Protein AF-A0A6A5HQZ0-F1 (afdb_monomer_lite)

Foldseek 3Di:
DADDAPDDQADEDDLVRLVVLLVVLVVCCLVPVVPLVSLLSNLQSQQDPVLLVVLLVLLCVDPLSVVCLVVLDAFFCVLDPLVVLCPADPQFQSVLVSVLCVVVVHGLCNHDQHYHHPDPSSRSVSRLCRSCLSVLCVLQVFDPDLLSLLLSLLLCCLLRVRPSSVVSNQSSLVPDDPVSVCCCVPFSVVQSNVQSVQFDRSSSDDSSVRRNPRSVVVNVNRVHDYRCVVVCVVVVVVVVVVVVVVVVVVVVVVVVVVVVPDDDDDDDDDDDDPPPPDPDDFQDADPFQDCDDDPNHLCVVVCVCCVVVQFVDLRLQLQAEEEEEDCAQQRLLLLLVSLSSNHNEYEYEDQDADAPVRVLGPDDDPVRGPPQSLVSSVVSSCRSHVNYHYHYDNDDCLDPVNVVVVLCCQQQVGPRRGHGQEYEYPDADVSSLVSVLLSCLQVQHWYKYKYADLQRQKIKMATDRQQFAAGCQQDDDPCVVVVPDVVVVDDPPDGRDHHNVSSNVRSVLRNVLVCCVSRVGDDRFRMWMAGNVVRDIDTDTHGYRCPGPRPSSVVSNVVVVVVVVVPPPPPPPPVPPPPPPDDPDDPVVDDDDDPPDDPPPPDDPPDPVDPDPDDDPPDDDDDDDDDDDDDPVRVVVVVVVVVVVVVSVVVSVVD

Secondary structure (DSSP, 8-state):
-PPPPSSTT-----HHHHHHHHHHHHHHHHH-TT-HHHHHHHHHHH--HHHHHHHHHHHHTSHHHHHHHHH----STTTS-HHHHHHSPTTBHHHHHHHHHHHTT--GGGSPPP-S---HHHHHHHHHHHHHHHHHHHHTT--SSHHHHHHHHHHHHHHH--HHHHHHHHHHHHTS-HHHHHHIIIIIHHHHHHHHHHS--GGGS-GGG-TTSBHHHHHHHTT----GGGTHHHHHHHHHHHHHHHHHHHHHHHHHHHHHT--------------------PPPP-SS------TT-TTHHHHHHHHTTS-S-SGGGGG-EEEEE--SHHHHHHHHHHHHHT-SEEEEE--PBP-GGGGGSSS--GGGTTSBHHHHHHHHHHHH-TTSEEEEE-S-TTSHHHHHHHHHHHHH-STTSS--SEEEE--SSHHHHHHHHHHHHHHT--EEEEEE-TTSSEEEEEEE-TTTS--GGGS--HHHHTT--GGGT--TT-PPP--HHHHHHHHHHHHHHHHHHHTT-S---SEEEEETTTTB--EE-PPPPTT-S-HHHHHHHHHHHHHHHHS----------------S--TT------TTS--------------TT---TTPPPP---------HHHHHHHHHHHHHHHHHHHHHT--

InterPro domains:
  IPR000594 THIF-type NAD/FAD binding fold [PF00899] (299-538)
  IPR007715 Ubiquinone biosynthesis protein Coq4 [PF05019] (7-226)
  IPR007715 Ubiquinone biosynthesis protein Coq4 [PTHR12922] (4-232)
  IPR027540 Ubiquinone biosynthesis protein Coq4, eukaryotic [MF_03111] (1-227)
  IPR029752 D-isomer specific 2-hydroxyacid dehydrogenase, NAD-binding domain conserved site 1 [PS00065] (322-350)
  IPR035985 Ubiquitin-activating enzyme-like [SSF69572] (294-556)

Structure (mmCIF, N/CA/C/O backbone):
data_AF-A0A6A5HQZ0-F1
#
_entry.id   AF-A0A6A5HQZ0-F1
#
loop_
_atom_site.group_PDB
_atom_site.id
_atom_site.type_symbol
_atom_site.label_atom_id
_atom_site.label_alt_id
_atom_site.label_comp_id
_atom_site.label_asym_id
_atom_site.label_entity_id
_atom_site.label_seq_id
_atom_site.pdbx_PDB_ins_code
_atom_site.Cartn_x
_atom_site.Cartn_y
_atom_site.Cartn_z
_atom_site.occupancy
_atom_site.B_iso_or_equiv
_atom_site.auth_seq_id
_atom_site.auth_comp_id
_atom_site.auth_asym_id
_atom_site.auth_atom_id
_atom_site.pdbx_PDB_model_num
ATOM 1 N N . MET A 1 1 ? 48.009 -13.447 -27.793 1.00 46.31 1 MET A N 1
ATOM 2 C CA . MET A 1 1 ? 47.736 -12.387 -28.788 1.00 46.31 1 MET A CA 1
ATOM 3 C C . MET A 1 1 ? 46.232 -12.170 -28.828 1.00 46.31 1 MET A C 1
ATOM 5 O O . MET A 1 1 ? 45.515 -13.148 -28.986 1.00 46.31 1 MET A O 1
ATOM 9 N N . SER A 1 2 ? 45.755 -10.946 -28.583 1.00 54.88 2 SER A N 1
ATOM 10 C CA . SER A 1 2 ? 44.325 -10.615 -28.694 1.00 54.88 2 SER A CA 1
ATOM 11 C C . SER A 1 2 ? 43.880 -10.810 -30.140 1.00 54.88 2 SER A C 1
ATOM 13 O O . SER A 1 2 ? 44.567 -10.332 -31.042 1.00 54.88 2 SER A O 1
ATOM 15 N N . ALA A 1 3 ? 42.751 -11.483 -30.364 1.00 64.00 3 ALA A N 1
ATOM 16 C CA . ALA A 1 3 ? 42.137 -11.528 -31.688 1.00 64.00 3 ALA A CA 1
ATOM 17 C C . ALA A 1 3 ? 41.840 -10.091 -32.178 1.00 64.00 3 ALA A C 1
ATOM 19 O O . ALA A 1 3 ? 41.565 -9.213 -31.348 1.00 64.00 3 ALA A O 1
ATOM 20 N N . PRO A 1 4 ? 41.929 -9.820 -33.492 1.00 75.31 4 PRO A N 1
ATOM 21 C CA . PRO A 1 4 ? 41.635 -8.502 -34.044 1.00 75.31 4 PRO A CA 1
ATOM 22 C C . PRO A 1 4 ? 40.161 -8.124 -33.824 1.00 75.31 4 PRO A C 1
ATOM 24 O O . PRO A 1 4 ? 39.271 -8.976 -33.820 1.00 75.31 4 PRO A O 1
ATOM 27 N N . LYS A 1 5 ? 39.889 -6.828 -33.626 1.00 81.19 5 LYS A N 1
ATOM 28 C CA . LYS A 1 5 ? 38.512 -6.318 -33.548 1.00 81.19 5 LYS A CA 1
ATOM 29 C C . LYS A 1 5 ? 37.851 -6.398 -34.928 1.00 81.19 5 LYS A C 1
ATOM 31 O O . LYS A 1 5 ? 38.449 -5.962 -35.904 1.00 81.19 5 LYS A O 1
ATOM 36 N N . LEU A 1 6 ? 36.624 -6.921 -34.990 1.00 85.12 6 LEU A N 1
ATOM 37 C CA . LEU A 1 6 ? 35.858 -7.087 -36.230 1.00 85.12 6 LEU A CA 1
ATOM 38 C C . LEU A 1 6 ? 34.974 -5.867 -36.536 1.00 85.12 6 LEU A C 1
ATOM 40 O O . LEU A 1 6 ? 34.690 -5.585 -37.692 1.00 85.12 6 LEU A O 1
ATOM 44 N N . TYR A 1 7 ? 34.551 -5.133 -35.504 1.00 87.44 7 TYR A N 1
ATOM 45 C CA . TYR A 1 7 ? 33.704 -3.940 -35.595 1.00 87.44 7 TYR A CA 1
ATOM 46 C C . TYR A 1 7 ? 33.930 -3.027 -34.373 1.00 87.44 7 TYR A C 1
ATOM 48 O O . TYR A 1 7 ? 34.600 -3.421 -33.415 1.00 87.44 7 TYR A O 1
ATOM 56 N N . ALA A 1 8 ? 33.401 -1.798 -34.395 1.00 83.75 8 ALA A N 1
ATOM 57 C CA . ALA A 1 8 ? 33.753 -0.736 -33.439 1.00 83.75 8 ALA A CA 1
ATOM 58 C C . ALA A 1 8 ? 33.524 -1.111 -31.959 1.00 83.75 8 ALA A C 1
ATOM 60 O O . ALA A 1 8 ? 34.396 -0.885 -31.116 1.00 83.75 8 ALA A O 1
ATOM 61 N N . SER A 1 9 ? 32.387 -1.739 -31.649 1.00 86.38 9 SER A N 1
ATOM 62 C CA . SER A 1 9 ? 32.037 -2.214 -30.304 1.00 86.38 9 SER A CA 1
ATOM 63 C C . SER A 1 9 ? 32.578 -3.613 -29.972 1.00 86.38 9 SER A C 1
ATOM 65 O O . SER A 1 9 ? 32.322 -4.100 -28.871 1.00 86.38 9 SER A O 1
ATOM 67 N N . HIS A 1 10 ? 33.321 -4.267 -30.879 1.00 91.31 10 HIS A N 1
ATOM 68 C CA . HIS A 1 10 ? 33.758 -5.654 -30.702 1.00 91.31 10 HIS A CA 1
ATOM 69 C C . HIS A 1 10 ? 34.742 -5.801 -29.537 1.00 91.31 10 HIS A C 1
ATOM 71 O O . HIS A 1 10 ? 35.794 -5.150 -29.484 1.00 91.31 10 HIS A O 1
ATOM 77 N N . VAL A 1 11 ? 34.410 -6.719 -28.635 1.00 89.56 11 VAL A N 1
ATOM 78 C CA . VAL A 1 11 ? 35.234 -7.180 -27.525 1.00 89.56 11 VAL A CA 1
ATOM 79 C C . VAL A 1 11 ? 35.482 -8.679 -27.730 1.00 89.56 11 VAL A C 1
ATOM 81 O O . VAL A 1 11 ? 34.620 -9.490 -27.384 1.00 89.56 11 VAL A O 1
ATOM 84 N N . PRO A 1 12 ? 36.641 -9.067 -28.293 1.00 85.00 12 PRO A N 1
ATOM 85 C CA . PRO A 1 12 ? 36.951 -10.469 -28.527 1.00 85.00 12 PRO A CA 1
ATOM 86 C C . PRO A 1 12 ? 37.110 -11.203 -27.192 1.00 85.00 12 PRO A C 1
ATOM 88 O O . PRO A 1 12 ? 37.900 -10.797 -26.337 1.00 85.00 12 PRO A O 1
ATOM 91 N N . LEU A 1 13 ? 36.380 -12.305 -27.022 1.00 85.12 13 LEU A N 1
ATOM 92 C CA . LEU A 1 13 ? 36.451 -13.145 -25.826 1.00 85.12 13 LEU A CA 1
ATOM 93 C C . LEU A 1 13 ? 37.045 -14.513 -26.155 1.00 85.12 13 LEU A C 1
ATOM 95 O O . LEU A 1 13 ? 36.596 -15.193 -27.079 1.00 85.12 13 LEU A O 1
ATOM 99 N N . ALA A 1 14 ? 38.012 -14.948 -25.344 1.00 86.25 14 ALA A N 1
ATOM 100 C CA . ALA A 1 14 ? 38.444 -16.342 -25.331 1.00 86.25 14 ALA A CA 1
ATOM 101 C C . ALA A 1 14 ? 37.294 -17.250 -24.840 1.00 86.25 14 ALA A C 1
ATOM 103 O O . ALA A 1 14 ? 36.472 -16.789 -24.042 1.00 86.25 14 ALA A O 1
ATOM 104 N N . PRO A 1 15 ? 37.236 -18.538 -25.237 1.00 85.50 15 PRO A N 1
ATOM 105 C CA . PRO A 1 15 ? 36.139 -19.439 -24.860 1.00 85.50 15 PRO A CA 1
ATOM 106 C C . PRO A 1 15 ? 35.868 -19.497 -23.351 1.00 85.50 15 PRO A C 1
ATOM 108 O O . PRO A 1 15 ? 34.718 -19.442 -22.924 1.00 85.50 15 PRO A O 1
ATOM 111 N N . LEU A 1 16 ? 36.928 -19.521 -22.535 1.00 86.94 16 LEU A N 1
ATOM 112 C CA . LEU A 1 16 ? 36.810 -19.542 -21.077 1.00 86.94 16 LEU A CA 1
ATOM 113 C C . LEU A 1 16 ? 36.248 -18.221 -20.521 1.00 86.94 16 LEU A C 1
ATOM 115 O O . LEU A 1 16 ? 35.350 -18.232 -19.685 1.00 86.94 16 LEU A O 1
ATOM 119 N N . SER A 1 17 ? 36.720 -17.075 -21.022 1.00 87.62 17 SER A N 1
ATOM 120 C CA . SER A 1 17 ? 36.206 -15.753 -20.637 1.00 87.62 17 SER A CA 1
ATOM 121 C C . SER A 1 17 ? 34.747 -15.561 -21.054 1.00 87.62 17 SER A C 1
ATOM 123 O O . SER A 1 17 ? 33.972 -14.970 -20.310 1.00 87.62 17 SER A O 1
ATOM 125 N N . ARG A 1 18 ? 34.359 -16.093 -22.220 1.00 89.81 18 ARG A N 1
ATOM 126 C CA . ARG A 1 18 ? 32.971 -16.104 -22.698 1.00 89.81 18 ARG A CA 1
ATOM 127 C C . ARG A 1 18 ? 32.070 -16.917 -21.774 1.00 89.81 18 ARG A C 1
ATOM 129 O O . ARG A 1 18 ? 30.983 -16.452 -21.451 1.00 89.81 18 ARG A O 1
ATOM 136 N N . LEU A 1 19 ? 32.530 -18.088 -21.327 1.00 88.56 19 LEU A N 1
ATOM 137 C CA . LEU A 1 19 ? 31.797 -18.925 -20.378 1.00 88.56 19 LEU A CA 1
ATOM 138 C C . LEU A 1 19 ? 31.604 -18.213 -19.031 1.00 88.56 19 LEU A C 1
ATOM 140 O O . LEU A 1 19 ? 30.479 -18.131 -18.548 1.00 88.56 19 LEU A O 1
ATOM 144 N N . PHE A 1 20 ? 32.670 -17.650 -18.452 1.00 91.50 20 PHE A N 1
ATOM 145 C CA . PHE A 1 20 ? 32.576 -16.919 -17.182 1.00 91.50 20 PHE A CA 1
ATOM 146 C C . PHE A 1 20 ? 31.678 -15.687 -17.277 1.00 91.50 20 PHE A C 1
ATOM 148 O O . PHE A 1 20 ? 30.858 -15.471 -16.386 1.00 91.50 20 PHE A O 1
ATOM 155 N N . LEU A 1 21 ? 31.793 -14.906 -18.356 1.00 90.94 21 LEU A N 1
ATOM 156 C CA . LEU A 1 21 ? 30.912 -13.764 -18.580 1.00 90.94 21 LEU A CA 1
ATOM 157 C C . LEU A 1 21 ? 29.460 -14.222 -18.741 1.00 90.94 21 LEU A C 1
ATOM 159 O O . LEU A 1 21 ? 28.583 -13.632 -18.128 1.00 90.94 21 LEU A O 1
ATOM 163 N N . GLY A 1 22 ? 29.204 -15.300 -19.484 1.00 89.12 22 GLY A N 1
ATOM 164 C CA . GLY A 1 22 ? 27.855 -15.841 -19.643 1.00 89.12 22 GLY A CA 1
ATOM 165 C C . GLY A 1 22 ? 27.231 -16.308 -18.332 1.00 89.12 22 GLY A C 1
ATOM 166 O O . GLY A 1 22 ? 26.088 -15.953 -18.055 1.00 89.12 22 GLY A O 1
ATOM 167 N N . ILE A 1 23 ? 27.982 -17.026 -17.490 1.00 87.75 23 ILE A N 1
ATOM 168 C CA . ILE A 1 23 ? 27.510 -17.449 -16.163 1.00 87.75 23 ILE A CA 1
ATOM 169 C C . ILE A 1 23 ? 27.276 -16.232 -15.261 1.00 87.75 23 ILE A C 1
ATOM 171 O O . ILE A 1 23 ? 26.204 -16.101 -14.674 1.00 87.75 23 ILE A O 1
ATOM 175 N N . GLY A 1 24 ? 28.249 -15.319 -15.170 1.00 89.19 24 GLY A N 1
ATOM 176 C CA . GLY A 1 24 ? 28.145 -14.128 -14.325 1.00 89.19 24 GLY A CA 1
ATOM 177 C C . GLY A 1 24 ? 26.973 -13.231 -14.726 1.00 89.19 24 GLY A C 1
ATOM 178 O O . GLY A 1 24 ? 26.170 -12.836 -13.881 1.00 89.19 24 GLY A O 1
ATOM 179 N N . SER A 1 25 ? 26.820 -12.976 -16.026 1.00 90.56 25 SER A N 1
ATOM 180 C CA . SER A 1 25 ? 25.701 -12.215 -16.577 1.00 90.56 25 SER A CA 1
ATOM 181 C C . SER A 1 25 ? 24.359 -12.921 -16.385 1.00 90.56 25 SER A C 1
ATOM 183 O O . SER A 1 25 ? 23.381 -12.238 -16.101 1.00 90.56 25 SER A O 1
ATOM 185 N N . ALA A 1 26 ? 24.297 -14.256 -16.459 1.00 85.06 26 ALA A N 1
ATOM 186 C CA . ALA A 1 26 ? 23.076 -15.012 -16.174 1.00 85.06 26 ALA A CA 1
ATOM 187 C C . ALA A 1 26 ? 22.654 -14.911 -14.703 1.00 85.06 26 ALA A C 1
ATOM 189 O O . ALA A 1 26 ? 21.488 -14.643 -14.420 1.00 85.06 26 ALA A O 1
ATOM 190 N N . VAL A 1 27 ? 23.596 -15.054 -13.762 1.00 85.44 27 VAL A N 1
ATOM 191 C CA . VAL A 1 27 ? 23.309 -14.874 -12.329 1.00 85.44 27 VAL A CA 1
ATOM 192 C C . VAL A 1 27 ? 22.807 -13.457 -12.072 1.00 85.44 27 VAL A C 1
ATOM 194 O O . VAL A 1 27 ? 21.767 -13.293 -11.441 1.00 85.44 27 VAL A O 1
ATOM 197 N N . THR A 1 28 ? 23.483 -12.437 -12.615 1.00 85.31 28 THR A N 1
ATOM 198 C CA . THR A 1 28 ? 23.047 -11.044 -12.437 1.00 85.31 28 THR A CA 1
ATOM 199 C C . THR A 1 28 ? 21.694 -10.768 -13.091 1.00 85.31 28 THR A C 1
ATOM 201 O O . THR A 1 28 ? 20.875 -10.093 -12.485 1.00 85.31 28 THR A O 1
ATOM 204 N N . ALA A 1 29 ? 21.414 -11.316 -14.277 1.00 81.75 29 ALA A N 1
ATOM 205 C CA . ALA A 1 29 ? 20.115 -11.166 -14.939 1.00 81.75 29 ALA A CA 1
ATOM 206 C C . ALA A 1 29 ? 18.973 -11.822 -14.141 1.00 81.75 29 ALA A C 1
ATOM 208 O O . ALA A 1 29 ? 17.844 -11.336 -14.157 1.00 81.75 29 ALA A O 1
ATOM 209 N N . ILE A 1 30 ? 19.256 -12.906 -13.410 1.00 75.94 30 ILE A N 1
ATOM 210 C CA . ILE A 1 30 ? 18.291 -13.536 -12.505 1.00 75.94 30 ILE A CA 1
ATOM 211 C C . ILE A 1 30 ? 18.119 -12.693 -11.235 1.00 75.94 30 ILE A C 1
ATOM 213 O O . ILE A 1 30 ? 16.988 -12.439 -10.827 1.00 75.94 30 ILE A O 1
ATOM 217 N N . THR A 1 31 ? 19.190 -12.222 -10.600 1.00 77.31 31 THR A N 1
ATOM 218 C CA . THR A 1 31 ? 19.070 -11.463 -9.344 1.00 77.31 31 THR A CA 1
ATOM 219 C C . THR A 1 31 ? 18.520 -10.052 -9.558 1.00 77.31 31 THR A C 1
ATOM 221 O O . THR A 1 31 ? 17.670 -9.610 -8.790 1.00 77.31 31 THR A O 1
ATOM 224 N N . ASP A 1 32 ? 18.946 -9.374 -10.624 1.00 77.06 32 ASP A N 1
ATOM 225 C CA . ASP A 1 32 ? 18.519 -8.028 -11.009 1.00 77.06 32 ASP A CA 1
ATOM 226 C C . ASP A 1 32 ? 18.222 -7.941 -12.524 1.00 77.06 32 ASP A C 1
ATOM 228 O O . ASP A 1 32 ? 19.075 -7.538 -13.322 1.00 77.06 32 ASP A O 1
ATOM 232 N N . PRO A 1 33 ? 16.987 -8.278 -12.942 1.00 71.44 33 PRO A N 1
ATOM 233 C CA . PRO A 1 33 ? 16.569 -8.208 -14.343 1.00 71.44 33 PRO A CA 1
ATOM 234 C C . PRO A 1 33 ? 16.592 -6.796 -14.952 1.00 71.44 33 PRO A C 1
ATOM 236 O O . PRO A 1 33 ? 16.493 -6.665 -16.170 1.00 71.44 33 PRO A O 1
ATOM 239 N N . ARG A 1 34 ? 16.716 -5.730 -14.141 1.00 73.31 34 ARG A N 1
ATOM 240 C CA . ARG A 1 34 ? 16.753 -4.337 -14.630 1.00 73.31 34 ARG A CA 1
ATOM 241 C C . ARG A 1 34 ? 18.112 -3.977 -15.233 1.00 73.31 34 ARG A C 1
ATOM 243 O O . ARG A 1 34 ? 18.222 -2.992 -15.962 1.00 73.31 34 ARG A O 1
ATOM 250 N N . ARG A 1 35 ? 19.144 -4.788 -14.979 1.00 79.31 35 ARG A N 1
ATOM 251 C CA . ARG A 1 35 ? 20.466 -4.695 -15.613 1.00 79.31 35 ARG A CA 1
ATOM 252 C C . ARG A 1 35 ? 20.412 -5.185 -17.060 1.00 79.31 35 ARG A C 1
ATOM 254 O O . ARG A 1 35 ? 20.884 -6.273 -17.393 1.00 79.31 35 ARG A O 1
ATOM 261 N N . GLY A 1 36 ? 19.839 -4.361 -17.939 1.00 78.88 36 GLY A N 1
ATOM 262 C CA . GLY A 1 36 ? 19.706 -4.658 -19.370 1.00 78.88 36 GLY A CA 1
ATOM 263 C C . GLY A 1 36 ? 21.043 -4.933 -20.074 1.00 78.88 36 GLY A C 1
ATOM 264 O O . GLY A 1 36 ? 21.091 -5.710 -21.026 1.00 78.88 36 GLY A O 1
ATOM 265 N N . ASP A 1 37 ? 22.146 -4.378 -19.566 1.00 84.81 37 ASP A N 1
ATOM 266 C CA . ASP A 1 37 ? 23.513 -4.672 -20.006 1.00 84.81 37 ASP A CA 1
ATOM 267 C C . ASP A 1 37 ? 23.927 -6.127 -19.725 1.00 84.81 37 ASP A C 1
ATOM 269 O O . ASP A 1 37 ? 24.572 -6.756 -20.565 1.00 84.81 37 ASP A O 1
ATOM 273 N N . MET A 1 38 ? 23.512 -6.690 -18.588 1.00 88.81 38 MET A N 1
ATOM 274 C CA . MET A 1 38 ? 23.800 -8.078 -18.216 1.00 88.81 38 MET A CA 1
ATOM 275 C C . MET A 1 38 ? 22.888 -9.062 -18.947 1.00 88.81 38 MET A C 1
ATOM 277 O O . MET A 1 38 ? 23.360 -10.106 -19.387 1.00 88.81 38 MET A O 1
ATOM 281 N N . VAL A 1 39 ? 21.622 -8.712 -19.189 1.00 85.56 39 VAL A N 1
ATOM 282 C CA . VAL A 1 39 ? 20.731 -9.504 -20.060 1.00 85.56 39 VAL A CA 1
ATOM 283 C C . VAL A 1 39 ? 21.281 -9.550 -21.490 1.00 85.56 39 VAL A C 1
ATOM 285 O O . VAL A 1 39 ? 21.332 -10.609 -22.118 1.00 85.56 39 VAL A O 1
ATOM 288 N N . ALA A 1 40 ? 21.770 -8.413 -21.991 1.00 87.06 40 ALA A N 1
ATOM 289 C CA . ALA A 1 40 ? 22.434 -8.314 -23.283 1.00 87.06 40 ALA A CA 1
ATOM 290 C C . ALA A 1 40 ? 23.708 -9.178 -23.341 1.00 87.06 40 ALA A C 1
ATOM 292 O O . ALA A 1 40 ? 23.863 -9.982 -24.266 1.00 87.06 40 ALA A O 1
ATOM 293 N N . ALA A 1 41 ? 24.584 -9.067 -22.340 1.00 90.25 41 ALA A N 1
ATOM 294 C CA . ALA A 1 41 ? 25.802 -9.866 -22.248 1.00 90.25 41 ALA A CA 1
ATOM 295 C C . ALA A 1 41 ? 25.504 -11.372 -22.154 1.00 90.25 41 ALA A C 1
ATOM 297 O O . ALA A 1 41 ? 26.135 -12.159 -22.861 1.00 90.25 41 ALA A O 1
ATOM 298 N N . MET A 1 42 ? 24.504 -11.782 -21.365 1.00 90.12 42 MET A N 1
ATOM 299 C CA . MET A 1 42 ? 24.035 -13.171 -21.294 1.00 90.12 42 MET A CA 1
ATOM 300 C C . MET A 1 42 ? 23.536 -13.650 -22.661 1.00 90.12 42 MET A C 1
ATOM 302 O O . MET A 1 42 ? 23.939 -14.717 -23.122 1.00 90.12 42 MET A O 1
ATOM 306 N N . GLY A 1 43 ? 22.703 -12.857 -23.339 1.00 88.00 43 GLY A N 1
ATOM 307 C CA . GLY A 1 43 ? 22.192 -13.182 -24.670 1.00 88.00 43 GLY A CA 1
ATOM 308 C C . GLY A 1 43 ? 23.310 -13.432 -25.681 1.00 88.00 43 GLY A C 1
ATOM 309 O O . GLY A 1 43 ? 23.290 -14.437 -26.381 1.00 88.00 43 GLY A O 1
ATOM 310 N N . GLU A 1 44 ? 24.327 -12.570 -25.722 1.00 91.12 44 GLU A N 1
ATOM 311 C CA . GLU A 1 44 ? 25.431 -12.704 -26.681 1.00 91.12 44 GLU A CA 1
ATOM 312 C C . GLU A 1 44 ? 26.384 -13.840 -26.352 1.00 91.12 44 GLU A C 1
ATOM 314 O O . GLU A 1 44 ? 26.856 -14.513 -27.260 1.00 91.12 44 GLU A O 1
ATOM 319 N N . THR A 1 45 ? 26.710 -14.037 -25.076 1.00 90.69 45 THR A N 1
ATOM 320 C CA . THR A 1 45 ? 27.679 -15.057 -24.647 1.00 90.69 45 THR A CA 1
ATOM 321 C C . THR A 1 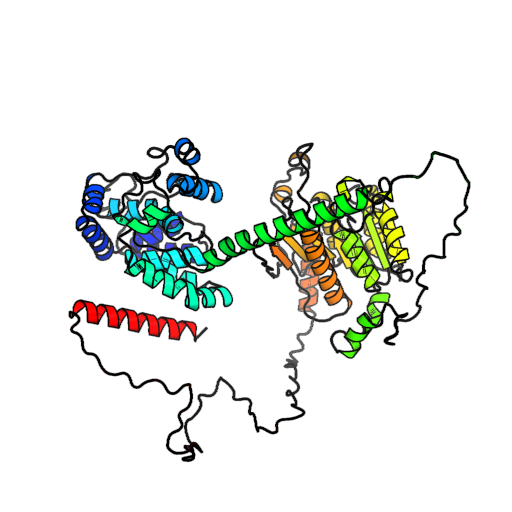45 ? 27.104 -16.466 -24.738 1.00 90.69 45 THR A C 1
ATOM 323 O O . THR A 1 45 ? 27.841 -17.398 -25.069 1.00 90.69 45 THR A O 1
ATOM 326 N N . THR A 1 46 ? 25.795 -16.614 -24.512 1.00 88.38 46 THR A N 1
ATOM 327 C CA . THR A 1 46 ? 25.074 -17.889 -24.634 1.00 88.38 46 THR A CA 1
ATOM 328 C C . THR A 1 46 ? 24.544 -18.155 -26.041 1.00 88.38 46 THR A C 1
ATOM 330 O O . THR A 1 46 ? 24.208 -19.297 -26.341 1.00 88.38 46 THR A O 1
ATOM 333 N N . ALA A 1 47 ? 24.512 -17.160 -26.933 1.00 87.06 47 ALA A N 1
ATOM 334 C CA . ALA A 1 47 ? 24.228 -17.390 -28.345 1.00 87.06 47 ALA A CA 1
ATOM 335 C C . ALA A 1 47 ? 25.363 -18.214 -28.974 1.00 87.06 47 ALA A C 1
ATOM 337 O O . ALA A 1 47 ? 26.492 -17.744 -29.153 1.00 87.06 47 ALA A O 1
ATOM 338 N N . ILE A 1 48 ? 25.071 -19.481 -29.259 1.00 83.62 48 ILE A N 1
ATOM 339 C CA . ILE A 1 48 ? 26.026 -20.424 -29.843 1.00 83.62 48 ILE A CA 1
ATOM 340 C C . ILE A 1 48 ? 25.965 -20.286 -31.369 1.00 83.62 48 ILE A C 1
ATOM 342 O O . ILE A 1 48 ? 24.879 -20.161 -31.933 1.00 83.62 48 ILE A O 1
ATOM 346 N N . GLY A 1 49 ? 27.118 -20.346 -32.043 1.00 84.81 49 GLY A N 1
ATOM 347 C CA . GLY A 1 49 ? 27.232 -20.172 -33.500 1.00 84.81 49 GLY A CA 1
ATOM 348 C C . GLY A 1 49 ? 26.216 -20.969 -34.337 1.00 84.81 49 GLY A C 1
ATOM 349 O O . GLY A 1 49 ? 25.577 -20.371 -35.195 1.00 84.81 49 GLY A O 1
ATOM 350 N N . PRO A 1 50 ? 25.965 -22.269 -34.071 1.00 89.50 50 PRO A N 1
ATOM 351 C CA . PRO A 1 50 ? 24.966 -23.040 -34.815 1.00 89.50 50 PRO A CA 1
ATOM 352 C C . PRO A 1 50 ? 23.532 -22.507 -34.687 1.00 89.50 50 PRO A C 1
ATOM 354 O O . PRO A 1 50 ? 22.757 -22.623 -35.631 1.00 89.50 50 PRO A O 1
ATOM 357 N N . VAL A 1 51 ? 23.174 -21.909 -33.544 1.00 91.62 51 VAL A N 1
ATOM 358 C CA . VAL A 1 51 ? 21.843 -21.315 -33.332 1.00 91.62 51 VAL A CA 1
ATOM 359 C C . VAL A 1 51 ? 21.701 -20.037 -34.153 1.00 91.62 51 VAL A C 1
ATOM 361 O O . VAL A 1 51 ? 20.718 -19.881 -34.873 1.00 91.62 51 VAL A O 1
ATOM 364 N N . LEU A 1 52 ? 22.700 -19.150 -34.100 1.00 93.06 52 LEU A N 1
ATOM 365 C CA . LEU A 1 52 ? 22.707 -17.919 -34.900 1.00 93.06 52 LEU A CA 1
ATOM 366 C C . LEU A 1 52 ? 22.733 -18.222 -36.401 1.00 93.06 52 LEU A C 1
ATOM 368 O O . LEU A 1 52 ? 22.014 -17.584 -37.165 1.00 93.06 52 LEU A O 1
ATOM 372 N N . GLU A 1 53 ? 23.478 -19.248 -36.811 1.00 94.25 53 GLU A N 1
ATOM 373 C CA . GLU A 1 53 ? 23.502 -19.714 -38.196 1.00 94.25 53 GLU A CA 1
ATOM 374 C C . GLU A 1 53 ? 22.147 -20.282 -38.636 1.00 94.25 53 GLU A C 1
ATOM 376 O O . GLU A 1 53 ? 21.704 -20.033 -39.755 1.00 94.25 53 GLU A O 1
ATOM 381 N N . ASN A 1 54 ? 21.445 -21.005 -37.761 1.00 94.38 54 ASN A N 1
ATOM 382 C CA . ASN A 1 54 ? 20.097 -21.488 -38.050 1.00 94.38 54 ASN A CA 1
ATOM 383 C C . ASN A 1 54 ? 19.096 -20.332 -38.223 1.00 94.38 54 ASN A C 1
ATOM 385 O O . ASN A 1 54 ? 18.305 -20.340 -39.166 1.00 94.38 54 ASN A O 1
ATOM 389 N N . ILE A 1 55 ? 19.157 -19.313 -37.358 1.00 96.00 55 ILE A N 1
ATOM 390 C CA . ILE A 1 55 ? 18.342 -18.094 -37.494 1.00 96.00 55 ILE A CA 1
ATOM 391 C C . ILE A 1 55 ? 18.659 -17.402 -38.824 1.00 96.00 55 ILE A C 1
ATOM 393 O O . ILE A 1 55 ? 17.740 -17.091 -39.580 1.00 96.00 55 ILE A O 1
ATOM 397 N N . ARG A 1 56 ? 19.947 -17.226 -39.150 1.00 96.25 56 ARG A N 1
ATOM 398 C CA . ARG A 1 56 ? 20.397 -16.628 -40.414 1.00 96.25 56 ARG A CA 1
ATOM 399 C C . ARG A 1 56 ? 19.847 -17.381 -41.623 1.00 96.25 56 ARG A C 1
ATOM 401 O O . ARG A 1 56 ? 19.288 -16.759 -42.515 1.00 96.25 56 ARG A O 1
ATOM 408 N N . LYS A 1 57 ? 19.954 -18.713 -41.641 1.00 96.06 57 LYS A N 1
ATOM 409 C CA . LYS A 1 57 ? 19.433 -19.557 -42.730 1.00 96.06 57 LYS A CA 1
ATOM 410 C C . LYS A 1 57 ? 17.921 -19.438 -42.890 1.00 96.06 57 LYS A C 1
ATOM 412 O O . LYS A 1 57 ? 17.437 -19.395 -44.013 1.00 96.06 57 LYS A O 1
ATOM 417 N N . ARG A 1 58 ? 17.176 -19.346 -41.784 1.00 96.06 58 ARG A N 1
ATOM 418 C CA . ARG A 1 58 ? 15.724 -19.118 -41.825 1.00 96.06 58 ARG A CA 1
ATOM 419 C C . ARG A 1 58 ? 15.365 -17.732 -42.357 1.00 96.06 58 ARG A C 1
ATOM 421 O O . ARG A 1 58 ? 14.389 -17.615 -43.090 1.00 96.06 58 ARG A O 1
ATOM 428 N N . MET A 1 59 ? 16.155 -16.704 -42.037 1.00 96.75 59 MET A N 1
ATOM 429 C CA . MET A 1 59 ? 16.002 -15.385 -42.661 1.00 96.75 59 MET A CA 1
ATOM 430 C C . MET A 1 59 ? 16.313 -15.446 -44.160 1.00 96.75 59 MET A C 1
ATOM 432 O O . MET A 1 59 ? 15.514 -14.966 -44.948 1.00 96.75 59 MET A O 1
ATOM 436 N N . ASP A 1 60 ? 17.415 -16.082 -44.561 1.00 95.69 60 ASP A N 1
ATOM 437 C CA . ASP A 1 60 ? 17.829 -16.209 -45.969 1.00 95.69 60 ASP A CA 1
ATOM 438 C C . ASP A 1 60 ? 16.831 -17.014 -46.823 1.00 95.69 60 ASP A C 1
ATOM 440 O O . ASP A 1 60 ? 16.665 -16.749 -48.012 1.00 95.69 60 ASP A O 1
ATOM 444 N N . SER A 1 61 ? 16.113 -17.969 -46.218 1.00 94.62 61 SER A N 1
ATOM 445 C CA . SER A 1 61 ? 15.047 -18.715 -46.901 1.00 94.62 61 SER A CA 1
ATOM 446 C C . SER A 1 61 ? 13.770 -17.905 -47.164 1.00 94.62 61 SER A C 1
ATOM 448 O O . SER A 1 61 ? 12.945 -18.324 -47.975 1.00 94.62 61 SER A O 1
ATOM 450 N N . ASP A 1 62 ? 13.589 -16.766 -46.492 1.00 94.00 62 ASP A N 1
ATOM 451 C CA . ASP A 1 62 ? 12.469 -15.845 -46.699 1.00 94.00 62 ASP A CA 1
ATOM 452 C C . ASP A 1 62 ? 12.913 -14.698 -47.624 1.00 94.00 62 ASP A C 1
ATOM 454 O O . ASP A 1 62 ? 13.987 -14.129 -47.452 1.00 94.00 62 ASP A O 1
ATOM 458 N N . ILE A 1 63 ? 12.093 -14.332 -48.615 1.00 94.44 63 ILE A N 1
ATOM 459 C CA . ILE A 1 63 ? 12.442 -13.291 -49.602 1.00 94.44 63 ILE A CA 1
ATOM 460 C C . ILE A 1 63 ? 12.713 -11.938 -48.921 1.00 94.44 63 ILE A C 1
ATOM 462 O O . ILE A 1 63 ? 13.653 -11.233 -49.287 1.00 94.44 63 ILE A O 1
ATOM 466 N N . VAL A 1 64 ? 11.906 -11.581 -47.918 1.00 94.75 64 VAL A N 1
ATOM 467 C CA . VAL A 1 64 ? 12.075 -10.350 -47.137 1.00 94.75 64 VAL A CA 1
ATOM 468 C C . VAL A 1 64 ? 13.252 -10.505 -46.181 1.00 94.75 64 VAL A C 1
ATOM 470 O O . VAL A 1 64 ? 14.093 -9.615 -46.101 1.00 94.75 64 VAL A O 1
ATOM 473 N N . GLY A 1 65 ? 13.359 -11.652 -45.507 1.00 94.94 65 GLY A N 1
ATOM 474 C CA . GLY A 1 65 ? 14.474 -11.949 -44.606 1.00 94.94 65 GLY A CA 1
ATOM 475 C C . GLY A 1 65 ? 15.842 -11.864 -45.290 1.00 94.94 65 GLY A C 1
ATOM 476 O O . GLY A 1 65 ? 16.764 -11.271 -44.730 1.00 94.94 65 GLY A O 1
ATOM 477 N N . LYS A 1 66 ? 15.962 -12.363 -46.522 1.00 94.81 66 LYS A N 1
ATOM 478 C CA . LYS A 1 66 ? 17.173 -12.260 -47.340 1.00 94.81 66 LYS A CA 1
ATOM 479 C C . LYS A 1 66 ? 17.539 -10.810 -47.642 1.00 94.81 66 LYS A C 1
ATOM 481 O O . LYS A 1 66 ? 18.676 -10.410 -47.406 1.00 94.81 66 LYS A O 1
ATOM 486 N N . ARG A 1 67 ? 16.566 -10.000 -48.072 1.00 96.12 67 ARG A N 1
ATOM 487 C CA . ARG A 1 67 ? 16.763 -8.559 -48.288 1.00 96.12 67 ARG A CA 1
ATOM 488 C C . ARG A 1 67 ? 17.231 -7.861 -47.005 1.00 96.12 67 ARG A C 1
ATOM 490 O O . ARG A 1 67 ? 18.159 -7.065 -47.049 1.00 96.12 67 ARG A O 1
ATOM 497 N N . LEU A 1 68 ? 16.656 -8.204 -45.850 1.00 95.44 68 LEU A N 1
ATOM 498 C CA . LEU A 1 68 ? 17.061 -7.641 -44.555 1.00 95.44 68 LEU A CA 1
ATOM 499 C C . LEU A 1 68 ? 18.506 -8.015 -44.176 1.00 95.44 68 LEU A C 1
ATOM 501 O O . LEU A 1 68 ? 19.209 -7.193 -43.594 1.00 95.44 68 LEU A O 1
ATOM 505 N N . LEU A 1 69 ? 18.973 -9.224 -44.510 1.00 95.12 69 LEU A N 1
ATOM 506 C CA . LEU A 1 69 ? 20.373 -9.625 -44.300 1.00 95.12 69 LEU A CA 1
ATOM 507 C C . LEU A 1 69 ? 21.356 -8.849 -45.196 1.00 95.12 69 LEU A C 1
ATOM 509 O O . LEU A 1 69 ? 22.502 -8.635 -44.791 1.00 95.12 69 LEU A O 1
ATOM 513 N N . GLU A 1 70 ? 20.918 -8.436 -46.388 1.00 93.56 70 GLU A N 1
ATOM 514 C CA . GLU A 1 70 ? 21.702 -7.643 -47.341 1.00 93.56 70 GLU A CA 1
ATOM 515 C C . GLU A 1 70 ? 21.726 -6.152 -46.959 1.00 93.56 70 GLU A C 1
ATOM 517 O O . GLU A 1 70 ? 22.801 -5.567 -46.824 1.00 93.56 70 GLU A O 1
ATOM 522 N N . GLU A 1 71 ? 20.553 -5.552 -46.735 1.00 93.88 71 GLU A N 1
ATOM 523 C CA . GLU A 1 71 ? 20.375 -4.115 -46.464 1.00 93.88 71 GLU A CA 1
ATOM 524 C C . GLU A 1 71 ? 20.721 -3.725 -45.022 1.00 93.88 71 GLU A C 1
ATOM 526 O O . GLU A 1 71 ? 21.119 -2.592 -44.757 1.00 93.88 71 GLU A O 1
ATOM 531 N N . LYS A 1 72 ? 20.590 -4.670 -44.086 1.00 93.75 72 LYS A N 1
ATOM 532 C CA . LYS A 1 72 ? 20.877 -4.506 -42.656 1.00 93.75 72 LYS A CA 1
ATOM 533 C C . LYS A 1 72 ? 20.240 -3.251 -42.023 1.00 93.75 72 LYS A C 1
ATOM 535 O O . LYS A 1 72 ? 20.949 -2.512 -41.327 1.00 93.75 72 LYS A O 1
ATOM 540 N N . PRO A 1 73 ? 18.925 -2.997 -42.212 1.00 93.44 73 PRO A N 1
ATOM 541 C CA . PRO A 1 73 ? 18.262 -1.832 -41.628 1.00 93.44 73 PRO A CA 1
ATOM 542 C C . PRO A 1 73 ? 18.346 -1.841 -40.099 1.00 93.44 73 PRO A C 1
ATOM 544 O O . PRO A 1 73 ? 18.448 -2.905 -39.476 1.00 93.44 73 PRO A O 1
ATOM 547 N N . ARG A 1 74 ? 18.330 -0.637 -39.517 1.00 91.81 74 ARG A N 1
ATOM 548 C CA . ARG A 1 74 ? 18.463 -0.383 -38.078 1.00 91.81 74 ARG A CA 1
ATOM 549 C C . ARG A 1 74 ? 17.231 0.319 -37.536 1.00 91.81 74 ARG A C 1
ATOM 551 O O . ARG A 1 74 ? 16.669 1.184 -38.203 1.00 91.81 74 ARG A O 1
ATOM 558 N N . ILE A 1 75 ? 16.878 -0.009 -36.301 1.00 90.69 75 ILE A N 1
ATOM 559 C CA . ILE A 1 75 ? 15.770 0.599 -35.557 1.00 90.69 75 ILE A CA 1
ATOM 560 C C . ILE A 1 75 ? 16.385 1.432 -34.428 1.00 90.69 75 ILE A C 1
ATOM 562 O O . ILE A 1 75 ? 16.748 0.901 -33.381 1.00 90.69 75 ILE A O 1
ATOM 566 N N . SER A 1 76 ? 16.566 2.730 -34.676 1.00 89.19 76 SER A N 1
ATOM 567 C CA . SER A 1 76 ? 17.198 3.698 -33.767 1.00 89.19 76 SER A CA 1
ATOM 568 C C . SER A 1 76 ? 16.458 5.037 -33.807 1.00 89.19 76 SER A C 1
ATOM 570 O O . SER A 1 76 ? 15.604 5.249 -34.670 1.00 89.19 76 SER A O 1
ATOM 572 N N . ASN A 1 77 ? 16.790 5.985 -32.920 1.00 87.00 77 ASN A N 1
ATOM 573 C CA . ASN A 1 77 ? 16.242 7.345 -33.043 1.00 87.00 77 ASN A CA 1
ATOM 574 C C . ASN A 1 77 ? 16.758 8.081 -34.295 1.00 87.00 77 ASN A C 1
ATOM 576 O O . ASN A 1 77 ? 16.193 9.102 -34.673 1.00 87.00 77 ASN A O 1
ATOM 580 N N . GLU A 1 78 ? 17.832 7.598 -34.930 1.00 86.62 78 GLU A N 1
ATOM 581 C CA . GLU A 1 78 ? 18.335 8.167 -36.187 1.00 86.62 78 GLU A CA 1
ATOM 582 C C . GLU A 1 78 ? 17.483 7.745 -37.389 1.00 86.62 78 GLU A C 1
ATOM 584 O O . GLU A 1 78 ? 17.339 8.514 -38.337 1.00 86.62 78 GLU A O 1
ATOM 589 N N . THR A 1 79 ? 16.926 6.531 -37.361 1.00 87.50 79 THR A N 1
ATOM 590 C CA . THR A 1 79 ? 16.138 5.978 -38.471 1.00 87.50 79 THR A CA 1
ATOM 591 C C . THR A 1 79 ? 14.633 6.159 -38.297 1.00 87.50 79 THR A C 1
ATOM 593 O O . THR A 1 79 ? 13.898 6.047 -39.275 1.00 87.50 79 THR A O 1
ATOM 596 N N . ILE A 1 80 ? 14.166 6.458 -37.080 1.00 88.69 80 ILE A N 1
ATOM 597 C CA . ILE A 1 80 ? 12.745 6.570 -36.740 1.00 88.69 80 ILE A CA 1
ATOM 598 C C . ILE A 1 80 ? 12.451 7.933 -36.108 1.00 88.69 80 ILE A C 1
ATOM 600 O O . ILE A 1 80 ? 12.948 8.255 -35.028 1.00 88.69 80 ILE A O 1
ATOM 604 N N . ASP A 1 81 ? 11.560 8.705 -36.735 1.00 89.50 81 ASP A N 1
ATOM 605 C CA . ASP A 1 81 ? 11.051 9.954 -36.165 1.00 89.50 81 ASP A CA 1
ATOM 606 C C . ASP A 1 81 ? 9.962 9.672 -35.113 1.00 89.50 81 ASP A C 1
ATOM 608 O O . ASP A 1 81 ? 8.851 9.233 -35.421 1.00 89.50 81 ASP A O 1
ATOM 612 N N . ARG A 1 82 ? 10.281 9.961 -33.844 1.00 88.75 82 ARG A N 1
ATOM 613 C CA . ARG A 1 82 ? 9.363 9.770 -32.710 1.00 88.75 82 ARG A CA 1
ATOM 614 C C . ARG A 1 82 ? 8.108 10.634 -32.790 1.00 88.75 82 ARG A C 1
ATOM 616 O O . ARG A 1 82 ? 7.060 10.198 -32.324 1.00 88.75 82 ARG A O 1
ATOM 623 N N . LYS A 1 83 ? 8.202 11.849 -33.336 1.00 90.56 83 LYS A N 1
ATOM 624 C CA . LYS A 1 83 ? 7.037 12.735 -33.462 1.00 90.56 83 LYS A CA 1
ATOM 625 C C . LYS A 1 83 ? 6.093 12.202 -34.523 1.00 90.56 83 LYS A C 1
ATOM 627 O O . LYS A 1 83 ? 4.905 12.075 -34.262 1.00 90.56 83 LYS A O 1
ATOM 632 N N . TRP A 1 84 ? 6.648 11.791 -35.660 1.00 94.88 84 TRP A N 1
ATOM 633 C CA . TRP A 1 84 ? 5.873 11.153 -36.716 1.00 94.88 84 TRP A CA 1
ATOM 634 C C . TRP A 1 84 ? 5.134 9.905 -36.213 1.00 94.88 84 TRP A C 1
ATOM 636 O O . TRP A 1 84 ? 3.932 9.797 -36.432 1.00 94.88 84 TRP A O 1
ATOM 646 N N . LEU A 1 85 ? 5.797 9.013 -35.461 1.00 92.94 85 LEU A N 1
ATOM 647 C CA . LEU A 1 85 ? 5.124 7.847 -34.869 1.00 92.94 85 LEU A CA 1
ATOM 648 C C . LEU A 1 85 ? 3.982 8.228 -33.914 1.00 92.94 85 LEU A C 1
ATOM 650 O O . LEU A 1 85 ? 2.954 7.550 -33.883 1.00 92.94 85 LEU A O 1
ATOM 654 N N . ALA A 1 86 ? 4.162 9.291 -33.127 1.00 92.25 86 ALA A N 1
ATOM 655 C CA . ALA A 1 86 ? 3.142 9.783 -32.208 1.00 92.25 86 ALA A CA 1
ATOM 656 C C . ALA A 1 86 ? 1.936 10.395 -32.942 1.00 92.25 86 ALA A C 1
ATOM 658 O O . ALA A 1 86 ? 0.821 10.322 -32.424 1.00 92.25 86 ALA A O 1
ATOM 659 N N . ASP A 1 87 ? 2.135 10.949 -34.137 1.00 96.06 87 ASP A N 1
ATOM 660 C CA . ASP A 1 87 ? 1.084 11.577 -34.945 1.00 96.06 87 ASP A CA 1
ATOM 661 C C . ASP A 1 87 ? 0.298 10.573 -35.813 1.00 96.06 87 ASP A C 1
ATOM 663 O O . ASP A 1 87 ? -0.742 10.925 -36.377 1.00 96.06 87 ASP A O 1
ATOM 667 N N . LEU A 1 88 ? 0.750 9.316 -35.913 1.00 95.69 88 LEU A N 1
ATOM 668 C CA . LEU A 1 88 ? 0.045 8.278 -36.668 1.00 95.69 88 LEU A CA 1
ATOM 669 C C . LEU A 1 88 ? -1.341 7.951 -36.066 1.00 95.69 88 LEU A C 1
ATOM 671 O O . LEU A 1 88 ? -1.530 8.037 -34.847 1.00 95.69 88 LEU A O 1
ATOM 675 N N . PRO A 1 89 ? -2.318 7.524 -36.895 1.00 95.56 89 PRO A N 1
ATOM 676 C CA . PRO A 1 89 ? -3.655 7.168 -36.424 1.00 95.56 89 PRO A CA 1
ATOM 677 C C . PRO A 1 89 ? -3.656 6.063 -35.358 1.00 95.56 89 PRO A C 1
ATOM 679 O O . PRO A 1 89 ? -2.841 5.136 -35.395 1.00 95.56 89 PRO A O 1
ATOM 682 N N . GLU A 1 90 ? -4.626 6.121 -34.440 1.00 92.75 90 GLU A N 1
ATOM 683 C CA . GLU A 1 90 ? -4.855 5.065 -33.445 1.00 92.75 90 GLU A CA 1
ATOM 684 C C . GLU A 1 90 ? -5.089 3.696 -34.107 1.00 92.75 90 GLU A C 1
ATOM 686 O O . GLU A 1 90 ? -5.734 3.585 -35.153 1.00 92.75 90 GLU A O 1
ATOM 691 N N . GLY A 1 91 ? -4.536 2.647 -33.492 1.00 91.25 91 GLY A N 1
ATOM 692 C CA . GLY A 1 91 ? -4.574 1.268 -33.998 1.00 91.25 91 GLY A CA 1
ATOM 693 C C . GLY A 1 91 ? -3.433 0.886 -34.951 1.00 91.25 91 GLY A C 1
ATOM 694 O O . GLY A 1 91 ? -3.190 -0.304 -35.168 1.00 91.25 91 GLY A O 1
ATOM 695 N N . THR A 1 92 ? -2.677 1.852 -35.483 1.00 97.25 92 THR A N 1
ATOM 696 C CA . THR A 1 92 ? -1.508 1.562 -36.333 1.00 97.25 92 THR A CA 1
ATOM 697 C C . THR A 1 92 ? -0.329 1.008 -35.527 1.00 97.25 92 THR A C 1
ATOM 699 O O . THR A 1 92 ? -0.152 1.338 -34.350 1.00 97.25 92 THR A O 1
ATOM 702 N N . LEU A 1 93 ? 0.511 0.172 -36.150 1.00 96.44 93 LEU A N 1
ATOM 703 C CA . LEU A 1 93 ? 1.706 -0.397 -35.510 1.00 96.44 93 LEU A CA 1
ATOM 704 C C . LEU A 1 93 ? 2.617 0.699 -34.933 1.00 96.44 93 LEU A C 1
ATOM 706 O O . LEU A 1 93 ? 3.112 0.567 -33.814 1.00 96.44 93 LEU A O 1
ATOM 710 N N . GLY A 1 94 ? 2.816 1.787 -35.678 1.00 96.00 94 GLY A N 1
ATOM 711 C CA . GLY A 1 94 ? 3.660 2.908 -35.279 1.00 96.00 94 GLY A CA 1
ATOM 712 C C . GLY A 1 94 ? 3.117 3.659 -34.068 1.00 96.00 94 GLY A C 1
ATOM 713 O O . GLY A 1 94 ? 3.870 3.923 -33.129 1.00 96.00 94 GLY A O 1
ATOM 714 N N . LYS A 1 95 ? 1.801 3.906 -34.023 1.00 96.06 95 LYS A N 1
ATOM 715 C CA . LYS A 1 95 ? 1.149 4.520 -32.859 1.00 96.06 95 LYS A CA 1
ATOM 716 C C . LYS A 1 95 ? 1.239 3.623 -31.623 1.00 96.06 95 LYS A C 1
ATOM 718 O O . LYS A 1 95 ? 1.575 4.096 -30.536 1.00 96.06 95 LYS A O 1
ATOM 723 N N . HIS A 1 96 ? 1.038 2.311 -31.789 1.00 95.62 96 HIS A N 1
ATOM 724 C CA . HIS A 1 96 ? 1.253 1.333 -30.718 1.00 95.62 96 HIS A CA 1
ATOM 725 C C . HIS A 1 96 ? 2.707 1.311 -30.229 1.00 95.62 96 HIS A C 1
ATOM 727 O O . HIS A 1 96 ? 2.933 1.236 -29.021 1.00 95.62 96 HIS A O 1
ATOM 733 N N . TYR A 1 97 ? 3.684 1.418 -31.133 1.00 95.62 97 TYR A N 1
ATOM 734 C CA . TYR A 1 97 ? 5.098 1.481 -30.774 1.00 95.62 97 TYR A CA 1
ATOM 735 C C . TYR A 1 97 ? 5.462 2.776 -30.040 1.00 95.62 97 TYR A C 1
ATOM 737 O O . TYR A 1 97 ? 6.118 2.709 -29.002 1.00 95.62 97 TYR A O 1
ATOM 745 N N . SER A 1 98 ? 4.964 3.937 -30.484 1.00 95.12 98 SER A N 1
ATOM 746 C CA . SER A 1 98 ? 5.143 5.204 -29.759 1.00 95.12 98 SER A CA 1
ATOM 747 C C . SER A 1 98 ? 4.594 5.113 -28.336 1.00 95.12 98 SER A C 1
ATOM 749 O O . SER A 1 98 ? 5.322 5.361 -27.376 1.00 95.12 98 SER A O 1
ATOM 751 N N . ASN A 1 99 ? 3.344 4.659 -28.193 1.00 94.31 99 ASN A N 1
ATOM 752 C CA . ASN A 1 99 ? 2.692 4.493 -26.896 1.00 94.31 99 ASN A CA 1
ATOM 753 C C . ASN A 1 99 ? 3.437 3.482 -26.004 1.00 94.31 99 ASN A C 1
ATOM 755 O O . ASN A 1 99 ? 3.512 3.659 -24.788 1.00 94.31 99 ASN A O 1
ATOM 759 N N . PHE A 1 100 ? 3.997 2.417 -26.590 1.00 93.38 100 PHE A N 1
ATOM 760 C CA . PHE A 1 100 ? 4.813 1.438 -25.872 1.00 93.38 100 PHE A CA 1
ATOM 761 C C . PHE A 1 100 ? 6.095 2.068 -25.312 1.00 93.38 100 PHE A C 1
ATOM 763 O O . PHE A 1 100 ? 6.388 1.886 -24.129 1.00 93.38 100 PHE A O 1
ATOM 770 N N . LEU A 1 101 ? 6.822 2.835 -26.132 1.00 91.44 101 LEU A N 1
ATOM 771 C CA . LEU A 1 101 ? 8.050 3.526 -25.731 1.00 91.44 101 LEU A CA 1
ATOM 772 C C . LEU A 1 101 ? 7.787 4.586 -24.652 1.00 91.44 101 LEU A C 1
ATOM 774 O O . LEU A 1 101 ? 8.499 4.622 -23.648 1.00 91.44 101 LEU A O 1
ATOM 778 N N . ASP A 1 102 ? 6.737 5.396 -24.819 1.00 91.38 102 ASP A N 1
ATOM 779 C CA . ASP A 1 102 ? 6.358 6.441 -23.860 1.00 91.38 102 ASP A CA 1
ATOM 780 C C . ASP A 1 102 ? 5.936 5.846 -22.513 1.00 91.38 102 ASP A C 1
ATOM 782 O O . ASP A 1 102 ? 6.375 6.307 -21.460 1.00 91.38 102 ASP A O 1
ATOM 786 N N . ARG A 1 103 ? 5.156 4.756 -22.529 1.00 89.94 103 ARG A N 1
ATOM 787 C CA . ARG A 1 103 ? 4.731 4.052 -21.309 1.00 89.94 103 ARG A CA 1
ATOM 788 C C . ARG A 1 103 ? 5.909 3.515 -20.497 1.00 89.94 103 ARG A C 1
ATOM 790 O O . ARG A 1 103 ? 5.824 3.456 -19.273 1.00 89.94 103 ARG A O 1
ATOM 797 N N . LEU A 1 104 ? 6.977 3.083 -21.164 1.00 84.50 104 LEU A N 1
ATOM 798 C CA . LEU A 1 104 ? 8.172 2.542 -20.512 1.00 84.50 104 LEU A CA 1
ATOM 799 C C . LEU A 1 104 ? 9.248 3.599 -20.257 1.00 84.50 104 LEU A C 1
ATOM 801 O O . LEU A 1 104 ? 10.291 3.262 -19.700 1.00 84.50 104 LEU A O 1
ATOM 805 N N . ASN A 1 105 ? 9.003 4.853 -20.652 1.00 85.69 105 ASN A N 1
ATOM 806 C CA . ASN A 1 105 ? 9.979 5.937 -20.622 1.00 85.69 105 ASN A CA 1
ATOM 807 C C . ASN A 1 105 ? 11.334 5.509 -21.225 1.00 85.69 105 ASN A C 1
ATOM 809 O O . ASN A 1 105 ? 12.394 5.705 -20.628 1.00 85.69 105 ASN A O 1
ATOM 813 N N . THR A 1 106 ? 11.282 4.854 -22.389 1.00 86.75 106 THR A N 1
ATOM 814 C CA . THR A 1 106 ? 12.447 4.289 -23.085 1.00 86.75 106 THR A CA 1
ATOM 815 C C . THR A 1 106 ? 12.547 4.819 -24.516 1.00 86.75 106 THR A C 1
ATOM 817 O O . THR A 1 106 ? 11.672 5.539 -24.998 1.00 86.75 106 THR A O 1
ATOM 820 N N . SER A 1 107 ? 13.630 4.483 -25.211 1.00 88.19 107 SER A N 1
ATOM 821 C CA . SER A 1 107 ? 13.834 4.828 -26.618 1.00 88.19 107 SER A CA 1
ATOM 822 C C . SER A 1 107 ? 14.360 3.622 -27.406 1.00 88.19 107 SER A C 1
ATOM 824 O O . SER A 1 107 ? 14.884 2.686 -26.793 1.00 88.19 107 SER A O 1
ATOM 826 N N . PRO A 1 108 ? 14.270 3.633 -28.750 1.00 85.38 108 PRO A N 1
ATOM 827 C CA . PRO A 1 108 ? 14.865 2.592 -29.591 1.00 85.38 108 PRO A CA 1
ATOM 828 C C . PRO A 1 108 ? 16.360 2.355 -29.294 1.00 85.38 108 PRO A C 1
ATOM 830 O O . PRO A 1 108 ? 16.826 1.218 -29.282 1.00 85.38 108 PRO A O 1
ATOM 833 N N . ASP A 1 109 ? 17.097 3.415 -28.942 1.00 84.88 109 ASP A N 1
ATOM 834 C CA . ASP A 1 109 ? 18.534 3.357 -28.630 1.00 84.88 109 ASP A CA 1
ATOM 835 C C . ASP A 1 109 ? 18.863 2.873 -27.211 1.00 84.88 109 ASP A C 1
ATOM 837 O O . ASP A 1 109 ? 20.033 2.700 -26.867 1.00 84.88 109 ASP A O 1
ATOM 841 N N . ALA A 1 110 ? 17.862 2.625 -26.362 1.00 81.62 110 ALA A N 1
ATOM 842 C CA . ALA A 1 110 ? 18.097 2.119 -25.009 1.00 81.62 110 ALA A CA 1
ATOM 843 C C . ALA A 1 110 ? 18.716 0.705 -25.000 1.00 81.62 110 ALA A C 1
ATOM 845 O O . ALA A 1 110 ? 19.240 0.254 -23.977 1.00 81.62 110 ALA A O 1
ATOM 846 N N . ARG A 1 111 ? 18.677 -0.016 -26.131 1.00 80.38 111 ARG A N 1
ATOM 847 C CA . ARG A 1 111 ? 19.270 -1.350 -26.277 1.00 80.38 111 ARG A CA 1
ATOM 848 C C . ARG A 1 111 ? 20.779 -1.244 -26.566 1.00 80.38 111 ARG A C 1
ATOM 850 O O . ARG A 1 111 ? 21.178 -0.640 -27.558 1.00 80.38 111 ARG A O 1
ATOM 857 N N . PRO A 1 112 ? 21.653 -1.874 -25.758 1.00 81.81 112 PRO A N 1
ATOM 858 C CA . PRO A 1 112 ? 23.094 -1.792 -25.971 1.00 81.81 112 PRO A CA 1
ATOM 859 C C . PRO A 1 112 ? 23.518 -2.475 -27.280 1.00 81.81 112 PRO A C 1
ATOM 861 O O . PRO A 1 112 ? 23.038 -3.562 -27.624 1.00 81.81 112 PRO A O 1
ATOM 864 N N . ALA A 1 113 ? 24.486 -1.869 -27.971 1.00 86.06 113 ALA A N 1
ATOM 865 C CA . ALA A 1 113 ? 25.114 -2.451 -29.155 1.00 86.06 113 ALA A CA 1
ATOM 866 C C . ALA A 1 113 ? 25.728 -3.829 -28.851 1.00 86.06 113 ALA A C 1
ATOM 868 O O . ALA A 1 113 ? 26.239 -4.060 -27.751 1.00 86.06 113 ALA A O 1
ATOM 869 N N . VAL A 1 114 ? 25.702 -4.735 -29.832 1.00 91.19 114 VAL A N 1
ATOM 870 C CA . VAL A 1 114 ? 26.339 -6.061 -29.740 1.00 91.19 114 VAL A CA 1
ATOM 871 C C . VAL A 1 114 ? 27.862 -5.913 -29.587 1.00 91.19 114 VAL A C 1
ATOM 873 O O . VAL A 1 114 ? 28.469 -5.044 -30.214 1.00 91.19 114 VAL A O 1
ATOM 876 N N . LYS A 1 115 ? 28.499 -6.739 -28.745 1.00 91.62 115 LYS A N 1
ATOM 877 C CA . LYS A 1 115 ? 29.924 -6.632 -28.358 1.00 91.62 115 LYS A CA 1
ATOM 878 C C . LYS A 1 115 ? 30.724 -7.926 -28.506 1.00 91.62 115 LYS A C 1
ATOM 880 O O . LYS A 1 115 ? 31.896 -7.862 -28.845 1.00 91.62 115 LYS A O 1
ATOM 885 N N . TYR A 1 116 ? 30.126 -9.080 -28.259 1.00 90.81 116 TYR A N 1
ATOM 886 C CA . TYR A 1 116 ? 30.790 -10.358 -28.009 1.00 90.81 116 TYR A CA 1
ATOM 887 C C . TYR A 1 116 ? 30.520 -11.402 -29.104 1.00 90.81 116 TYR A C 1
ATOM 889 O O . TYR A 1 116 ? 30.714 -12.596 -28.870 1.00 90.81 116 TYR A O 1
ATOM 897 N N . ILE A 1 117 ? 30.038 -11.003 -30.283 1.00 91.00 117 ILE A N 1
ATOM 898 C CA . ILE A 1 117 ? 29.812 -11.911 -31.414 1.00 91.00 117 ILE A CA 1
ATOM 899 C C . ILE A 1 117 ? 31.047 -11.903 -32.317 1.00 91.00 117 ILE A C 1
ATOM 901 O O . ILE A 1 117 ? 31.437 -10.866 -32.839 1.00 91.00 117 ILE A O 1
ATOM 905 N N . ASN A 1 118 ? 31.651 -13.078 -32.508 1.00 86.31 118 ASN A N 1
ATOM 906 C CA . ASN A 1 118 ? 32.912 -13.240 -33.241 1.00 86.31 118 ASN A CA 1
ATOM 907 C C . ASN A 1 118 ? 32.718 -13.470 -34.758 1.00 86.31 118 ASN A C 1
ATOM 909 O O . ASN A 1 118 ? 33.661 -13.880 -35.431 1.00 86.31 118 ASN A O 1
ATOM 913 N N . ASP A 1 119 ? 31.513 -13.248 -35.285 1.00 87.19 119 ASP A N 1
ATOM 914 C CA . ASP A 1 119 ? 31.149 -13.470 -36.688 1.00 87.19 119 ASP A CA 1
ATOM 915 C C . ASP A 1 119 ? 30.337 -12.271 -37.212 1.00 87.19 119 ASP A C 1
ATOM 917 O O . ASP A 1 119 ? 29.334 -11.871 -36.614 1.00 87.19 119 ASP A O 1
ATOM 921 N N . LEU A 1 120 ? 30.786 -11.673 -38.319 1.00 85.69 120 LEU A N 1
ATOM 922 C CA . LEU A 1 120 ? 30.152 -10.499 -38.927 1.00 85.69 120 LEU A CA 1
ATOM 923 C C . LEU A 1 120 ? 28.783 -10.808 -39.545 1.00 85.69 120 LEU A C 1
ATOM 925 O O . LEU A 1 120 ? 27.927 -9.920 -39.592 1.00 85.69 120 LEU A O 1
ATOM 929 N N . ASP A 1 121 ? 28.554 -12.046 -39.977 1.00 83.38 121 ASP A N 1
ATOM 930 C CA . ASP A 1 121 ? 27.272 -12.475 -40.532 1.00 83.38 121 ASP A CA 1
ATOM 931 C C . ASP A 1 121 ? 26.242 -12.703 -39.419 1.00 83.38 121 ASP A C 1
ATOM 933 O O . ASP A 1 121 ? 25.052 -12.443 -39.599 1.00 83.38 121 ASP A O 1
ATOM 937 N N . HIS A 1 122 ? 26.689 -13.117 -38.229 1.00 92.88 122 HIS A N 1
ATOM 938 C CA . HIS A 1 122 ? 25.821 -13.269 -37.053 1.00 92.88 122 HIS A CA 1
ATOM 939 C C . HIS A 1 122 ? 25.611 -11.965 -36.283 1.00 92.88 122 HIS A C 1
ATOM 941 O O . HIS A 1 122 ? 24.636 -11.845 -35.538 1.00 92.88 122 HIS A O 1
ATOM 947 N N . LEU A 1 123 ? 26.493 -10.978 -36.464 1.00 92.19 123 LEU A N 1
ATOM 948 C CA . LEU A 1 123 ? 26.388 -9.670 -35.819 1.00 92.19 123 LEU A CA 1
ATOM 949 C C . LEU A 1 123 ? 25.030 -9.017 -36.094 1.00 92.19 123 LEU A C 1
ATOM 951 O O . LEU A 1 123 ? 24.350 -8.601 -35.157 1.00 92.19 123 LEU A O 1
ATOM 955 N N . TYR A 1 124 ? 24.627 -8.956 -37.368 1.00 93.38 124 TYR A N 1
ATOM 956 C CA . TYR A 1 124 ? 23.354 -8.340 -37.739 1.00 93.38 124 TYR A CA 1
ATOM 957 C C . TYR A 1 124 ? 22.160 -9.127 -37.196 1.00 93.38 124 TYR A C 1
ATOM 959 O O . TYR A 1 124 ? 21.222 -8.531 -36.678 1.00 93.38 124 TYR A O 1
ATOM 967 N N . VAL A 1 125 ? 22.224 -10.461 -37.226 1.00 95.25 125 VAL A N 1
ATOM 968 C CA . VAL A 1 125 ? 21.175 -11.330 -36.676 1.00 95.25 125 VAL A CA 1
ATOM 969 C C . VAL A 1 125 ? 20.940 -11.035 -35.192 1.00 95.25 125 VAL A C 1
ATOM 971 O O . VAL A 1 125 ? 19.803 -10.843 -34.766 1.00 95.25 125 VAL A O 1
ATOM 974 N N . MET A 1 126 ? 22.011 -10.942 -34.401 1.00 94.38 126 MET A N 1
ATOM 975 C CA . MET A 1 126 ? 21.894 -10.644 -32.972 1.00 94.38 126 MET A CA 1
ATOM 976 C C . MET A 1 126 ? 21.438 -9.200 -32.711 1.00 94.38 126 MET A C 1
ATOM 978 O O . MET A 1 126 ? 20.698 -8.949 -31.759 1.00 94.38 126 MET A O 1
ATOM 982 N N . GLN A 1 127 ? 21.864 -8.249 -33.547 1.00 92.69 127 GLN A N 1
ATOM 983 C CA . GLN A 1 127 ? 21.451 -6.850 -33.442 1.00 92.69 127 GLN A CA 1
ATOM 984 C C . GLN A 1 127 ? 19.956 -6.687 -33.756 1.00 92.69 127 GLN A C 1
ATOM 986 O O . GLN A 1 127 ? 19.236 -6.090 -32.958 1.00 92.69 127 GLN A O 1
ATOM 991 N N . ARG A 1 128 ? 19.472 -7.289 -34.850 1.00 93.25 128 ARG A N 1
ATOM 992 C CA . ARG A 1 128 ? 18.056 -7.261 -35.234 1.00 93.25 128 ARG A CA 1
ATOM 993 C C . ARG A 1 128 ? 17.176 -7.906 -34.166 1.00 93.25 128 ARG A C 1
ATOM 995 O O . ARG A 1 128 ? 16.176 -7.311 -33.797 1.00 93.25 128 ARG A O 1
ATOM 1002 N N . TYR A 1 129 ? 17.596 -9.030 -33.576 1.00 94.19 129 TYR A N 1
ATOM 1003 C CA . TYR A 1 129 ? 16.860 -9.675 -32.478 1.00 94.19 129 TYR A CA 1
ATOM 1004 C C . TYR A 1 129 ? 16.579 -8.711 -31.316 1.00 94.19 129 TYR A C 1
ATOM 1006 O O . TYR A 1 129 ? 15.471 -8.680 -30.784 1.00 94.19 129 TYR A O 1
ATOM 1014 N N . ARG A 1 130 ? 17.565 -7.890 -30.938 1.00 91.31 130 ARG A N 1
ATOM 1015 C CA . ARG A 1 130 ? 17.399 -6.899 -29.864 1.00 91.31 130 ARG A CA 1
ATOM 1016 C C . ARG A 1 130 ? 16.461 -5.773 -30.243 1.00 91.31 130 ARG A C 1
ATOM 1018 O O . ARG A 1 130 ? 15.662 -5.349 -29.418 1.00 91.31 130 ARG A O 1
ATOM 1025 N N . GLU A 1 131 ? 16.618 -5.281 -31.461 1.00 92.12 131 GLU A N 1
ATOM 1026 C CA . GLU A 1 131 ? 15.871 -4.146 -31.989 1.00 92.12 131 GLU A CA 1
ATOM 1027 C C . GLU A 1 131 ? 14.401 -4.490 -32.230 1.00 92.12 131 GLU A C 1
ATOM 1029 O O . GLU A 1 131 ? 13.537 -3.641 -32.038 1.00 92.12 131 GLU A O 1
ATOM 1034 N N . THR A 1 132 ? 14.095 -5.746 -32.571 1.00 93.50 132 THR A N 1
ATOM 1035 C CA . THR A 1 132 ? 12.723 -6.175 -32.862 1.00 93.50 132 THR A CA 1
ATOM 1036 C C . THR A 1 132 ? 11.980 -6.792 -31.676 1.00 93.50 132 THR A C 1
ATOM 1038 O O . THR A 1 132 ? 10.806 -7.140 -31.793 1.00 93.50 132 THR A O 1
ATOM 1041 N N . HIS A 1 133 ? 12.636 -6.949 -30.525 1.00 92.94 133 HIS A N 1
ATOM 1042 C CA . HIS A 1 133 ? 12.042 -7.565 -29.336 1.00 92.94 133 HIS A CA 1
ATOM 1043 C C . HIS A 1 133 ? 10.764 -6.843 -28.878 1.00 92.94 133 HIS A C 1
ATOM 1045 O O . HIS A 1 133 ? 9.742 -7.482 -28.627 1.00 92.94 133 HIS A O 1
ATOM 1051 N N . ASP A 1 134 ? 10.784 -5.509 -28.842 1.00 93.50 134 ASP A N 1
ATOM 1052 C CA . ASP A 1 134 ? 9.639 -4.708 -28.395 1.00 93.50 134 ASP A CA 1
ATOM 1053 C C . ASP A 1 134 ? 8.418 -4.898 -29.317 1.00 93.50 134 ASP A C 1
ATOM 1055 O O . ASP A 1 134 ? 7.278 -4.939 -28.852 1.00 93.50 134 ASP A O 1
ATOM 1059 N N . PHE A 1 135 ? 8.632 -5.132 -30.617 1.00 95.44 135 PHE A N 1
ATOM 1060 C CA . PHE A 1 135 ? 7.538 -5.465 -31.535 1.00 95.44 135 PHE A CA 1
ATOM 1061 C C . PHE A 1 135 ? 6.922 -6.833 -31.261 1.00 95.44 135 PHE A C 1
ATOM 1063 O O . PHE A 1 135 ? 5.744 -7.032 -31.546 1.00 95.44 135 PHE A O 1
ATOM 1070 N N . THR A 1 136 ? 7.666 -7.758 -30.649 1.00 95.12 136 THR A N 1
ATOM 1071 C CA . THR A 1 136 ? 7.109 -9.048 -30.222 1.00 95.12 136 THR A CA 1
ATOM 1072 C C . THR A 1 136 ? 6.074 -8.846 -29.116 1.00 95.12 136 THR A C 1
ATOM 1074 O O . THR A 1 136 ? 5.002 -9.449 -29.162 1.00 95.12 136 THR A O 1
ATOM 1077 N N . HIS A 1 137 ? 6.328 -7.925 -28.179 1.00 94.81 137 HIS A N 1
ATOM 1078 C CA . HIS A 1 137 ? 5.330 -7.520 -27.187 1.00 94.81 137 HIS A CA 1
ATOM 1079 C C . HIS A 1 137 ? 4.097 -6.894 -27.833 1.00 94.81 137 HIS A C 1
ATOM 1081 O O . HIS A 1 137 ? 2.977 -7.215 -27.442 1.00 94.81 137 HIS A O 1
ATOM 1087 N N . ILE A 1 138 ? 4.291 -6.016 -28.818 1.00 95.19 138 ILE A N 1
ATOM 1088 C CA . ILE A 1 138 ? 3.192 -5.306 -29.483 1.00 95.19 138 ILE A CA 1
ATOM 1089 C C . ILE A 1 138 ? 2.336 -6.271 -30.309 1.00 95.19 138 ILE A C 1
ATOM 1091 O O . ILE A 1 138 ? 1.121 -6.291 -30.144 1.00 95.19 138 ILE A O 1
ATOM 1095 N N . ALA A 1 139 ? 2.953 -7.116 -31.136 1.00 95.50 139 ALA A N 1
ATOM 1096 C CA . ALA A 1 139 ? 2.244 -8.064 -31.992 1.00 95.50 139 ALA A CA 1
ATOM 1097 C C . ALA A 1 139 ? 1.461 -9.112 -31.187 1.00 95.50 139 ALA A C 1
ATOM 1099 O O . ALA A 1 139 ? 0.340 -9.454 -31.558 1.00 95.50 139 ALA A O 1
ATOM 1100 N N . LEU A 1 140 ? 2.015 -9.587 -30.067 1.00 94.31 140 LEU A N 1
ATOM 1101 C CA . LEU A 1 140 ? 1.346 -10.536 -29.167 1.00 94.31 140 LEU A CA 1
ATOM 1102 C C . LEU A 1 140 ? 0.456 -9.855 -28.111 1.00 94.31 140 LEU A C 1
ATOM 1104 O O . LEU A 1 140 ? -0.145 -10.544 -27.281 1.00 94.31 140 LEU A O 1
ATOM 1108 N N . GLU A 1 141 ? 0.417 -8.520 -28.100 1.00 92.81 141 GLU A N 1
ATOM 1109 C CA . GLU A 1 141 ? -0.246 -7.673 -27.099 1.00 92.81 141 GLU A CA 1
ATOM 1110 C C . GLU A 1 141 ? 0.116 -8.017 -25.639 1.00 92.81 141 GLU A C 1
ATOM 1112 O O . GLU A 1 141 ? -0.694 -7.895 -24.715 1.00 92.81 141 GLU A O 1
ATOM 1117 N N . GLN A 1 142 ? 1.363 -8.436 -25.407 1.00 92.56 142 GLN A N 1
ATOM 1118 C CA . GLN A 1 142 ? 1.867 -8.794 -24.083 1.00 92.56 142 GLN A CA 1
ATOM 1119 C C . GLN A 1 142 ? 2.460 -7.583 -23.362 1.00 92.56 142 GLN A C 1
ATOM 1121 O O . GLN A 1 142 ? 3.327 -6.873 -23.873 1.00 92.56 142 GLN A O 1
ATOM 1126 N N . LYS A 1 143 ? 2.029 -7.367 -22.117 1.00 88.19 143 LYS A N 1
ATOM 1127 C CA . LYS A 1 143 ? 2.597 -6.334 -21.237 1.00 88.19 143 LYS A CA 1
ATOM 1128 C C . LYS A 1 143 ? 4.019 -6.726 -20.806 1.00 88.19 143 LYS A C 1
ATOM 1130 O O . LYS A 1 143 ? 4.313 -7.904 -20.651 1.00 88.19 143 LYS A O 1
ATOM 1135 N N . THR A 1 144 ? 4.873 -5.750 -20.516 1.00 86.62 144 THR A N 1
ATOM 1136 C CA . THR A 1 144 ? 6.240 -5.954 -19.987 1.00 86.62 144 THR A CA 1
ATOM 1137 C C . THR A 1 144 ? 6.250 -6.206 -18.469 1.00 86.62 144 THR A C 1
ATOM 1139 O O . THR A 1 144 ? 7.041 -5.640 -17.716 1.00 86.62 144 THR A O 1
ATOM 1142 N N . ASN A 1 145 ? 5.294 -7.001 -17.980 1.00 86.62 145 ASN A N 1
ATOM 1143 C CA . ASN A 1 145 ? 5.287 -7.518 -16.610 1.00 86.62 145 ASN A CA 1
ATOM 1144 C C . ASN A 1 145 ? 5.912 -8.923 -16.597 1.00 86.62 145 ASN A C 1
ATOM 1146 O O . ASN A 1 145 ? 6.112 -9.511 -17.652 1.00 86.62 145 ASN A O 1
ATOM 1150 N N . MET A 1 146 ? 6.196 -9.499 -15.423 1.00 84.88 146 MET A N 1
ATOM 1151 C CA . MET A 1 146 ? 6.903 -10.791 -15.360 1.00 84.88 146 MET A CA 1
ATOM 1152 C C . MET A 1 146 ? 6.210 -11.903 -16.172 1.00 84.88 146 MET A C 1
ATOM 1154 O O . MET A 1 146 ? 6.884 -12.667 -16.850 1.00 84.88 146 MET A O 1
ATOM 1158 N N . LEU A 1 147 ? 4.873 -11.982 -16.151 1.00 87.81 147 LEU A N 1
ATOM 1159 C CA . LEU A 1 147 ? 4.125 -12.995 -16.905 1.00 87.81 147 LEU A CA 1
ATOM 1160 C C . LEU A 1 147 ? 4.219 -12.777 -18.425 1.00 87.81 147 LEU A C 1
ATOM 1162 O O . LEU A 1 147 ? 4.453 -13.731 -19.166 1.00 87.81 147 LEU A O 1
ATOM 1166 N N . GLY A 1 148 ? 4.062 -11.538 -18.893 1.00 89.38 148 GLY A N 1
ATOM 1167 C CA . GLY A 1 148 ? 4.155 -11.198 -20.312 1.00 89.38 148 GLY A CA 1
ATOM 1168 C C . GLY A 1 148 ? 5.583 -11.292 -20.851 1.00 89.38 148 GLY A C 1
ATOM 1169 O O . GLY A 1 148 ? 5.774 -11.828 -21.936 1.00 89.38 148 GLY A O 1
ATOM 1170 N N . GLU A 1 149 ? 6.591 -10.894 -20.068 1.00 91.19 149 GLU A N 1
ATOM 1171 C CA . GLU A 1 149 ? 8.013 -11.114 -20.375 1.00 91.19 149 GLU A CA 1
ATOM 1172 C C . GLU A 1 149 ? 8.322 -12.606 -20.517 1.00 91.19 149 GLU A C 1
ATOM 1174 O O . GLU A 1 149 ? 8.878 -13.033 -21.524 1.00 91.19 149 GLU A O 1
ATOM 1179 N N . VAL A 1 150 ? 7.902 -13.432 -19.552 1.00 90.75 150 VAL A N 1
ATOM 1180 C CA . VAL A 1 150 ? 8.081 -14.891 -19.620 1.00 90.75 150 VAL A CA 1
ATOM 1181 C C . VAL A 1 150 ? 7.375 -15.477 -20.842 1.00 90.75 150 VAL A C 1
ATOM 1183 O O . VAL A 1 150 ? 7.952 -16.312 -21.536 1.00 90.75 150 VAL A O 1
ATOM 1186 N N . THR A 1 151 ? 6.165 -15.008 -21.150 1.00 93.81 151 THR A N 1
ATOM 1187 C CA . THR A 1 151 ? 5.406 -15.436 -22.335 1.00 93.81 151 THR A CA 1
ATOM 1188 C C . THR A 1 151 ? 6.154 -15.092 -23.622 1.00 93.81 151 THR A C 1
ATOM 1190 O O . THR A 1 151 ? 6.365 -15.967 -24.460 1.00 93.81 151 THR A O 1
ATOM 1193 N N . VAL A 1 152 ? 6.639 -13.855 -23.763 1.00 95.19 152 VAL A N 1
ATOM 1194 C CA . VAL A 1 152 ? 7.463 -13.446 -24.909 1.00 95.19 152 VAL A CA 1
ATOM 1195 C C . VAL A 1 152 ? 8.751 -14.267 -24.975 1.00 95.19 152 VAL A C 1
ATOM 1197 O O . VAL A 1 152 ? 9.128 -14.705 -26.056 1.00 95.19 152 VAL A O 1
ATOM 1200 N N . LYS A 1 153 ? 9.398 -14.589 -23.848 1.00 94.44 153 LYS A N 1
ATOM 1201 C CA . LYS A 1 153 ? 10.595 -15.447 -23.845 1.00 94.44 153 LYS A CA 1
ATOM 1202 C C . LYS A 1 153 ? 10.314 -16.877 -24.301 1.00 94.44 153 LYS A C 1
ATOM 1204 O O . LYS A 1 153 ? 11.145 -17.434 -25.016 1.00 94.44 153 LYS A O 1
ATOM 1209 N N . TYR A 1 154 ? 9.155 -17.451 -23.972 1.00 94.31 154 TYR A N 1
ATOM 1210 C CA . TYR A 1 154 ? 8.723 -18.724 -24.559 1.00 94.31 154 TYR A CA 1
ATOM 1211 C C . TYR A 1 154 ? 8.509 -18.604 -26.071 1.00 94.31 154 TYR A C 1
ATOM 1213 O O . TYR A 1 154 ? 9.012 -19.447 -26.813 1.00 94.31 154 TYR A O 1
ATOM 1221 N N . PHE A 1 155 ? 7.846 -17.540 -26.537 1.00 96.62 155 PHE A N 1
ATOM 1222 C CA . PHE A 1 155 ? 7.663 -17.283 -27.969 1.00 96.62 155 PHE A CA 1
ATOM 1223 C C . PHE A 1 155 ? 9.007 -17.195 -28.709 1.00 96.62 155 PHE A C 1
ATOM 1225 O O . PHE A 1 155 ? 9.245 -17.927 -29.668 1.00 96.62 155 PHE A O 1
ATOM 1232 N N . GLU A 1 156 ? 9.922 -16.351 -28.226 1.00 95.50 156 GLU A N 1
ATOM 1233 C CA . GLU A 1 156 ? 11.265 -16.170 -28.785 1.00 95.50 156 GLU A CA 1
ATOM 1234 C C . GLU A 1 156 ? 12.117 -17.441 -28.678 1.00 95.50 156 GLU A C 1
ATOM 1236 O O . GLU A 1 156 ? 12.911 -17.738 -29.567 1.00 95.50 156 GLU A O 1
ATOM 1241 N N . GLY A 1 157 ? 11.959 -18.212 -27.600 1.00 94.12 157 GLY A N 1
ATOM 1242 C CA . GLY A 1 157 ? 12.643 -19.486 -27.406 1.00 94.12 157 GLY A CA 1
ATOM 1243 C C . GLY A 1 157 ? 12.251 -20.509 -28.470 1.00 94.12 157 GLY A C 1
ATOM 1244 O O . GLY A 1 157 ? 13.129 -21.147 -29.045 1.00 94.12 157 GLY A O 1
ATOM 1245 N N . ILE A 1 158 ? 10.957 -20.609 -28.781 1.00 94.31 158 ILE A N 1
ATOM 1246 C CA . ILE A 1 158 ? 10.424 -21.506 -29.817 1.00 94.31 158 ILE A CA 1
ATOM 1247 C C . ILE A 1 158 ? 10.799 -21.004 -31.215 1.00 94.31 158 ILE A C 1
ATOM 1249 O O . ILE A 1 158 ? 11.247 -21.778 -32.059 1.00 94.31 158 ILE A O 1
ATOM 1253 N N . GLN A 1 159 ? 10.661 -19.700 -31.461 1.00 94.69 159 GLN A N 1
ATOM 1254 C CA . GLN A 1 159 ? 10.962 -19.109 -32.760 1.00 94.69 159 GLN A CA 1
ATOM 1255 C C . GLN A 1 159 ? 12.461 -19.133 -33.061 1.00 94.69 159 GLN A C 1
ATOM 1257 O O . GLN A 1 159 ? 12.839 -19.538 -34.152 1.00 94.69 159 GLN A O 1
ATOM 1262 N N . TYR A 1 160 ? 13.332 -18.734 -32.137 1.00 94.38 160 TYR A N 1
ATOM 1263 C CA . TYR A 1 160 ? 14.750 -18.490 -32.434 1.00 94.38 160 TYR A CA 1
ATOM 1264 C C . TYR A 1 160 ? 15.684 -19.584 -31.913 1.00 94.38 160 TYR A C 1
ATOM 1266 O O . TYR A 1 160 ? 16.786 -19.743 -32.435 1.00 94.38 160 TYR A O 1
ATOM 1274 N N . GLY A 1 161 ? 15.280 -20.334 -30.884 1.00 90.56 161 GLY A N 1
ATOM 1275 C CA . GLY A 1 161 ? 16.136 -21.332 -30.235 1.00 90.56 161 GLY A CA 1
ATOM 1276 C C . GLY A 1 161 ? 17.305 -20.732 -29.443 1.00 90.56 161 GLY A C 1
ATOM 1277 O O . GLY A 1 161 ? 18.240 -21.449 -29.087 1.00 90.56 161 GLY A O 1
ATOM 1278 N N . LEU A 1 162 ? 17.288 -19.422 -29.167 1.00 91.75 162 LEU A N 1
ATOM 1279 C CA . LEU A 1 162 ? 18.333 -18.754 -28.389 1.00 91.75 162 LEU A CA 1
ATOM 1280 C C . LEU A 1 162 ? 18.334 -19.272 -26.937 1.00 91.75 162 LEU A C 1
ATOM 1282 O O . LEU A 1 162 ? 17.307 -19.153 -26.261 1.00 91.75 162 LEU A O 1
ATOM 1286 N N . PRO A 1 163 ? 19.472 -19.765 -26.402 1.00 90.25 163 PRO A N 1
ATOM 1287 C CA . PRO A 1 163 ? 19.524 -20.327 -25.050 1.00 90.25 163 PRO A CA 1
ATOM 1288 C C . PRO A 1 163 ? 19.060 -19.366 -23.953 1.00 90.25 163 PRO A C 1
ATOM 1290 O O . PRO A 1 163 ? 18.407 -19.789 -23.001 1.00 90.25 163 PRO A O 1
ATOM 1293 N N . MET A 1 164 ? 19.330 -18.065 -24.097 1.00 89.88 164 MET A N 1
ATOM 1294 C CA . MET A 1 164 ? 18.831 -17.039 -23.176 1.00 89.88 164 MET A CA 1
ATOM 1295 C C . MET A 1 164 ? 17.299 -16.938 -23.175 1.00 89.88 164 MET A C 1
ATOM 1297 O O . MET A 1 164 ? 16.710 -16.785 -22.113 1.00 89.88 164 MET A O 1
ATOM 1301 N N . CYS A 1 165 ? 16.637 -17.081 -24.326 1.00 91.25 165 CYS A N 1
ATOM 1302 C CA . CYS A 1 165 ? 15.173 -17.021 -24.390 1.00 91.25 165 CYS A CA 1
ATOM 1303 C C . CYS A 1 165 ? 14.545 -18.251 -23.730 1.00 91.25 165 CYS A C 1
ATOM 1305 O O . CYS A 1 165 ? 13.657 -18.118 -22.894 1.00 91.25 165 CYS A O 1
ATOM 1307 N N . VAL A 1 166 ? 15.074 -19.441 -24.038 1.00 88.75 166 VAL A N 1
ATOM 1308 C CA . VAL A 1 166 ? 14.610 -20.707 -23.449 1.00 88.75 166 VAL A CA 1
ATOM 1309 C C . VAL A 1 166 ? 14.812 -20.707 -21.932 1.00 88.75 166 VAL A C 1
ATOM 1311 O O . VAL A 1 166 ? 13.874 -20.944 -21.175 1.00 88.75 166 VAL A O 1
ATOM 1314 N N . SER A 1 167 ? 16.022 -20.382 -21.470 1.00 84.88 167 SER A N 1
ATOM 1315 C CA . SER A 1 167 ? 16.307 -20.299 -20.033 1.00 84.88 167 SER A CA 1
ATOM 1316 C C . SER A 1 167 ? 15.523 -19.176 -19.346 1.00 84.88 167 SER A C 1
ATOM 1318 O O . SER A 1 167 ? 15.030 -19.380 -18.240 1.00 84.88 167 SER A O 1
ATOM 1320 N N . GLY A 1 168 ? 15.333 -18.027 -20.000 1.00 84.38 168 GLY A N 1
ATOM 1321 C CA . GLY A 1 168 ? 14.514 -16.922 -19.501 1.00 84.38 168 GLY A CA 1
ATOM 1322 C C . GLY A 1 168 ? 13.042 -17.297 -19.320 1.00 84.38 168 GLY A C 1
ATOM 1323 O O . GLY A 1 168 ? 12.453 -16.939 -18.303 1.00 84.38 168 GLY A O 1
ATOM 1324 N N . GLY A 1 169 ? 12.466 -18.078 -20.238 1.00 85.94 169 GLY A N 1
ATOM 1325 C CA . GLY A 1 169 ? 11.112 -18.624 -20.099 1.00 85.94 169 GLY A CA 1
ATOM 1326 C C . GLY A 1 169 ? 10.986 -19.590 -18.914 1.00 85.94 169 GLY A C 1
ATOM 1327 O O . GLY A 1 169 ? 10.074 -19.456 -18.098 1.00 85.94 169 GLY A O 1
ATOM 1328 N N . ILE A 1 170 ? 11.940 -20.516 -18.761 1.00 84.81 170 ILE A N 1
ATOM 1329 C CA . ILE A 1 170 ? 11.933 -21.527 -17.688 1.00 84.81 170 ILE A CA 1
ATOM 1330 C C . ILE A 1 170 ? 12.177 -20.885 -16.316 1.00 84.81 170 ILE A C 1
ATOM 1332 O O . ILE A 1 170 ? 11.340 -20.980 -15.418 1.00 84.81 170 ILE A O 1
ATOM 1336 N N . PHE A 1 171 ? 13.311 -20.202 -16.138 1.00 83.44 171 PHE A N 1
ATOM 1337 C CA . PHE A 1 171 ? 13.685 -19.620 -14.846 1.00 83.44 171 PHE A CA 1
ATOM 1338 C C . PHE A 1 171 ? 12.841 -18.394 -14.495 1.00 83.44 171 PHE A C 1
ATOM 1340 O O . PHE A 1 171 ? 12.521 -18.193 -13.324 1.00 83.44 171 PHE A O 1
ATOM 1347 N N . GLY A 1 172 ? 12.439 -17.593 -15.485 1.00 82.38 172 GLY A N 1
ATOM 1348 C CA . GLY A 1 172 ? 11.473 -16.516 -15.277 1.00 82.38 172 GLY A CA 1
ATOM 1349 C C . GLY A 1 172 ? 10.103 -17.061 -14.868 1.00 82.38 172 GLY A C 1
ATOM 1350 O O . GLY A 1 172 ? 9.515 -16.565 -13.910 1.00 82.38 172 GLY A O 1
ATOM 1351 N N . GLY A 1 173 ? 9.638 -18.143 -15.505 1.00 82.81 173 GLY A N 1
ATOM 1352 C CA . GLY A 1 173 ? 8.405 -18.841 -15.131 1.00 82.81 173 GLY A CA 1
ATOM 1353 C C . GLY A 1 173 ? 8.453 -19.436 -13.721 1.00 82.81 173 GLY A C 1
ATOM 1354 O O . GLY A 1 173 ? 7.494 -19.311 -12.959 1.00 82.81 173 GLY A O 1
ATOM 1355 N N . ALA A 1 174 ? 9.594 -19.999 -13.315 1.00 80.00 174 ALA A N 1
ATOM 1356 C CA . ALA A 1 174 ? 9.799 -20.513 -11.960 1.00 80.00 174 ALA A CA 1
ATOM 1357 C C . ALA A 1 174 ? 9.717 -19.415 -10.881 1.00 80.00 174 ALA A C 1
ATOM 1359 O O . ALA A 1 174 ? 9.323 -19.695 -9.750 1.00 80.00 174 ALA A O 1
ATOM 1360 N N . ARG A 1 175 ? 10.037 -18.160 -11.219 1.00 78.94 175 ARG A N 1
ATOM 1361 C CA . ARG A 1 175 ? 9.928 -17.006 -10.308 1.00 78.94 175 ARG A CA 1
ATOM 1362 C C . ARG A 1 175 ? 8.519 -16.425 -10.209 1.00 78.94 175 ARG A C 1
ATOM 1364 O O . ARG A 1 175 ? 8.297 -15.531 -9.395 1.00 78.94 175 ARG A O 1
ATOM 1371 N N . LEU A 1 176 ? 7.570 -16.902 -11.013 1.00 80.81 176 LEU A N 1
ATOM 1372 C CA . LEU A 1 176 ? 6.176 -16.496 -10.887 1.00 80.81 176 LEU A CA 1
ATOM 1373 C C . LEU A 1 176 ? 5.567 -17.053 -9.594 1.00 80.81 176 LEU A C 1
ATOM 1375 O O . LEU A 1 176 ? 5.799 -18.207 -9.224 1.00 80.81 176 LEU A O 1
ATOM 1379 N N . LEU A 1 177 ? 4.740 -16.230 -8.943 1.00 75.25 177 LEU A N 1
ATOM 1380 C CA . LEU A 1 177 ? 3.880 -16.640 -7.829 1.00 75.25 177 LEU A CA 1
ATOM 1381 C C . LEU A 1 177 ? 2.958 -17.788 -8.264 1.00 75.25 177 LEU A C 1
ATOM 1383 O O . LEU A 1 177 ? 2.549 -17.832 -9.424 1.00 75.25 177 LEU A O 1
ATOM 1387 N N . ARG A 1 178 ? 2.565 -18.665 -7.329 1.00 79.00 178 ARG A N 1
ATOM 1388 C CA . ARG A 1 178 ? 1.781 -19.890 -7.600 1.00 79.00 178 ARG A CA 1
ATOM 1389 C C . ARG A 1 178 ? 0.583 -19.655 -8.534 1.00 79.00 178 ARG A C 1
ATOM 1391 O O . ARG A 1 178 ? 0.434 -20.374 -9.513 1.00 79.00 178 ARG A O 1
ATOM 1398 N N . LYS A 1 179 ? -0.199 -18.591 -8.309 1.00 76.44 179 LYS A N 1
ATOM 1399 C CA . LYS A 1 179 ? -1.345 -18.215 -9.162 1.00 76.44 179 LYS A CA 1
ATOM 1400 C C . LYS A 1 179 ? -0.943 -17.842 -10.598 1.00 76.44 179 LYS A C 1
ATOM 1402 O O . LYS A 1 179 ? -1.556 -18.327 -11.540 1.00 76.44 179 LYS A O 1
ATOM 1407 N N . HIS A 1 180 ? 0.085 -17.010 -10.778 1.00 77.69 180 HIS A N 1
ATOM 1408 C CA . HIS A 1 180 ? 0.573 -16.627 -12.111 1.00 77.69 180 HIS A CA 1
ATOM 1409 C C . HIS A 1 180 ? 1.298 -17.775 -12.815 1.00 77.69 180 HIS A C 1
ATOM 1411 O O . HIS A 1 180 ? 1.267 -17.849 -14.036 1.00 77.69 180 HIS A O 1
ATOM 1417 N N . ARG A 1 181 ? 1.942 -18.677 -12.064 1.00 85.81 181 ARG A N 1
ATOM 1418 C CA . ARG A 1 181 ? 2.530 -19.904 -12.607 1.00 85.81 181 ARG A CA 1
ATOM 1419 C C . ARG A 1 181 ? 1.437 -20.844 -13.117 1.00 85.81 181 ARG A C 1
ATOM 1421 O O . ARG A 1 181 ? 1.564 -21.359 -14.219 1.00 85.81 181 ARG A O 1
ATOM 1428 N N . GLN A 1 182 ? 0.352 -20.999 -12.360 1.00 82.38 182 GLN A N 1
ATOM 1429 C CA . GLN A 1 182 ? -0.818 -21.763 -12.787 1.00 82.38 182 GLN A CA 1
ATOM 1430 C C . GLN A 1 182 ? -1.459 -21.140 -14.034 1.00 82.38 182 GLN A C 1
ATOM 1432 O O . GLN A 1 182 ? -1.684 -21.822 -15.023 1.00 82.38 182 GLN A O 1
ATOM 1437 N N . GLU A 1 183 ? -1.656 -19.819 -14.047 1.00 84.88 183 GLU A N 1
ATOM 1438 C CA . GLU A 1 183 ? -2.180 -19.107 -15.217 1.00 84.88 183 GLU A CA 1
ATOM 1439 C C . GLU A 1 183 ? -1.251 -19.203 -16.440 1.00 84.88 183 GLU A C 1
ATOM 1441 O O . GLU A 1 183 ? -1.730 -19.369 -17.566 1.00 84.88 183 GLU A O 1
ATOM 1446 N N . LEU A 1 184 ? 0.069 -19.152 -16.227 1.00 87.31 184 LEU A N 1
ATOM 1447 C CA . LEU A 1 184 ? 1.056 -19.404 -17.271 1.00 87.31 184 LEU A CA 1
ATOM 1448 C C . LEU A 1 184 ? 0.856 -20.800 -17.865 1.00 87.31 184 LEU A C 1
ATOM 1450 O O . LEU A 1 184 ? 0.727 -20.914 -19.077 1.00 87.31 184 LEU A O 1
ATOM 1454 N N . ILE A 1 185 ? 0.809 -21.838 -17.030 1.00 86.75 185 ILE A N 1
ATOM 1455 C CA . ILE A 1 185 ? 0.706 -23.239 -17.463 1.00 86.75 185 ILE A CA 1
ATOM 1456 C C . ILE A 1 185 ? -0.633 -23.519 -18.155 1.00 86.75 185 ILE A C 1
ATOM 1458 O O . ILE A 1 185 ? -0.651 -24.147 -19.210 1.00 86.75 185 ILE A O 1
ATOM 1462 N N . ASP A 1 186 ? -1.738 -23.024 -17.602 1.00 83.38 186 ASP A N 1
ATOM 1463 C CA . ASP A 1 186 ? -3.081 -23.377 -18.066 1.00 83.38 186 ASP A CA 1
ATOM 1464 C C . ASP A 1 186 ? -3.507 -22.599 -19.312 1.00 83.38 186 ASP A C 1
ATOM 1466 O O . ASP A 1 186 ? -4.294 -23.098 -20.117 1.00 83.38 186 ASP A O 1
ATOM 1470 N N . LYS A 1 187 ? -3.034 -21.353 -19.466 1.00 88.00 187 LYS A N 1
ATOM 1471 C CA . LYS A 1 187 ? -3.550 -20.424 -20.487 1.00 88.00 187 LYS A CA 1
ATOM 1472 C C . LYS A 1 187 ? -2.471 -19.890 -21.413 1.00 88.00 187 LYS A C 1
ATOM 1474 O O . LYS A 1 187 ? -2.602 -20.009 -22.629 1.00 88.00 187 LYS A O 1
ATOM 1479 N N . TYR A 1 188 ? -1.419 -19.288 -20.860 1.00 91.38 188 TYR A N 1
ATOM 1480 C CA . TYR A 1 188 ? -0.433 -18.572 -21.675 1.00 91.38 188 TYR A CA 1
ATOM 1481 C C . TYR A 1 188 ? 0.496 -19.525 -22.423 1.00 91.38 188 TYR A C 1
ATOM 1483 O O . TYR A 1 188 ? 0.802 -19.273 -23.583 1.00 91.38 188 TYR A O 1
ATOM 1491 N N . LEU A 1 189 ? 0.919 -20.624 -21.797 1.00 90.69 189 LEU A N 1
ATOM 1492 C CA . LEU A 1 189 ? 1.871 -21.567 -22.370 1.00 90.69 189 LEU A CA 1
ATOM 1493 C C . LEU A 1 189 ? 1.271 -22.355 -23.550 1.00 90.69 189 LEU A C 1
ATOM 1495 O O . LEU A 1 189 ? 1.908 -22.374 -24.601 1.00 90.69 189 LEU A O 1
ATOM 1499 N N . PRO A 1 190 ? 0.051 -22.930 -23.472 1.00 91.44 190 PRO A N 1
ATOM 1500 C CA . PRO A 1 190 ? -0.569 -23.580 -24.627 1.00 91.44 190 PRO A CA 1
ATOM 1501 C C . PRO A 1 190 ? -0.779 -22.603 -25.786 1.00 91.44 190 PRO A C 1
ATOM 1503 O O . PRO A 1 190 ? -0.419 -22.905 -26.922 1.00 91.44 190 PRO A O 1
ATOM 1506 N N . TRP A 1 191 ? -1.285 -21.402 -25.484 1.00 94.69 191 TRP A N 1
ATOM 1507 C CA . TRP A 1 191 ? -1.525 -20.370 -26.489 1.00 94.69 191 TRP A CA 1
ATOM 1508 C C . TRP A 1 191 ? -0.226 -19.894 -27.141 1.00 94.69 191 TRP A C 1
ATOM 1510 O O . TRP A 1 191 ? -0.149 -19.838 -28.364 1.00 94.69 191 TRP A O 1
ATOM 1520 N N . VAL A 1 192 ? 0.819 -19.585 -26.367 1.00 94.81 192 VAL A N 1
ATOM 1521 C CA . VAL A 1 192 ? 2.068 -19.053 -26.931 1.00 94.81 192 VAL A CA 1
ATOM 1522 C C . VAL A 1 192 ? 2.823 -20.108 -27.726 1.00 94.81 192 VAL A C 1
ATOM 1524 O O . VAL A 1 192 ? 3.441 -19.768 -28.728 1.00 94.81 192 VAL A O 1
ATOM 1527 N N . VAL A 1 193 ? 2.744 -21.384 -27.332 1.00 91.75 193 VAL A N 1
ATOM 1528 C CA . VAL A 1 193 ? 3.302 -22.493 -28.115 1.00 91.75 193 VAL A CA 1
ATOM 1529 C C . VAL A 1 193 ? 2.594 -22.601 -29.462 1.00 91.75 193 VAL A C 1
ATOM 1531 O O . VAL A 1 193 ? 3.261 -22.730 -30.488 1.00 91.75 193 VAL A O 1
ATOM 1534 N N . GLU A 1 194 ? 1.265 -22.493 -29.480 1.00 91.94 194 GLU A N 1
ATOM 1535 C CA . GLU A 1 194 ? 0.479 -22.472 -30.715 1.00 91.94 194 GLU A CA 1
ATOM 1536 C C . GLU A 1 194 ? 0.844 -21.265 -31.593 1.00 91.94 194 GLU A C 1
ATOM 1538 O O . GLU A 1 194 ? 1.173 -21.440 -32.767 1.00 91.94 194 GLU A O 1
ATOM 1543 N N . GLN A 1 195 ? 0.862 -20.054 -31.023 1.00 94.44 195 GLN A N 1
ATOM 1544 C CA . GLN A 1 195 ? 1.205 -18.840 -31.768 1.00 94.44 195 GLN A CA 1
ATOM 1545 C C . GLN A 1 195 ? 2.636 -18.908 -32.306 1.00 94.44 195 GLN A C 1
ATOM 1547 O O . GLN A 1 195 ? 2.863 -18.647 -33.480 1.00 94.44 195 GLN A O 1
ATOM 1552 N N . ALA A 1 196 ? 3.611 -19.310 -31.489 1.00 93.19 196 ALA A N 1
ATOM 1553 C CA . ALA A 1 196 ? 5.008 -19.393 -31.902 1.00 93.19 196 ALA A CA 1
ATOM 1554 C C . ALA A 1 196 ? 5.262 -20.487 -32.945 1.00 93.19 196 ALA A C 1
ATOM 1556 O O . ALA A 1 196 ? 6.164 -20.333 -33.761 1.00 93.19 196 ALA A O 1
ATOM 1557 N N . SER A 1 197 ? 4.497 -21.579 -32.942 1.00 90.88 197 SER A N 1
ATOM 1558 C CA . SER A 1 197 ? 4.668 -22.656 -33.928 1.00 90.88 197 SER A CA 1
ATOM 1559 C C . SER A 1 197 ? 4.066 -22.300 -35.287 1.00 90.88 197 SER A C 1
ATOM 1561 O O . SER A 1 197 ? 4.592 -22.719 -36.316 1.00 90.88 197 SER A O 1
ATOM 1563 N N . ASN A 1 198 ? 2.985 -21.516 -35.292 1.00 90.88 198 ASN A N 1
ATOM 1564 C CA . ASN A 1 198 ? 2.247 -21.155 -36.504 1.00 90.88 198 ASN A CA 1
ATOM 1565 C C . ASN A 1 198 ? 2.652 -19.793 -37.089 1.00 90.88 198 ASN A C 1
ATOM 1567 O O . ASN A 1 198 ? 2.385 -19.533 -38.265 1.00 90.88 198 ASN A O 1
ATOM 1571 N N . ALA A 1 199 ? 3.285 -18.927 -36.296 1.00 94.62 199 ALA A N 1
ATOM 1572 C CA . ALA A 1 199 ? 3.692 -17.598 -36.729 1.00 94.62 199 ALA A CA 1
ATOM 1573 C C . ALA A 1 199 ? 4.736 -17.638 -37.851 1.00 94.62 199 ALA A C 1
ATOM 1575 O O . ALA A 1 199 ? 5.665 -18.457 -37.850 1.00 94.62 199 ALA A O 1
ATOM 1576 N N . ARG A 1 200 ? 4.653 -16.655 -38.757 1.00 94.44 200 ARG A N 1
ATOM 1577 C CA . ARG A 1 200 ? 5.761 -16.312 -39.657 1.00 94.44 200 ARG A CA 1
ATOM 1578 C C . ARG A 1 200 ? 7.008 -16.012 -38.824 1.00 94.44 200 ARG A C 1
ATOM 1580 O O . ARG A 1 200 ? 6.920 -15.564 -37.687 1.00 94.44 200 ARG A O 1
ATOM 1587 N N . PHE A 1 201 ? 8.190 -16.231 -39.389 1.00 96.12 201 PHE A N 1
ATOM 1588 C CA . PHE A 1 201 ? 9.435 -15.949 -38.685 1.00 96.12 201 PHE A CA 1
ATOM 1589 C C . PHE A 1 201 ? 9.627 -14.443 -38.431 1.00 96.12 201 PHE A C 1
ATOM 1591 O O . PHE A 1 201 ? 9.931 -13.697 -39.359 1.00 96.12 201 PHE A O 1
ATOM 1598 N N . PHE A 1 202 ? 9.482 -13.996 -37.177 1.00 96.12 202 PHE A N 1
ATOM 1599 C CA . PHE A 1 202 ? 9.452 -12.564 -36.808 1.00 96.12 202 PHE A CA 1
ATOM 1600 C C . PHE A 1 202 ? 10.727 -11.801 -37.198 1.00 96.12 202 PHE A C 1
ATOM 1602 O O . PHE A 1 202 ? 10.669 -10.631 -37.571 1.00 96.12 202 PHE A O 1
ATOM 1609 N N . MET A 1 203 ? 11.879 -12.472 -37.172 1.00 95.06 203 MET A N 1
ATOM 1610 C CA . MET A 1 203 ? 13.163 -11.892 -37.581 1.00 95.06 203 MET A CA 1
ATOM 1611 C C . MET A 1 203 ? 13.234 -11.574 -39.081 1.00 95.06 203 MET A C 1
ATOM 1613 O O . MET A 1 203 ? 14.000 -10.699 -39.477 1.00 95.06 203 MET A O 1
ATOM 1617 N N . ALA A 1 204 ? 12.430 -12.253 -39.905 1.00 95.56 204 ALA A N 1
ATOM 1618 C CA . ALA A 1 204 ? 12.316 -12.019 -41.344 1.00 95.56 204 ALA A CA 1
ATOM 1619 C C . ALA A 1 204 ? 11.157 -11.072 -41.716 1.00 95.56 204 ALA A C 1
ATOM 1621 O O . ALA A 1 204 ? 10.891 -10.865 -42.899 1.00 95.56 204 ALA A O 1
ATOM 1622 N N . PHE A 1 205 ? 10.461 -10.501 -40.729 1.00 96.31 205 PHE A N 1
ATOM 1623 C CA . PHE A 1 205 ? 9.428 -9.496 -40.959 1.00 96.31 205 PHE A CA 1
ATOM 1624 C C . PHE A 1 205 ? 10.036 -8.088 -40.997 1.00 96.31 205 PHE A C 1
ATOM 1626 O O . PHE A 1 205 ? 10.948 -7.773 -40.233 1.00 96.31 205 PHE A O 1
ATOM 1633 N N . ASP A 1 206 ? 9.539 -7.252 -41.904 1.00 94.25 206 ASP A N 1
ATOM 1634 C CA . ASP A 1 206 ? 10.024 -5.893 -42.173 1.00 94.25 206 ASP A CA 1
ATOM 1635 C C . ASP A 1 206 ? 9.235 -4.868 -41.350 1.00 94.25 206 ASP A C 1
ATOM 1637 O O . ASP A 1 206 ? 8.342 -4.205 -41.863 1.00 94.25 206 ASP A O 1
ATOM 1641 N N . TRP A 1 207 ? 9.491 -4.796 -40.046 1.00 95.38 207 TRP A N 1
ATOM 1642 C CA . TRP A 1 207 ? 8.742 -3.946 -39.111 1.00 95.38 207 TRP A CA 1
ATOM 1643 C C . TRP A 1 207 ? 8.767 -2.465 -39.504 1.00 95.38 207 TRP A C 1
ATOM 1645 O O . TRP A 1 207 ? 7.756 -1.770 -39.409 1.00 95.38 207 TRP A O 1
ATOM 1655 N N . GLU A 1 208 ? 9.923 -2.015 -39.976 1.00 91.44 208 GLU A N 1
ATOM 1656 C CA . GLU A 1 208 ? 10.280 -0.626 -40.238 1.00 91.44 208 GLU A CA 1
ATOM 1657 C C . GLU A 1 208 ? 9.391 0.025 -41.312 1.00 91.44 208 GLU A C 1
ATOM 1659 O O . GLU A 1 208 ? 9.076 1.210 -41.224 1.00 91.44 208 GLU A O 1
ATOM 1664 N N . ASN A 1 209 ? 8.920 -0.761 -42.284 1.00 92.94 209 ASN A N 1
ATOM 1665 C CA . ASN A 1 209 ? 8.062 -0.290 -43.377 1.00 92.94 209 ASN A CA 1
ATOM 1666 C C . ASN A 1 209 ? 6.558 -0.504 -43.126 1.00 92.94 209 ASN A C 1
ATOM 1668 O O . ASN A 1 209 ? 5.740 -0.278 -44.018 1.00 92.94 209 ASN A O 1
ATOM 1672 N N . HIS A 1 210 ? 6.172 -0.944 -41.925 1.00 95.38 210 HIS A N 1
ATOM 1673 C CA . HIS A 1 210 ? 4.789 -1.294 -41.590 1.00 95.38 210 HIS A CA 1
ATOM 1674 C C . HIS A 1 210 ? 4.159 -0.412 -40.506 1.00 95.38 210 HIS A C 1
ATOM 1676 O O . HIS A 1 210 ? 3.043 -0.696 -40.074 1.00 95.38 210 HIS A O 1
ATOM 1682 N N . PHE A 1 211 ? 4.816 0.672 -40.085 1.00 95.88 211 PHE A N 1
ATOM 1683 C CA . PHE A 1 211 ? 4.309 1.540 -39.015 1.00 95.88 211 PHE A CA 1
ATOM 1684 C C . PHE A 1 211 ? 2.931 2.151 -39.299 1.00 95.88 211 PHE A C 1
ATOM 1686 O O . PHE A 1 211 ? 2.147 2.307 -38.369 1.00 95.88 211 PHE A O 1
ATOM 1693 N N . GLU A 1 212 ? 2.604 2.440 -40.558 1.00 96.19 212 GLU A N 1
ATOM 1694 C CA . GLU A 1 212 ? 1.298 2.996 -40.942 1.00 96.19 212 GLU A CA 1
ATOM 1695 C C . GLU A 1 212 ? 0.184 1.939 -41.028 1.00 96.19 212 GLU A C 1
ATOM 1697 O O . GLU A 1 212 ? -0.997 2.289 -41.022 1.00 96.19 212 GLU A O 1
ATOM 1702 N N . LYS A 1 213 ? 0.525 0.642 -41.100 1.00 96.88 213 LYS A N 1
ATOM 1703 C CA . LYS A 1 213 ? -0.481 -0.425 -41.170 1.00 96.88 213 LYS A CA 1
ATOM 1704 C C . LYS A 1 213 ? -1.180 -0.606 -39.828 1.00 96.88 213 LYS A C 1
ATOM 1706 O O . LYS A 1 213 ? -0.586 -0.443 -38.760 1.00 96.88 213 LYS A O 1
ATOM 1711 N N . GLN A 1 214 ? -2.444 -1.017 -39.889 1.00 97.00 214 GLN A N 1
ATOM 1712 C CA . GLN A 1 214 ? -3.204 -1.408 -38.705 1.00 97.00 214 GLN A CA 1
ATOM 1713 C C . GLN A 1 214 ? -2.557 -2.624 -38.034 1.00 97.00 214 GLN A C 1
ATOM 1715 O O . GLN A 1 214 ? -2.203 -3.595 -38.705 1.00 97.00 214 GLN A O 1
ATOM 1720 N N . LEU A 1 215 ? -2.445 -2.611 -36.701 1.00 95.56 215 LEU A N 1
ATOM 1721 C CA . LEU A 1 215 ? -1.820 -3.703 -35.946 1.00 95.56 215 LEU A CA 1
ATOM 1722 C C . LEU A 1 215 ? -2.500 -5.050 -36.231 1.00 95.56 215 LEU A C 1
ATOM 1724 O O . LEU A 1 215 ? -1.825 -6.064 -36.372 1.00 95.56 215 LEU A O 1
ATOM 1728 N N . SER A 1 216 ? -3.823 -5.051 -36.402 1.00 93.56 216 SER A N 1
ATOM 1729 C CA . SER A 1 216 ? -4.586 -6.256 -36.750 1.00 93.56 216 SER A CA 1
ATOM 1730 C C . SER A 1 216 ? -4.235 -6.838 -38.128 1.00 93.56 216 SER A C 1
ATOM 1732 O O . SER A 1 216 ? -4.340 -8.047 -38.329 1.00 93.56 216 SER A O 1
ATOM 1734 N N . GLU A 1 217 ? -3.803 -6.014 -39.085 1.00 94.94 217 GLU A N 1
ATOM 1735 C CA . GLU A 1 217 ? -3.319 -6.476 -40.392 1.00 94.94 217 GLU A CA 1
ATOM 1736 C C . GLU A 1 217 ? -1.911 -7.056 -40.272 1.00 94.94 217 GLU A C 1
ATOM 1738 O O . GLU A 1 217 ? -1.647 -8.138 -40.793 1.00 94.94 217 GLU A O 1
ATOM 1743 N N . VAL A 1 218 ? -1.042 -6.397 -39.501 1.00 96.06 218 VAL A N 1
ATOM 1744 C CA . VAL A 1 218 ? 0.301 -6.904 -39.185 1.00 96.06 218 VAL A CA 1
ATOM 1745 C C . VAL A 1 218 ? 0.218 -8.257 -38.467 1.00 96.06 218 VAL A C 1
ATOM 1747 O O . VAL A 1 218 ? 0.915 -9.196 -38.840 1.00 96.06 218 VAL A O 1
ATOM 1750 N N . GLN A 1 219 ? -0.684 -8.408 -37.494 1.00 95.81 219 GLN A N 1
ATOM 1751 C CA . GLN A 1 219 ? -0.935 -9.677 -36.798 1.00 95.81 219 GLN A CA 1
ATOM 1752 C C . GLN A 1 219 ? -1.386 -10.792 -37.758 1.00 95.81 219 GLN A C 1
ATOM 1754 O O . GLN A 1 219 ? -0.898 -11.919 -37.660 1.00 95.81 219 GLN A O 1
ATOM 1759 N N . LYS A 1 220 ? -2.249 -10.479 -38.738 1.00 94.94 220 LYS A N 1
ATOM 1760 C CA . LYS A 1 220 ? -2.651 -11.432 -39.788 1.00 94.94 220 LYS A CA 1
ATOM 1761 C C . LYS A 1 220 ? -1.478 -11.842 -40.677 1.00 94.94 220 LYS A C 1
ATOM 1763 O O . LYS A 1 220 ? -1.320 -13.028 -40.945 1.00 94.94 220 LYS A O 1
ATOM 1768 N N . GLU A 1 221 ? -0.644 -10.896 -41.111 1.00 94.75 221 GLU A N 1
ATOM 1769 C CA . GLU A 1 221 ? 0.549 -11.188 -41.926 1.00 94.75 221 GLU A CA 1
ATOM 1770 C C . GLU A 1 221 ? 1.587 -12.033 -41.174 1.00 94.75 221 GLU A C 1
ATOM 1772 O O . GLU A 1 221 ? 2.285 -12.858 -41.768 1.00 94.75 221 GLU A O 1
ATOM 1777 N N . LEU A 1 222 ? 1.672 -11.846 -39.859 1.00 95.19 222 LEU A N 1
ATOM 1778 C CA . LEU A 1 222 ? 2.521 -12.628 -38.967 1.00 95.19 222 LEU A CA 1
ATOM 1779 C C . LEU A 1 222 ? 1.909 -13.977 -38.572 1.00 95.19 222 LEU A C 1
ATOM 1781 O O . LEU A 1 222 ? 2.609 -14.793 -37.976 1.00 95.19 222 LEU A O 1
ATOM 1785 N N . ASN A 1 223 ? 0.644 -14.225 -38.917 1.00 95.38 223 ASN A N 1
ATOM 1786 C CA . ASN A 1 223 ? -0.139 -15.382 -38.491 1.00 95.38 223 ASN A CA 1
ATOM 1787 C C . ASN A 1 223 ? -0.163 -15.560 -36.961 1.00 95.38 223 ASN A C 1
ATOM 1789 O O . ASN A 1 223 ? 0.060 -16.653 -36.442 1.00 95.38 223 ASN A O 1
ATOM 1793 N N . VAL A 1 224 ? -0.412 -14.462 -36.242 1.00 93.69 224 VAL A N 1
ATOM 1794 C CA . VAL A 1 224 ? -0.612 -14.454 -34.788 1.00 93.69 224 VAL A CA 1
ATOM 1795 C C . VAL A 1 224 ? -1.975 -13.869 -34.444 1.00 93.69 224 VAL A C 1
ATOM 1797 O O . VAL A 1 224 ? -2.461 -12.943 -35.092 1.00 93.69 224 VAL A O 1
ATOM 1800 N N . ALA A 1 225 ? -2.601 -14.408 -33.406 1.00 87.19 225 ALA A N 1
ATOM 1801 C CA . ALA A 1 225 ? -3.899 -13.975 -32.916 1.00 87.19 225 ALA A CA 1
ATOM 1802 C C . ALA A 1 225 ? -3.800 -13.525 -31.463 1.00 87.19 225 ALA A C 1
ATOM 1804 O O . ALA A 1 225 ? -3.052 -14.102 -30.681 1.00 87.19 225 ALA A O 1
ATOM 1805 N N . ARG A 1 226 ? -4.612 -12.537 -31.084 1.00 82.00 226 ARG A N 1
ATOM 1806 C CA . ARG A 1 226 ? -4.736 -12.049 -29.706 1.00 82.00 226 ARG A CA 1
ATOM 1807 C C . ARG A 1 226 ? -5.273 -13.135 -28.761 1.00 82.00 226 ARG A C 1
ATOM 1809 O O . ARG A 1 226 ? -6.094 -13.969 -29.144 1.00 82.00 226 ARG A O 1
ATOM 1816 N N . MET A 1 227 ? -4.854 -13.106 -27.496 1.00 81.31 227 MET A N 1
ATOM 1817 C CA . MET A 1 227 ? -5.373 -14.008 -26.465 1.00 81.31 227 MET A CA 1
ATOM 1818 C C . MET A 1 227 ? -6.833 -13.662 -26.094 1.00 81.31 227 MET A C 1
ATOM 1820 O O . MET A 1 227 ? -7.139 -12.529 -25.727 1.00 81.31 227 MET A O 1
ATOM 1824 N N . LYS A 1 228 ? -7.738 -14.655 -26.133 1.00 67.31 228 LYS A N 1
ATOM 1825 C CA . LYS A 1 228 ? -9.206 -14.489 -25.991 1.00 67.31 228 LYS A CA 1
ATOM 1826 C C . LYS A 1 228 ? -9.696 -13.815 -24.699 1.00 67.31 228 LYS A C 1
ATOM 1828 O O . LYS A 1 228 ? -10.775 -13.236 -24.707 1.00 67.31 228 LYS A O 1
ATOM 1833 N N . LYS A 1 229 ? -8.912 -13.816 -23.612 1.00 54.38 229 LYS A N 1
ATOM 1834 C CA . LYS A 1 229 ? -9.290 -13.210 -22.315 1.00 54.38 229 LYS A CA 1
ATOM 1835 C C . LYS A 1 229 ? -9.586 -11.699 -22.407 1.00 54.38 229 LYS A C 1
ATOM 1837 O O . LYS A 1 229 ? -10.239 -11.161 -21.529 1.00 54.38 229 LYS A O 1
ATOM 1842 N N . GLN A 1 230 ? -9.124 -11.026 -23.464 1.00 47.84 230 GLN A N 1
ATOM 1843 C CA . GLN A 1 230 ? -9.362 -9.598 -23.709 1.00 47.84 230 GLN A CA 1
ATOM 1844 C C . GLN A 1 230 ? -10.568 -9.294 -24.617 1.00 47.84 230 GLN A C 1
ATOM 1846 O O . GLN A 1 230 ? -10.881 -8.125 -24.838 1.00 47.84 230 GLN A O 1
ATOM 1851 N N . GLN A 1 231 ? -11.225 -10.309 -25.184 1.00 39.88 231 GLN A N 1
ATOM 1852 C CA . GLN A 1 231 ? -12.361 -10.104 -26.086 1.00 39.88 231 GLN A CA 1
ATOM 1853 C C . GLN A 1 231 ? -13.670 -9.914 -25.300 1.00 39.88 231 GLN A C 1
ATOM 1855 O O . GLN A 1 231 ? -14.464 -9.049 -25.663 1.00 39.88 231 GLN A O 1
ATOM 1860 N N . ASP A 1 232 ? -13.817 -10.610 -24.167 1.00 36.88 232 ASP A N 1
ATOM 1861 C CA . ASP A 1 232 ? -15.000 -10.535 -23.294 1.00 36.88 232 ASP A CA 1
ATOM 1862 C C . ASP A 1 232 ? -15.127 -9.186 -22.550 1.00 36.88 232 ASP A C 1
ATOM 1864 O O . ASP A 1 232 ? -16.236 -8.733 -22.266 1.00 36.88 232 ASP A O 1
ATOM 1868 N N . GLU A 1 233 ? -14.011 -8.490 -22.291 1.00 41.41 233 GLU A N 1
ATOM 1869 C CA . GLU A 1 233 ? -14.007 -7.151 -21.668 1.00 41.41 233 GLU A CA 1
ATOM 1870 C C . GLU A 1 233 ? -14.494 -6.041 -22.622 1.00 41.41 233 GLU A C 1
ATOM 1872 O O . GLU A 1 233 ? -15.027 -5.029 -22.172 1.00 41.41 233 GLU A O 1
ATOM 1877 N N . LEU A 1 234 ? -14.345 -6.222 -23.941 1.00 38.22 234 LEU A N 1
ATOM 1878 C CA . LEU A 1 234 ? -14.749 -5.244 -24.961 1.00 38.22 234 LEU A CA 1
ATOM 1879 C C . LEU A 1 234 ? -16.208 -5.428 -25.405 1.00 38.22 234 LEU A C 1
ATOM 1881 O O . LEU A 1 234 ? -16.905 -4.440 -25.635 1.00 38.22 234 LEU A O 1
ATOM 1885 N N . THR A 1 235 ? -16.697 -6.668 -25.490 1.00 40.09 235 THR A N 1
ATOM 1886 C CA . THR A 1 235 ? -18.100 -6.960 -25.833 1.00 40.09 235 THR A CA 1
ATOM 1887 C C . THR A 1 235 ? -19.052 -6.663 -24.675 1.00 40.09 235 THR A C 1
ATOM 1889 O O . THR A 1 235 ? -20.107 -6.073 -24.902 1.00 40.09 235 THR A O 1
ATOM 1892 N N . GLY A 1 236 ? -18.654 -6.945 -23.428 1.00 39.66 236 GLY A N 1
ATOM 1893 C CA . GLY A 1 236 ? -19.449 -6.607 -22.238 1.00 39.66 236 GLY A CA 1
ATOM 1894 C C . GLY A 1 236 ? -19.595 -5.098 -21.985 1.00 39.66 236 GLY A C 1
ATOM 1895 O O . GLY A 1 236 ? -20.508 -4.666 -21.280 1.00 39.66 236 GLY A O 1
ATOM 1896 N N . PHE A 1 237 ? -18.725 -4.274 -22.579 1.00 40.97 237 PHE A N 1
ATOM 1897 C CA . PHE A 1 237 ? -18.808 -2.813 -22.491 1.00 40.97 237 PHE A CA 1
ATOM 1898 C C . PHE A 1 237 ? -19.860 -2.232 -23.448 1.00 40.97 237 PHE A C 1
ATOM 1900 O O . PHE A 1 237 ? -20.556 -1.283 -23.092 1.00 40.97 237 PHE A O 1
ATOM 1907 N N . ALA A 1 238 ? -20.017 -2.818 -24.640 1.00 42.56 238 ALA A N 1
ATOM 1908 C CA . ALA A 1 238 ? -20.999 -2.373 -25.629 1.00 42.56 238 ALA A CA 1
ATOM 1909 C C . ALA A 1 238 ? -22.442 -2.687 -25.191 1.00 42.56 238 ALA A C 1
ATOM 1911 O O . ALA A 1 238 ? -23.306 -1.818 -25.277 1.00 42.56 238 ALA A O 1
ATOM 1912 N N . GLU A 1 239 ? -22.685 -3.876 -24.627 1.00 44.59 239 GLU A N 1
ATOM 1913 C CA . GLU A 1 239 ? -24.013 -4.266 -24.121 1.00 44.59 239 GLU A CA 1
ATOM 1914 C C . GLU A 1 239 ? -24.470 -3.406 -22.924 1.00 44.59 239 GLU A C 1
ATOM 1916 O O . GLU A 1 239 ? -25.654 -3.098 -22.787 1.00 44.59 239 GLU A O 1
ATOM 1921 N N . ASN A 1 240 ? -23.533 -2.938 -22.090 1.00 51.44 240 ASN A N 1
ATOM 1922 C CA . ASN A 1 240 ? -23.836 -2.066 -20.949 1.00 51.44 240 ASN A CA 1
ATOM 1923 C C . ASN A 1 240 ? -24.157 -0.615 -21.345 1.00 51.44 240 ASN A C 1
ATOM 1925 O O . ASN A 1 240 ? -24.893 0.065 -20.626 1.00 51.44 240 ASN A O 1
ATOM 1929 N N . ILE A 1 241 ? -23.632 -0.122 -22.472 1.00 55.06 241 ILE A N 1
ATOM 1930 C CA . ILE A 1 241 ? -23.909 1.244 -22.946 1.00 55.06 241 ILE A CA 1
ATOM 1931 C C . ILE A 1 241 ? -25.350 1.358 -23.456 1.00 55.06 241 ILE A C 1
ATOM 1933 O O . ILE A 1 241 ? -26.022 2.347 -23.153 1.00 55.06 241 ILE A O 1
ATOM 1937 N N . ASP A 1 242 ? -25.853 0.340 -24.155 1.00 57.91 242 ASP A N 1
ATOM 1938 C CA . ASP A 1 242 ? -27.234 0.329 -24.646 1.00 57.91 242 ASP A CA 1
ATOM 1939 C C . ASP A 1 242 ? -28.254 0.164 -23.505 1.00 57.91 242 ASP A C 1
ATOM 1941 O O . ASP A 1 242 ? -29.290 0.841 -23.503 1.00 57.91 242 ASP A O 1
ATOM 1945 N N . ASP A 1 243 ? -27.957 -0.649 -22.481 1.00 59.84 243 ASP A N 1
ATOM 1946 C CA . ASP A 1 243 ? -28.805 -0.740 -21.279 1.00 59.84 243 ASP A CA 1
ATOM 1947 C C . ASP A 1 243 ? -28.825 0.591 -20.505 1.00 59.84 243 ASP A C 1
ATOM 1949 O O . ASP A 1 243 ? -29.887 1.083 -20.108 1.00 59.84 243 ASP A O 1
ATOM 1953 N N . LEU A 1 244 ? -27.668 1.248 -20.361 1.00 57.34 244 LEU A N 1
ATOM 1954 C CA . LEU A 1 244 ? -27.570 2.550 -19.701 1.00 57.34 244 LEU A CA 1
ATOM 1955 C C . LEU A 1 24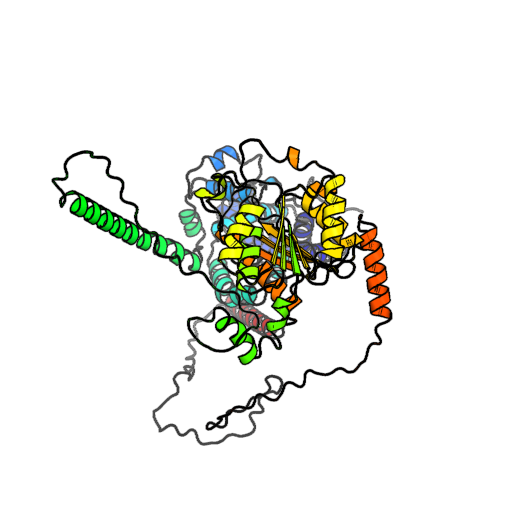4 ? -28.319 3.648 -20.474 1.00 57.34 244 LEU A C 1
ATOM 1957 O O . LEU A 1 244 ? -29.036 4.447 -19.865 1.00 57.34 244 LEU A O 1
ATOM 1961 N N . ALA A 1 245 ? -28.215 3.666 -21.806 1.00 66.69 245 ALA A N 1
ATOM 1962 C CA . ALA A 1 245 ? -28.928 4.610 -22.663 1.00 66.69 245 ALA A CA 1
ATOM 1963 C C . ALA A 1 245 ? -30.455 4.430 -22.577 1.00 66.69 245 ALA A C 1
ATOM 1965 O O . ALA A 1 245 ? -31.200 5.414 -22.504 1.00 66.69 245 ALA A O 1
ATOM 1966 N N . ASN A 1 246 ? -30.931 3.183 -22.515 1.00 69.69 246 ASN A N 1
ATOM 1967 C CA . ASN A 1 246 ? -32.352 2.874 -22.354 1.00 69.69 246 ASN A CA 1
ATOM 1968 C C . ASN A 1 246 ? -32.878 3.251 -20.960 1.00 69.69 246 ASN A C 1
ATOM 1970 O O . ASN A 1 246 ? -33.973 3.809 -20.840 1.00 69.69 246 ASN A O 1
ATOM 1974 N N . ARG A 1 247 ? -32.087 3.035 -19.902 1.00 67.81 247 ARG A N 1
ATOM 1975 C CA . ARG A 1 247 ? -32.428 3.476 -18.537 1.00 67.81 247 ARG A CA 1
ATOM 1976 C C . ARG A 1 247 ? -32.508 4.998 -18.423 1.00 67.81 247 ARG A C 1
ATOM 1978 O O . ARG A 1 247 ? -33.440 5.503 -17.797 1.00 67.81 247 ARG A O 1
ATOM 1985 N N . LEU A 1 248 ? -31.590 5.725 -19.063 1.00 65.62 248 LEU A N 1
ATOM 1986 C CA . LEU A 1 248 ? -31.597 7.192 -19.109 1.00 65.62 248 LEU A CA 1
ATOM 1987 C C . LEU A 1 248 ? -32.811 7.745 -19.864 1.00 65.62 248 LEU A C 1
ATOM 1989 O O . LEU A 1 248 ? -33.461 8.661 -19.364 1.00 65.62 248 LEU A O 1
ATOM 1993 N N . LYS A 1 249 ? -33.178 7.152 -21.009 1.00 77.94 249 LYS A N 1
ATOM 1994 C CA . LYS A 1 249 ? -34.413 7.509 -21.733 1.00 77.94 249 LYS A CA 1
ATOM 1995 C C . LYS A 1 249 ? -35.668 7.279 -20.892 1.00 77.94 249 LYS A C 1
ATOM 1997 O O . LYS A 1 249 ? -36.524 8.154 -20.820 1.00 77.94 249 LYS A O 1
ATOM 2002 N N . ASN A 1 250 ? -35.755 6.145 -20.200 1.00 73.69 250 ASN A N 1
ATOM 2003 C CA . ASN A 1 250 ? -36.893 5.848 -19.328 1.00 73.69 250 ASN A CA 1
ATOM 2004 C C . ASN A 1 250 ? -36.974 6.790 -18.115 1.00 73.69 250 ASN A C 1
ATOM 2006 O O . ASN A 1 250 ? -38.071 7.137 -17.679 1.00 73.69 250 ASN A O 1
ATOM 2010 N N . ALA A 1 251 ? -35.835 7.222 -17.569 1.00 68.00 251 ALA A N 1
ATOM 2011 C CA . ALA A 1 251 ? -35.795 8.203 -16.487 1.00 68.00 251 ALA A CA 1
ATOM 2012 C C . ALA A 1 251 ? -36.211 9.610 -16.957 1.00 68.00 251 ALA A C 1
ATOM 2014 O O . ALA A 1 251 ? -36.931 10.301 -16.236 1.00 68.00 251 ALA A O 1
ATOM 2015 N N . LEU A 1 252 ? -35.809 10.009 -18.170 1.00 72.94 252 LEU A N 1
ATOM 2016 C CA . LEU A 1 252 ? -36.217 11.269 -18.801 1.00 72.94 252 LEU A CA 1
ATOM 2017 C C . LEU A 1 252 ? -37.727 11.315 -19.065 1.00 72.94 252 LEU A C 1
ATOM 2019 O O . LEU A 1 252 ? -38.375 12.272 -18.649 1.00 72.94 252 LEU A O 1
ATOM 2023 N N . ASN A 1 253 ? -38.303 10.250 -19.628 1.00 75.38 253 ASN A N 1
ATOM 2024 C CA . ASN A 1 253 ? -39.748 10.176 -19.872 1.00 75.38 253 ASN A CA 1
ATOM 2025 C C . ASN A 1 253 ? -40.557 10.289 -18.565 1.00 75.38 253 ASN A C 1
ATOM 2027 O O . ASN A 1 253 ? -41.522 11.045 -18.494 1.00 75.38 253 ASN A O 1
ATOM 2031 N N . LYS A 1 254 ? -40.107 9.636 -17.483 1.00 74.38 254 LYS A N 1
ATOM 2032 C CA . LYS A 1 254 ? -40.747 9.742 -16.155 1.00 74.38 254 LYS A CA 1
ATOM 2033 C C . LYS A 1 254 ? -40.667 11.144 -15.541 1.00 74.38 254 LYS A C 1
ATOM 2035 O O . LYS A 1 254 ? -41.510 11.504 -14.719 1.00 74.38 254 LYS A O 1
ATOM 2040 N N . LEU A 1 255 ? -39.644 11.929 -15.880 1.00 67.62 255 LEU A N 1
ATOM 2041 C CA . LEU A 1 255 ? -39.508 13.318 -15.428 1.00 67.62 255 LEU A CA 1
ATOM 2042 C C . LEU A 1 255 ? -40.400 14.273 -16.228 1.00 67.62 255 LEU A C 1
ATOM 2044 O O . LEU A 1 255 ? -40.901 15.245 -15.662 1.00 67.62 255 LEU A O 1
ATOM 2048 N N . GLU A 1 256 ? -40.615 13.996 -17.513 1.00 71.31 256 GLU A N 1
ATOM 2049 C CA . GLU A 1 256 ? -41.542 14.752 -18.360 1.00 71.31 256 GLU A CA 1
ATOM 2050 C C . GLU A 1 256 ? -43.003 14.487 -17.975 1.00 71.31 256 GLU A C 1
ATOM 2052 O O . GLU A 1 256 ? -43.772 15.437 -17.832 1.00 71.31 256 GLU A O 1
ATOM 2057 N N . GLU A 1 257 ? -43.356 13.236 -17.663 1.00 67.38 257 GLU A N 1
ATOM 2058 C CA . GLU A 1 257 ? -44.677 12.867 -17.129 1.00 67.38 257 GLU A CA 1
ATOM 2059 C C . GLU A 1 257 ? -44.966 13.569 -15.789 1.00 67.38 257 GLU A C 1
ATOM 2061 O O . GLU A 1 257 ? -46.028 14.164 -15.612 1.00 67.38 257 GLU A O 1
ATOM 2066 N N . ARG A 1 258 ? -43.983 13.631 -14.877 1.00 61.72 258 ARG A N 1
ATOM 2067 C CA . ARG A 1 258 ? -44.118 14.353 -13.594 1.00 61.72 258 ARG A CA 1
ATOM 2068 C C . ARG A 1 258 ? -44.241 15.871 -13.735 1.00 61.72 258 ARG A C 1
ATOM 2070 O O . ARG A 1 258 ? -44.760 16.517 -12.828 1.00 61.72 258 ARG A O 1
ATOM 2077 N N . LYS A 1 259 ? -43.757 16.457 -14.834 1.00 55.31 259 LYS A N 1
ATOM 2078 C CA . LYS A 1 259 ? -43.936 17.889 -15.132 1.00 55.31 259 LYS A CA 1
ATOM 2079 C C . LYS A 1 259 ? -45.295 18.198 -15.763 1.00 55.31 259 LYS A C 1
ATOM 2081 O O . LYS A 1 259 ? -45.735 19.340 -15.670 1.00 55.31 259 LYS A O 1
ATOM 2086 N N . ALA A 1 260 ? -45.953 17.215 -16.373 1.00 54.72 260 ALA A N 1
ATOM 2087 C CA . ALA A 1 260 ? -47.277 17.380 -16.969 1.00 54.72 260 ALA A CA 1
ATOM 2088 C C . ALA A 1 260 ? -48.423 17.311 -15.936 1.00 54.72 260 ALA A C 1
ATOM 2090 O O . ALA A 1 260 ? -49.508 17.821 -16.200 1.00 54.72 260 ALA A O 1
ATOM 2091 N N . GLU A 1 261 ? -48.185 16.738 -14.750 1.00 48.75 261 GLU A N 1
ATOM 2092 C CA . GLU A 1 261 ? -49.211 16.507 -13.716 1.00 48.75 261 GLU A CA 1
ATOM 2093 C C . GLU A 1 261 ? -49.348 17.614 -12.649 1.00 48.75 261 GLU A C 1
ATOM 2095 O O . GLU A 1 261 ? -50.004 17.405 -11.630 1.00 48.75 261 GLU A O 1
ATOM 2100 N N . SER A 1 262 ? -48.792 18.815 -12.849 1.00 40.38 262 SER A N 1
ATOM 2101 C CA . SER A 1 262 ? -49.048 19.935 -11.925 1.00 40.38 262 SER A CA 1
ATOM 2102 C C . SER A 1 262 ? -49.201 21.285 -12.628 1.00 40.38 262 SER A C 1
ATOM 2104 O O . SER A 1 262 ? -48.226 22.023 -12.787 1.00 40.38 262 SER A O 1
ATOM 2106 N N . PRO A 1 263 ? -50.427 21.650 -13.036 1.00 47.75 263 PRO A N 1
ATOM 2107 C CA . PRO A 1 263 ? -50.830 23.034 -13.159 1.00 47.75 263 PRO A CA 1
ATOM 2108 C C . PRO A 1 263 ? -51.597 23.444 -11.892 1.00 47.75 263 PRO A C 1
ATOM 2110 O O . PRO A 1 263 ? -52.602 22.833 -11.544 1.00 47.75 263 PRO A O 1
ATOM 2113 N N . ASP A 1 264 ? -51.104 24.502 -11.249 1.00 43.44 264 ASP A N 1
ATOM 2114 C CA . ASP A 1 264 ? -51.751 25.329 -10.217 1.00 43.44 264 ASP A CA 1
ATOM 2115 C C . ASP A 1 264 ? -51.272 25.146 -8.768 1.00 43.44 264 ASP A C 1
ATOM 2117 O O . ASP A 1 264 ? -51.782 24.349 -7.984 1.00 43.44 264 ASP A O 1
ATOM 2121 N N . ALA A 1 265 ? -50.371 26.047 -8.362 1.00 33.72 265 ALA A N 1
ATOM 2122 C CA . ALA A 1 265 ? -50.372 26.590 -7.008 1.00 33.72 265 ALA A CA 1
ATOM 2123 C C . ALA A 1 265 ? -49.998 28.091 -7.043 1.00 33.72 265 ALA A C 1
ATOM 2125 O O . ALA A 1 265 ? -48.992 28.455 -7.661 1.00 33.72 265 ALA A O 1
ATOM 2126 N N . PRO A 1 266 ? -50.803 28.975 -6.420 1.00 39.88 266 PRO A N 1
ATOM 2127 C CA . PRO A 1 266 ? -50.607 30.419 -6.438 1.00 39.88 266 PRO A CA 1
ATOM 2128 C C . PRO A 1 266 ? -49.566 30.880 -5.408 1.00 39.88 266 PRO A C 1
ATOM 2130 O O . PRO A 1 266 ? -49.127 30.138 -4.532 1.00 39.88 266 PRO A O 1
ATOM 2133 N N . GLY A 1 267 ? -49.163 32.141 -5.554 1.00 34.69 267 GLY A N 1
ATOM 2134 C CA . GLY A 1 267 ? -47.999 32.725 -4.910 1.00 34.69 267 GLY A CA 1
ATOM 2135 C C . GLY A 1 267 ? -48.070 32.910 -3.391 1.00 34.69 267 GLY A C 1
ATOM 2136 O O . GLY A 1 267 ? -49.106 33.217 -2.812 1.00 34.69 267 GLY A O 1
ATOM 2137 N N . ASN A 1 268 ? -46.877 32.806 -2.804 1.00 40.72 268 ASN A N 1
ATOM 2138 C CA . ASN A 1 268 ? -46.306 33.667 -1.768 1.00 40.72 268 ASN A CA 1
ATOM 2139 C C . ASN A 1 268 ? -47.261 34.214 -0.689 1.00 40.72 268 ASN A C 1
ATOM 2141 O O . ASN A 1 268 ? -47.783 35.321 -0.816 1.00 40.72 268 ASN A O 1
ATOM 2145 N N . GLN A 1 269 ? -47.333 33.519 0.451 1.00 32.66 269 GLN A N 1
ATOM 2146 C CA . GLN A 1 269 ? -47.528 34.160 1.754 1.00 32.66 269 GLN A CA 1
ATOM 2147 C C . GLN A 1 269 ? -46.639 33.500 2.811 1.00 32.66 269 GLN A C 1
ATOM 2149 O O . GLN A 1 269 ? -46.663 32.287 3.006 1.00 32.66 269 GLN A O 1
ATOM 2154 N N . LEU A 1 270 ? -45.840 34.336 3.480 1.00 41.78 270 LEU A N 1
ATOM 2155 C CA . LEU A 1 270 ? -45.089 33.993 4.680 1.00 41.78 270 LEU A CA 1
ATOM 2156 C C . LEU A 1 270 ? -46.054 33.528 5.776 1.00 41.78 270 LEU A C 1
ATOM 2158 O O . LEU A 1 270 ? -46.900 34.299 6.226 1.00 41.78 270 LEU A O 1
ATOM 2162 N N . GLY A 1 271 ? -45.879 32.294 6.238 1.00 30.75 271 GLY A N 1
ATOM 2163 C CA . GLY A 1 271 ? -46.564 31.748 7.402 1.00 30.75 271 GLY A CA 1
ATOM 2164 C C . GLY A 1 271 ? -45.572 30.998 8.278 1.00 30.75 271 GLY A C 1
ATOM 2165 O O . GLY A 1 271 ? -45.054 29.959 7.885 1.00 30.75 271 GLY A O 1
ATOM 2166 N N . ASN A 1 272 ? -45.305 31.543 9.466 1.00 40.69 272 ASN A N 1
ATOM 2167 C CA . ASN A 1 272 ? -44.653 30.840 10.566 1.00 40.69 272 ASN A CA 1
ATOM 2168 C C . ASN A 1 272 ? -45.411 29.537 10.858 1.00 40.69 272 ASN A C 1
ATOM 2170 O O . ASN A 1 272 ? -46.471 29.569 11.479 1.00 40.69 272 ASN A O 1
ATOM 2174 N N . SER A 1 273 ? -44.850 28.394 10.477 1.00 35.31 273 SER A N 1
ATOM 2175 C CA . SER A 1 273 ? -45.215 27.107 11.062 1.00 35.31 273 SER A CA 1
ATOM 2176 C C . SER A 1 273 ? -43.988 26.550 11.767 1.00 35.31 273 SER A C 1
ATOM 2178 O O . SER A 1 273 ? -43.061 26.048 11.131 1.00 35.31 273 SER A O 1
ATOM 2180 N N . GLN A 1 274 ? -43.982 26.676 13.094 1.00 41.97 274 GLN A N 1
ATOM 2181 C CA . GLN A 1 274 ? -43.145 25.872 13.971 1.00 41.97 274 GLN A CA 1
ATOM 2182 C C . GLN A 1 274 ? -43.504 24.403 13.715 1.00 41.97 274 GLN A C 1
ATOM 2184 O O . GLN A 1 274 ? -44.482 23.894 14.251 1.00 41.97 274 GLN A O 1
ATOM 2189 N N . GLN A 1 275 ? -42.756 23.735 12.839 1.00 41.38 275 GLN A N 1
ATOM 2190 C CA . GLN A 1 275 ? -42.752 22.281 12.805 1.00 41.38 275 GLN A CA 1
ATOM 2191 C C . GLN A 1 275 ? -41.987 21.828 14.043 1.00 41.38 275 GLN A C 1
ATOM 2193 O O . GLN A 1 275 ? -40.769 22.000 14.132 1.00 41.38 275 GLN A O 1
ATOM 2198 N N . GLU A 1 276 ? -42.725 21.304 15.018 1.00 39.12 276 GLU A N 1
ATOM 2199 C CA . GLU A 1 276 ? -42.170 20.517 16.110 1.00 39.12 276 GLU A CA 1
ATOM 2200 C C . GLU A 1 276 ? -41.252 19.450 15.501 1.00 39.12 276 GLU A C 1
ATOM 2202 O O . GLU A 1 276 ? -41.699 18.524 14.821 1.00 39.12 276 GLU A O 1
ATOM 2207 N N . LYS A 1 277 ? -39.939 19.626 15.689 1.00 42.06 277 LYS A N 1
ATOM 2208 C CA . LYS A 1 277 ? -38.942 18.616 15.345 1.00 42.06 277 LYS A CA 1
ATOM 2209 C C . LYS A 1 277 ? -39.288 17.370 16.150 1.00 42.06 277 LYS A C 1
ATOM 2211 O O . LYS A 1 277 ? -39.138 17.377 17.370 1.00 42.06 277 LYS A O 1
ATOM 2216 N N . GLN A 1 278 ? -39.740 16.314 15.475 1.00 41.28 278 GLN A N 1
ATOM 2217 C CA . GLN A 1 278 ? -39.784 14.993 16.090 1.00 41.28 278 GLN A CA 1
ATOM 2218 C C . GLN A 1 278 ? -38.402 14.698 16.697 1.00 41.28 278 GLN A C 1
ATOM 2220 O O . GLN A 1 278 ? -37.393 15.003 16.051 1.00 41.28 278 GLN A O 1
ATOM 2225 N N . PRO A 1 279 ? -38.328 14.169 17.931 1.00 45.88 279 PRO A N 1
ATOM 2226 C CA . PRO A 1 279 ? -37.053 13.884 18.564 1.00 45.88 279 PRO A CA 1
ATOM 2227 C C . PRO A 1 279 ? -36.308 12.870 17.700 1.00 45.88 279 PRO A C 1
ATOM 2229 O O . PRO A 1 279 ? -36.757 11.740 17.515 1.00 45.88 279 PRO A O 1
ATOM 2232 N N . THR A 1 280 ? -35.184 13.295 17.126 1.00 56.03 280 THR A N 1
ATOM 2233 C CA . THR A 1 280 ? -34.261 12.401 16.430 1.00 56.03 280 THR A CA 1
ATOM 2234 C C . THR A 1 280 ? -33.903 11.257 17.377 1.00 56.03 280 THR A C 1
ATOM 2236 O O . THR A 1 280 ? -33.502 11.547 18.508 1.00 56.03 280 THR A O 1
ATOM 2239 N N . PRO A 1 281 ? -34.054 9.985 16.964 1.00 63.88 281 PRO A N 1
ATOM 2240 C CA . PRO A 1 281 ? -33.720 8.851 17.813 1.00 63.88 281 PRO A CA 1
ATOM 2241 C C . PRO A 1 281 ? -32.245 8.952 18.215 1.00 63.88 281 PRO A C 1
ATOM 2243 O O . PRO A 1 281 ? -31.353 8.883 17.371 1.00 63.88 281 PRO A O 1
ATOM 2246 N N . TYR A 1 282 ? -32.007 9.193 19.503 1.00 68.94 282 TYR A N 1
ATOM 2247 C CA . TYR A 1 282 ? -30.680 9.337 20.086 1.00 68.94 282 TYR A CA 1
ATOM 2248 C C . TYR A 1 282 ? -30.296 8.019 20.748 1.00 68.94 282 TYR A C 1
ATOM 2250 O O . TYR A 1 282 ? -31.081 7.439 21.499 1.00 68.94 282 TYR A O 1
ATOM 2258 N N . ARG A 1 283 ? -29.093 7.529 20.456 1.00 84.19 283 ARG A N 1
ATOM 2259 C CA . ARG A 1 283 ? -28.555 6.329 21.092 1.00 84.19 283 ARG A CA 1
ATOM 2260 C C . ARG A 1 283 ? -28.180 6.660 22.539 1.00 84.19 283 ARG A C 1
ATOM 2262 O O . ARG A 1 283 ? -27.452 7.616 22.771 1.00 84.19 283 ARG A O 1
ATOM 2269 N N . GLU A 1 284 ? -28.647 5.878 23.505 1.00 87.50 284 GLU A N 1
ATOM 2270 C CA . GLU A 1 284 ? -28.264 6.048 24.913 1.00 87.50 284 GLU A CA 1
ATOM 2271 C C . GLU A 1 284 ? -26.879 5.461 25.210 1.00 87.50 284 GLU A C 1
ATOM 2273 O O . GLU A 1 284 ? -26.369 4.628 24.452 1.00 87.50 284 GLU A O 1
ATOM 2278 N N . LYS A 1 285 ? -26.269 5.895 26.324 1.00 90.88 285 LYS A N 1
ATOM 2279 C CA . LYS A 1 285 ? -24.987 5.338 26.755 1.00 90.88 285 LYS A CA 1
ATOM 2280 C C . LYS A 1 285 ? -25.147 3.928 27.322 1.00 90.88 285 LYS A C 1
ATOM 2282 O O . LYS A 1 285 ? -25.968 3.706 28.209 1.00 90.88 285 LYS A O 1
ATOM 2287 N N . ILE A 1 286 ? -24.311 3.000 26.873 1.00 90.19 286 ILE A N 1
ATOM 2288 C CA . ILE A 1 286 ? -24.279 1.603 27.304 1.00 90.19 286 ILE A CA 1
ATOM 2289 C C . ILE A 1 286 ? -23.039 1.373 28.174 1.00 90.19 286 ILE A C 1
ATOM 2291 O O . ILE A 1 286 ? -21.909 1.368 27.684 1.00 90.19 286 ILE A O 1
ATOM 2295 N N . GLY A 1 287 ? -23.258 1.135 29.471 1.00 83.25 287 GLY A N 1
ATOM 2296 C CA . GLY A 1 287 ? -22.175 0.934 30.441 1.00 83.25 287 GLY A CA 1
ATOM 2297 C C . GLY A 1 287 ? -21.382 -0.363 30.245 1.00 83.25 287 GLY A C 1
ATOM 2298 O O . GLY A 1 287 ? -20.162 -0.347 30.366 1.00 83.25 287 GLY A O 1
ATOM 2299 N N . LYS A 1 288 ? -22.051 -1.474 29.907 1.00 86.31 288 LYS A N 1
ATOM 2300 C CA . LYS A 1 288 ? -21.408 -2.770 29.640 1.00 86.31 288 LYS A CA 1
ATOM 2301 C C . LYS A 1 288 ? -21.870 -3.336 28.302 1.00 86.31 288 LYS A C 1
ATOM 2303 O O . LYS A 1 288 ? -23.059 -3.293 27.992 1.00 86.31 288 LYS A O 1
ATOM 2308 N N . LEU A 1 289 ? -20.931 -3.867 27.523 1.00 87.38 289 LEU A N 1
ATOM 2309 C CA . LEU A 1 289 ? -21.232 -4.567 26.279 1.00 87.38 289 LEU A CA 1
ATOM 2310 C C . LEU A 1 289 ? -22.106 -5.798 26.562 1.00 87.38 289 LEU A C 1
ATOM 2312 O O . LEU A 1 289 ? -21.914 -6.508 27.544 1.00 87.38 289 LEU A O 1
ATOM 2316 N N . SER A 1 290 ? -23.105 -6.028 25.712 1.00 85.50 290 SER A N 1
ATOM 2317 C CA . SER A 1 290 ? -24.009 -7.175 25.823 1.00 85.50 290 SER A CA 1
ATOM 2318 C C . SER A 1 290 ? -24.009 -7.957 24.519 1.00 85.50 290 SER A C 1
ATOM 2320 O O . SER A 1 290 ? -24.102 -7.376 23.437 1.00 85.50 290 SER A O 1
ATOM 2322 N N . GLY A 1 291 ? -23.945 -9.286 24.622 1.00 82.31 291 GLY A N 1
ATOM 2323 C CA . GLY A 1 291 ? -24.139 -10.198 23.492 1.00 82.31 291 GLY A CA 1
ATOM 2324 C C . GLY A 1 291 ? -25.610 -10.465 23.157 1.00 82.31 291 GLY A C 1
ATOM 2325 O O . GLY A 1 291 ? -25.902 -11.293 22.294 1.00 82.31 291 GLY A O 1
ATOM 2326 N N . GLU A 1 292 ? -26.555 -9.841 23.857 1.00 85.38 292 GLU A N 1
ATOM 2327 C CA . GLU A 1 292 ? -27.982 -10.023 23.596 1.00 85.38 292 GLU A CA 1
ATOM 2328 C C . GLU A 1 292 ? -28.346 -9.551 22.181 1.00 85.38 292 GLU A C 1
ATOM 2330 O O . GLU A 1 292 ? -28.027 -8.429 21.779 1.00 85.38 292 GLU A O 1
ATOM 2335 N N . VAL A 1 293 ? -29.002 -10.421 21.411 1.00 87.88 293 VAL A N 1
ATOM 2336 C CA . VAL A 1 293 ? -29.351 -10.159 20.010 1.00 87.88 293 VAL A CA 1
ATOM 2337 C C . VAL A 1 293 ? -30.738 -9.528 19.957 1.00 87.88 293 VAL A C 1
ATOM 2339 O O . VAL A 1 293 ? -31.741 -10.211 19.779 1.00 87.88 293 VAL A O 1
ATOM 2342 N N . VAL A 1 294 ? -30.771 -8.210 20.132 1.00 87.56 294 VAL A N 1
ATOM 2343 C CA . VAL A 1 294 ? -31.965 -7.363 20.003 1.00 87.56 294 VAL A CA 1
ATOM 2344 C C . VAL A 1 294 ? -31.662 -6.176 19.094 1.00 87.56 294 VAL A C 1
ATOM 2346 O O . VAL A 1 294 ? -30.51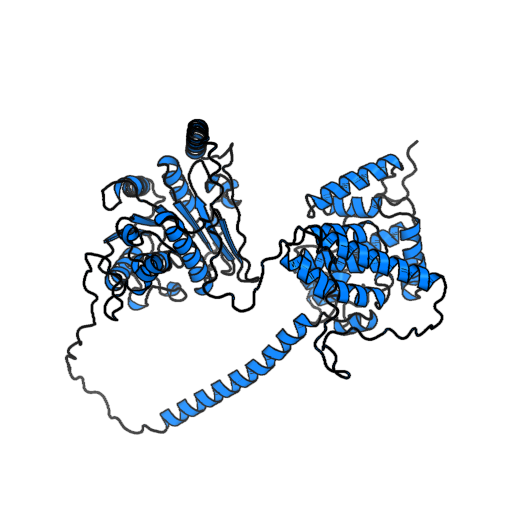5 -5.735 18.996 1.00 87.56 294 VAL A O 1
ATOM 2349 N N . ASP A 1 295 ? -32.683 -5.639 18.429 1.00 84.94 295 ASP A N 1
ATOM 2350 C CA . ASP A 1 295 ? -32.516 -4.536 17.470 1.00 84.94 295 ASP A CA 1
ATOM 2351 C C . ASP A 1 295 ? -32.053 -3.227 18.125 1.00 84.94 295 ASP A C 1
ATOM 2353 O O . ASP A 1 295 ? -31.415 -2.402 17.476 1.00 84.94 295 ASP A O 1
ATOM 2357 N N . SER A 1 296 ? -32.302 -3.056 19.426 1.00 86.69 296 SER A N 1
ATOM 2358 C CA . SER A 1 296 ? -31.830 -1.913 20.213 1.00 86.69 296 SER A CA 1
ATOM 2359 C C . SER A 1 296 ? -30.352 -1.998 20.616 1.00 86.69 296 SER A C 1
ATOM 2361 O O . SER A 1 296 ? -29.799 -0.992 21.055 1.00 86.69 296 SER A O 1
ATOM 2363 N N . ASN A 1 297 ? -29.700 -3.162 20.482 1.00 88.25 297 ASN A N 1
ATOM 2364 C CA . ASN A 1 297 ? -28.306 -3.357 20.881 1.00 88.25 297 ASN A CA 1
ATOM 2365 C C . ASN A 1 297 ? -27.354 -3.212 19.674 1.00 88.25 297 ASN A C 1
ATOM 2367 O O . ASN A 1 297 ? -27.193 -4.169 18.901 1.00 88.25 297 ASN A O 1
ATOM 2371 N N . PRO A 1 298 ? -26.642 -2.076 19.538 1.00 88.31 298 PRO A N 1
ATOM 2372 C CA . PRO A 1 298 ? -25.724 -1.835 18.423 1.00 88.31 298 PRO A CA 1
ATOM 2373 C C . PRO A 1 298 ? -24.477 -2.732 18.460 1.00 88.31 298 PRO A C 1
ATOM 2375 O O . PRO A 1 298 ? -23.793 -2.865 17.449 1.00 88.31 298 PRO A O 1
ATOM 2378 N N . TYR A 1 299 ? -24.185 -3.370 19.598 1.00 91.94 299 TYR A N 1
ATOM 2379 C CA . TYR A 1 299 ? -23.009 -4.219 19.794 1.00 91.94 299 TYR A CA 1
ATOM 2380 C C . TYR A 1 299 ? -23.270 -5.709 19.584 1.00 91.94 299 TYR A C 1
ATOM 2382 O O . TYR A 1 299 ? -22.323 -6.488 19.504 1.00 91.94 299 TYR A O 1
ATOM 2390 N N . SER A 1 300 ? -24.533 -6.113 19.443 1.00 89.38 300 SER A N 1
ATOM 2391 C CA . SER A 1 300 ? -24.945 -7.516 19.286 1.00 89.38 300 SER A CA 1
ATOM 2392 C C . SER A 1 300 ? -24.164 -8.270 18.199 1.00 89.38 300 SER A C 1
ATOM 2394 O O . SER A 1 300 ? -23.754 -9.409 18.407 1.00 89.38 300 SER A O 1
ATOM 2396 N N . ARG A 1 301 ? -23.909 -7.623 17.052 1.00 90.31 301 ARG A N 1
ATOM 2397 C CA . ARG A 1 301 ? -23.176 -8.214 15.917 1.00 90.31 301 ARG A CA 1
ATOM 2398 C C . ARG A 1 301 ? -21.660 -8.248 16.142 1.00 90.31 301 ARG A C 1
ATOM 2400 O O . ARG A 1 301 ? -20.998 -9.123 15.605 1.00 90.31 301 ARG A O 1
ATOM 2407 N N . LEU A 1 302 ? -21.121 -7.337 16.952 1.00 91.50 302 LEU A N 1
ATOM 2408 C CA . LEU A 1 302 ? -19.700 -7.316 17.313 1.00 91.50 302 LEU A CA 1
ATOM 2409 C C . LEU A 1 302 ? -19.391 -8.393 18.360 1.00 91.50 302 LEU A C 1
ATOM 2411 O O . LEU A 1 302 ? -18.473 -9.185 18.179 1.00 91.50 302 LEU A O 1
ATOM 2415 N N . MET A 1 303 ? -20.241 -8.517 19.383 1.00 90.12 303 MET A N 1
ATOM 2416 C CA . MET A 1 303 ? -20.142 -9.567 20.405 1.00 90.12 303 MET A CA 1
ATOM 2417 C C . MET A 1 303 ? -20.343 -10.982 19.837 1.00 90.12 303 MET A C 1
ATOM 2419 O O . MET A 1 303 ? -19.926 -11.965 20.449 1.00 90.12 303 MET A O 1
ATOM 2423 N N . ALA A 1 304 ? -20.949 -11.117 18.653 1.00 90.00 304 ALA A N 1
ATOM 2424 C CA . ALA A 1 304 ? -21.036 -12.400 17.959 1.00 90.00 304 ALA A CA 1
ATOM 2425 C C . ALA A 1 304 ? -19.653 -12.960 17.575 1.00 90.00 304 ALA A C 1
ATOM 2427 O O . ALA A 1 304 ? -19.500 -14.178 17.556 1.00 90.00 304 ALA A O 1
ATOM 2428 N N . LEU A 1 305 ? -18.636 -12.111 17.360 1.00 88.25 305 LEU A N 1
ATOM 2429 C CA . LEU A 1 305 ? -17.258 -12.554 17.090 1.00 88.25 305 LEU A CA 1
ATOM 2430 C C . LEU A 1 305 ? -16.687 -13.401 18.233 1.00 88.25 305 LEU A C 1
ATOM 2432 O O . LEU A 1 305 ? -15.932 -14.338 17.980 1.00 88.25 305 LEU A O 1
ATOM 2436 N N . GLN A 1 306 ? -17.090 -13.105 19.471 1.00 88.38 306 GLN A N 1
ATOM 2437 C CA . GLN A 1 306 ? -16.702 -13.877 20.647 1.00 88.38 306 GLN A CA 1
ATOM 2438 C C . GLN A 1 306 ? -17.394 -15.238 20.698 1.00 88.38 306 GLN A C 1
ATOM 2440 O O . GLN A 1 306 ? -16.761 -16.249 20.978 1.00 88.38 306 GLN A O 1
ATOM 2445 N N . ARG A 1 307 ? -18.678 -15.299 20.327 1.00 86.38 307 ARG A N 1
ATOM 2446 C CA . ARG A 1 307 ? -19.411 -16.573 20.216 1.00 86.38 307 ARG A CA 1
ATOM 2447 C C . ARG A 1 307 ? -18.895 -17.462 19.090 1.00 86.38 307 ARG A C 1
ATOM 2449 O O . ARG A 1 307 ? -18.970 -18.676 19.201 1.00 86.38 307 ARG A O 1
ATOM 2456 N N . MET A 1 308 ? -18.397 -16.856 18.015 1.00 88.25 308 MET A N 1
ATOM 2457 C CA . MET A 1 308 ? -17.796 -17.558 16.880 1.00 88.25 308 MET A CA 1
ATOM 2458 C C . MET A 1 308 ? -16.341 -17.981 17.136 1.00 88.25 308 MET A C 1
ATOM 2460 O O . MET A 1 308 ? -15.720 -18.538 16.238 1.00 88.25 308 MET A O 1
ATOM 2464 N N . GLY A 1 309 ? -15.778 -17.689 18.315 1.00 87.81 309 GLY A N 1
ATOM 2465 C CA . GLY A 1 309 ? -14.402 -18.054 18.664 1.00 87.81 309 GLY A CA 1
ATOM 2466 C C . GLY A 1 309 ? -13.319 -17.264 17.920 1.00 87.81 309 GLY A C 1
ATOM 2467 O O . GLY A 1 309 ? -12.156 -17.647 17.963 1.00 87.81 309 GLY A O 1
ATOM 2468 N N . ILE A 1 310 ? -13.669 -16.164 17.242 1.00 90.50 310 ILE A N 1
ATOM 2469 C CA . ILE A 1 310 ? -12.704 -15.343 16.491 1.00 90.50 310 ILE A CA 1
ATOM 2470 C C . ILE A 1 310 ? -11.923 -14.416 17.426 1.00 90.50 310 ILE A C 1
ATOM 2472 O O . ILE A 1 310 ? -10.726 -14.217 17.243 1.00 90.50 310 ILE A O 1
ATOM 2476 N N . VAL A 1 311 ? -12.601 -13.836 18.420 1.00 90.75 311 VAL A N 1
ATOM 2477 C CA . VAL A 1 311 ? -12.007 -12.929 19.413 1.00 90.75 311 VAL A CA 1
ATOM 2478 C C . VAL A 1 311 ? -12.373 -13.431 20.801 1.00 90.75 311 VAL A C 1
ATOM 2480 O O . VAL A 1 311 ? -13.552 -13.527 21.111 1.00 90.75 311 VAL A O 1
ATOM 2483 N N . GLN A 1 312 ? -11.389 -13.730 21.646 1.00 89.06 312 GLN A N 1
ATOM 2484 C CA . GLN A 1 312 ? -11.642 -14.309 22.973 1.00 89.06 312 GLN A CA 1
ATOM 2485 C C . GLN A 1 312 ? -12.396 -13.351 23.906 1.00 89.06 312 GLN A C 1
ATOM 2487 O O . GLN A 1 312 ? -13.366 -13.744 24.554 1.00 89.06 312 GLN A O 1
ATOM 2492 N N . ASP A 1 313 ? -11.976 -12.085 23.940 1.00 91.19 313 ASP A N 1
ATOM 2493 C CA . ASP A 1 313 ? -12.617 -11.038 24.730 1.00 91.19 313 ASP A CA 1
ATOM 2494 C C . ASP A 1 313 ? -12.714 -9.747 23.914 1.00 91.19 313 ASP A C 1
ATOM 2496 O O . ASP A 1 313 ? -11.749 -8.995 23.756 1.00 91.19 313 ASP A O 1
ATOM 2500 N N . TYR A 1 314 ? -13.899 -9.510 23.352 1.00 94.31 314 TYR A N 1
ATOM 2501 C CA . TYR A 1 314 ? -14.154 -8.304 22.574 1.00 94.31 314 TYR A CA 1
ATOM 2502 C C . TYR A 1 314 ? -14.343 -7.073 23.479 1.00 94.31 314 TYR A C 1
ATOM 2504 O O . TYR A 1 314 ? -14.124 -5.948 23.026 1.00 94.31 314 TYR A O 1
ATOM 2512 N N . GLU A 1 315 ? -14.723 -7.244 24.755 1.00 93.75 315 GLU A N 1
ATOM 2513 C CA . GLU A 1 315 ? -15.038 -6.118 25.644 1.00 93.75 315 GLU A CA 1
ATOM 2514 C C . GLU A 1 315 ? -13.813 -5.248 25.948 1.00 93.75 315 GLU A C 1
ATOM 2516 O O . GLU A 1 315 ? -13.957 -4.032 26.105 1.00 93.75 315 GLU A O 1
ATOM 2521 N N . ILE A 1 316 ? -12.611 -5.837 25.896 1.00 95.50 316 ILE A N 1
ATOM 2522 C CA . ILE A 1 316 ? -11.316 -5.157 26.065 1.00 95.50 316 ILE A CA 1
ATOM 2523 C C . ILE A 1 316 ? -11.176 -3.930 25.154 1.00 95.50 316 ILE A C 1
ATOM 2525 O O . ILE A 1 316 ? -10.496 -2.973 25.525 1.00 95.50 316 ILE A O 1
ATOM 2529 N N . ILE A 1 317 ? -11.849 -3.882 23.994 1.00 97.06 317 ILE A N 1
ATOM 2530 C CA . ILE A 1 317 ? -11.802 -2.713 23.099 1.00 97.06 317 ILE A CA 1
ATOM 2531 C C . ILE A 1 317 ? -12.219 -1.408 23.805 1.00 97.06 317 ILE A C 1
ATOM 2533 O O . ILE A 1 317 ? -11.735 -0.331 23.450 1.00 97.06 317 ILE A O 1
ATOM 2537 N N . ARG A 1 318 ? -13.077 -1.496 24.834 1.00 96.50 318 ARG A N 1
ATOM 2538 C CA . ARG A 1 318 ? -13.565 -0.361 25.640 1.00 96.50 318 ARG A CA 1
ATOM 2539 C C . ARG A 1 318 ? -12.502 0.240 26.547 1.00 96.50 318 ARG A C 1
ATOM 2541 O O . ARG A 1 318 ? -12.667 1.363 27.006 1.00 96.50 318 ARG A O 1
ATOM 2548 N N . GLU A 1 319 ? -11.431 -0.493 26.809 1.00 96.94 319 GLU A N 1
ATOM 2549 C CA . GLU A 1 319 ? -10.330 -0.053 27.665 1.00 96.94 319 GLU A CA 1
ATOM 2550 C C . GLU A 1 319 ? -9.208 0.600 26.851 1.00 96.94 319 GLU A C 1
ATOM 2552 O O . GLU A 1 319 ? -8.317 1.240 27.408 1.00 96.94 319 GLU A O 1
ATOM 2557 N N . LYS A 1 320 ? -9.257 0.462 25.521 1.00 98.25 320 LYS A N 1
ATOM 2558 C CA . LYS A 1 320 ? -8.208 0.922 24.615 1.00 98.25 320 LYS A CA 1
ATOM 2559 C C . LYS A 1 320 ? -8.368 2.390 24.242 1.00 98.25 320 LYS A C 1
ATOM 2561 O O . LYS A 1 320 ? -9.473 2.878 23.992 1.00 98.25 320 LYS A O 1
ATOM 2566 N N . THR A 1 321 ? -7.237 3.085 24.156 1.00 98.75 321 THR A N 1
ATOM 2567 C CA . THR A 1 321 ? -7.137 4.462 23.666 1.00 98.75 321 THR A CA 1
ATOM 2568 C C . THR A 1 321 ? -6.277 4.538 22.411 1.00 98.75 321 THR A C 1
ATOM 2570 O O . THR A 1 321 ? -5.121 4.116 22.423 1.00 98.75 321 THR A O 1
ATOM 2573 N N . VAL A 1 322 ? -6.813 5.140 21.347 1.00 98.81 322 VAL A N 1
ATOM 2574 C CA . VAL A 1 322 ? -6.104 5.325 20.071 1.00 98.81 322 VAL A CA 1
ATOM 2575 C C . VAL A 1 322 ? -5.988 6.810 19.734 1.00 98.81 322 VAL A C 1
ATOM 2577 O O . VAL A 1 322 ? -6.983 7.535 19.727 1.00 98.81 322 VAL A O 1
ATOM 2580 N N . ALA A 1 323 ? -4.776 7.265 19.423 1.00 98.75 323 ALA A N 1
ATOM 2581 C CA . ALA A 1 323 ? -4.538 8.606 18.897 1.00 98.75 323 ALA A CA 1
ATOM 2582 C C . ALA A 1 323 ? -4.514 8.578 17.362 1.00 98.75 323 ALA A C 1
ATOM 2584 O O . ALA A 1 323 ? -3.775 7.794 16.779 1.00 98.75 323 ALA A O 1
ATOM 2585 N N . VAL A 1 324 ? -5.290 9.433 16.699 1.00 98.81 324 VAL A N 1
ATOM 2586 C CA . VAL A 1 324 ? -5.357 9.550 15.235 1.00 98.81 324 VAL A CA 1
ATOM 2587 C C . VAL A 1 324 ? -4.819 10.915 14.818 1.00 98.81 324 VAL A C 1
ATOM 2589 O O . VAL A 1 324 ? -5.349 11.950 15.225 1.00 98.81 324 VAL A O 1
ATOM 2592 N N . VAL A 1 325 ? -3.768 10.917 14.000 1.00 98.69 325 VAL A N 1
ATOM 2593 C CA . VAL A 1 325 ? -3.121 12.126 13.479 1.00 98.69 325 VAL A CA 1
ATOM 2594 C C . VAL A 1 325 ? -3.501 12.308 12.013 1.00 98.69 325 VAL A C 1
ATOM 2596 O O . VAL A 1 325 ? -3.173 11.472 11.174 1.00 98.69 325 VAL A O 1
ATOM 2599 N N . GLY A 1 326 ? -4.177 13.411 11.707 1.00 97.81 326 GLY A N 1
ATOM 2600 C CA . GLY A 1 326 ? -4.818 13.687 10.427 1.00 97.81 326 GLY A CA 1
ATOM 2601 C C . GLY A 1 326 ? -6.216 13.077 10.367 1.00 97.81 326 GLY A C 1
ATOM 2602 O O . GLY A 1 326 ? -6.371 11.865 10.276 1.00 97.81 326 GLY A O 1
ATOM 2603 N N . VAL A 1 327 ? -7.253 13.912 10.351 1.00 97.06 327 VAL A N 1
ATOM 2604 C CA . VAL A 1 327 ? -8.671 13.525 10.249 1.00 97.06 327 VAL A CA 1
ATOM 2605 C C . VAL A 1 327 ? -9.203 13.906 8.862 1.00 97.06 327 VAL A C 1
ATOM 2607 O O . VAL A 1 327 ? -10.280 14.459 8.686 1.00 97.06 327 VAL A O 1
ATOM 2610 N N . GLY A 1 328 ? -8.399 13.627 7.833 1.00 93.56 328 GLY A N 1
ATOM 2611 C CA . GLY A 1 328 ? -8.745 13.839 6.429 1.00 93.56 328 GLY A CA 1
ATOM 2612 C C . GLY A 1 328 ? -9.562 12.685 5.843 1.00 93.56 328 GLY A C 1
ATOM 2613 O O . GLY A 1 328 ? -10.423 12.108 6.496 1.00 93.56 328 GLY A O 1
ATOM 2614 N N . GLY A 1 329 ? -9.281 12.313 4.591 1.00 93.06 329 GLY A N 1
ATOM 2615 C CA . GLY A 1 329 ? -10.044 11.271 3.893 1.00 93.06 329 GLY A CA 1
ATOM 2616 C C . GLY A 1 329 ? -9.922 9.869 4.499 1.00 93.06 329 GLY A C 1
ATOM 2617 O O . GLY A 1 329 ? -10.924 9.180 4.629 1.00 93.06 329 GLY A O 1
ATOM 2618 N N . VAL A 1 330 ? -8.713 9.458 4.899 1.00 97.19 330 VAL A N 1
ATOM 2619 C CA . VAL A 1 330 ? -8.490 8.162 5.571 1.00 97.19 330 VAL A CA 1
ATOM 2620 C C . VAL A 1 330 ? -8.833 8.266 7.058 1.00 97.19 330 VAL A C 1
ATOM 2622 O O . VAL A 1 330 ? -9.640 7.489 7.559 1.00 97.19 330 VAL A O 1
ATOM 2625 N N . GLY A 1 331 ? -8.270 9.256 7.757 1.00 97.88 331 GLY A N 1
ATOM 2626 C CA . GLY A 1 331 ? -8.380 9.360 9.214 1.00 97.88 331 GLY A CA 1
ATOM 2627 C C . GLY A 1 331 ? -9.797 9.573 9.747 1.00 97.88 331 GLY A C 1
ATOM 2628 O O . GLY A 1 331 ? -10.128 9.048 10.806 1.00 97.88 331 GLY A O 1
ATOM 2629 N N . SER A 1 332 ? -10.664 10.275 9.010 1.00 97.81 332 SER A N 1
ATOM 2630 C CA . SER A 1 332 ? -12.071 10.436 9.409 1.00 97.81 332 SER A CA 1
ATOM 2631 C C . SER A 1 332 ? -12.847 9.114 9.367 1.00 97.81 332 SER A C 1
ATOM 2633 O O . SER A 1 332 ? -13.557 8.782 10.315 1.00 97.81 332 SER A O 1
ATOM 2635 N N . VAL A 1 333 ? -12.640 8.308 8.321 1.00 98.38 333 VAL A N 1
ATOM 2636 C CA . VAL A 1 333 ? -13.230 6.967 8.188 1.00 98.38 333 VAL A CA 1
ATOM 2637 C C . VAL A 1 333 ? -12.666 6.011 9.240 1.00 98.38 333 VAL A C 1
ATOM 2639 O O . VAL A 1 333 ? -13.418 5.245 9.836 1.00 98.38 333 VAL A O 1
ATOM 2642 N N . VAL A 1 334 ? -11.359 6.084 9.517 1.00 98.75 334 VAL A N 1
ATOM 2643 C CA . VAL A 1 334 ? -10.705 5.321 10.596 1.00 98.75 334 VAL A CA 1
ATOM 2644 C C . VAL A 1 334 ? -11.343 5.636 11.948 1.00 98.75 334 VAL A C 1
ATOM 2646 O O . VAL A 1 334 ? -11.712 4.717 12.681 1.00 98.75 334 VAL A O 1
ATOM 2649 N N . ALA A 1 335 ? -11.515 6.923 12.261 1.00 98.62 335 ALA A N 1
ATOM 2650 C CA . ALA A 1 335 ? -12.149 7.358 13.498 1.00 98.62 335 ALA A CA 1
ATOM 2651 C C . ALA A 1 335 ? -13.597 6.851 13.587 1.00 98.62 335 ALA A C 1
ATOM 2653 O O . ALA A 1 335 ? -13.977 6.279 14.605 1.00 98.62 335 ALA A O 1
ATOM 2654 N N . GLU A 1 336 ? -14.380 6.957 12.508 1.00 98.62 336 GLU A N 1
ATOM 2655 C CA . GLU A 1 336 ? -15.752 6.440 12.471 1.00 98.62 336 GLU A CA 1
ATOM 2656 C C . GLU A 1 336 ? -15.823 4.928 12.700 1.00 98.62 336 GLU A C 1
ATOM 2658 O O . GLU A 1 336 ? -16.619 4.463 13.519 1.00 98.62 336 GLU A O 1
ATOM 2663 N N . MET A 1 337 ? -14.985 4.149 12.016 1.00 98.69 337 MET A N 1
ATOM 2664 C CA . MET A 1 337 ? -14.952 2.697 12.175 1.00 98.69 337 MET A CA 1
ATOM 2665 C C . MET A 1 337 ? -14.575 2.296 13.609 1.00 98.69 337 MET A C 1
ATOM 2667 O O . MET A 1 337 ? -15.258 1.454 14.191 1.00 98.69 337 MET A O 1
ATOM 2671 N N . LEU A 1 338 ? -13.559 2.922 14.217 1.00 98.62 338 LEU A N 1
ATOM 2672 C CA . LEU A 1 338 ? -13.173 2.656 15.612 1.00 98.62 338 LEU A CA 1
ATOM 2673 C C . LEU A 1 338 ? -14.273 3.064 16.605 1.00 98.62 338 LEU A C 1
ATOM 2675 O O . LEU A 1 338 ? -14.586 2.309 17.530 1.00 98.62 338 LEU A O 1
ATOM 2679 N N . THR A 1 339 ? -14.923 4.209 16.382 1.00 98.56 339 THR A N 1
ATOM 2680 C CA . THR A 1 339 ? -16.081 4.656 17.167 1.00 98.56 339 THR A CA 1
ATOM 2681 C C . THR A 1 339 ? -17.231 3.649 17.086 1.00 98.56 339 THR A C 1
ATOM 2683 O O . THR A 1 339 ? -17.821 3.298 18.111 1.00 98.56 339 THR A O 1
ATOM 2686 N N . ARG A 1 340 ? -17.533 3.118 15.894 1.00 98.00 340 ARG A N 1
ATOM 2687 C CA . ARG A 1 340 ? -18.553 2.071 15.701 1.00 98.00 340 ARG A CA 1
ATOM 2688 C C . ARG A 1 340 ? -18.163 0.743 16.350 1.00 98.00 340 ARG A C 1
ATOM 2690 O O . ARG A 1 340 ? -19.039 0.080 16.896 1.00 98.00 340 ARG A O 1
ATOM 2697 N N . CYS A 1 341 ? -16.875 0.392 16.359 1.00 97.44 341 CYS A N 1
ATOM 2698 C CA . CYS A 1 341 ? -16.359 -0.795 17.052 1.00 97.44 341 CYS A CA 1
ATOM 2699 C C . CYS A 1 341 ? -16.450 -0.688 18.582 1.00 97.44 341 CYS A C 1
ATOM 2701 O O . CYS A 1 341 ? -16.391 -1.712 19.260 1.00 97.44 341 CYS A O 1
ATOM 2703 N N . GLY A 1 342 ? -16.631 0.525 19.117 1.00 97.00 342 GLY A N 1
ATOM 2704 C CA . GLY A 1 342 ? -16.774 0.774 20.549 1.00 97.00 342 GLY A CA 1
ATOM 2705 C C . GLY A 1 342 ? -15.457 1.011 21.277 1.00 97.00 342 GLY A C 1
ATOM 2706 O O . GLY A 1 342 ? -15.391 0.706 22.463 1.00 97.00 342 GLY A O 1
ATOM 2707 N N . ILE A 1 343 ? -14.439 1.547 20.594 1.00 98.19 343 ILE A N 1
ATOM 2708 C CA . ILE A 1 343 ? -13.171 1.941 21.224 1.00 98.19 343 ILE A CA 1
ATOM 2709 C C . ILE A 1 343 ? -13.409 2.797 22.478 1.00 98.19 343 ILE A C 1
ATOM 2711 O O . ILE A 1 343 ? -14.334 3.606 22.512 1.00 98.19 343 ILE A O 1
ATOM 2715 N N . GLY A 1 344 ? -12.594 2.619 23.514 1.00 98.00 344 GLY A N 1
ATOM 2716 C CA . GLY A 1 344 ? -12.737 3.364 24.763 1.00 98.00 344 GLY A CA 1
ATOM 2717 C C . GLY A 1 344 ? -12.584 4.871 24.586 1.00 98.00 344 GLY A C 1
ATOM 2718 O O . GLY A 1 344 ? -13.480 5.648 24.925 1.00 98.00 344 GLY A O 1
ATOM 2719 N N . LYS A 1 345 ? -11.450 5.279 24.008 1.00 98.62 345 LYS A N 1
ATOM 2720 C CA . LYS A 1 345 ? -11.125 6.687 23.772 1.00 98.62 345 LYS A CA 1
ATOM 2721 C C . LYS A 1 345 ? -10.420 6.912 22.436 1.00 98.62 345 LYS A C 1
ATOM 2723 O O . LYS A 1 345 ? -9.528 6.153 22.057 1.00 98.62 345 LYS A O 1
ATOM 2728 N N . LEU A 1 346 ? -10.788 7.994 21.753 1.00 98.75 346 LEU A N 1
ATOM 2729 C CA . LEU A 1 346 ? -10.076 8.533 20.596 1.00 98.75 346 LEU A CA 1
ATOM 2730 C C . LEU A 1 346 ? -9.488 9.904 20.919 1.00 98.75 346 LEU A C 1
ATOM 2732 O O . LEU A 1 346 ? -10.170 10.759 21.482 1.00 98.75 346 LEU A O 1
ATOM 2736 N N . ILE A 1 347 ? -8.239 10.124 20.514 1.00 98.75 347 ILE A N 1
ATOM 2737 C CA . ILE A 1 347 ? -7.592 11.440 20.557 1.00 98.75 347 ILE A CA 1
ATOM 2738 C C . ILE A 1 347 ? -7.303 11.870 19.124 1.00 98.75 347 ILE A C 1
ATOM 2740 O O . ILE A 1 347 ? -6.545 11.200 18.429 1.00 98.75 347 ILE A O 1
ATOM 2744 N N . LEU A 1 348 ? -7.911 12.957 18.665 1.00 98.75 348 LEU A N 1
ATOM 2745 C CA . LEU A 1 348 ? -7.817 13.404 17.277 1.00 98.75 348 LEU A CA 1
ATOM 2746 C C . LEU A 1 348 ? -6.930 14.646 17.163 1.00 98.75 348 LEU A C 1
ATOM 2748 O O . LEU A 1 348 ? -7.170 15.637 17.853 1.00 98.75 348 LEU A O 1
ATOM 2752 N N . PHE A 1 349 ? -5.958 14.611 16.252 1.00 98.69 349 PHE A N 1
ATOM 2753 C CA . PHE A 1 349 ? -5.080 15.738 15.929 1.00 98.69 349 PHE A CA 1
ATOM 2754 C C . PHE A 1 349 ? -5.235 16.114 14.456 1.00 98.69 349 PHE A C 1
ATOM 2756 O O . PHE A 1 349 ? -4.997 15.286 13.581 1.00 98.69 349 PHE A O 1
ATOM 2763 N N . ASP A 1 350 ? -5.612 17.354 14.166 1.00 98.00 350 ASP A N 1
ATOM 2764 C CA . ASP A 1 350 ? -5.608 17.942 12.820 1.00 98.00 350 ASP A CA 1
ATOM 2765 C C . ASP A 1 350 ? -5.603 19.467 12.976 1.00 98.00 350 ASP A C 1
ATOM 2767 O O . ASP A 1 350 ? -6.152 19.969 13.950 1.00 98.00 350 ASP A O 1
ATOM 2771 N N . TYR A 1 351 ? -4.999 20.205 12.052 1.00 95.12 351 TYR A N 1
ATOM 2772 C CA . TYR A 1 351 ? -4.962 21.673 12.095 1.00 95.12 351 TYR A CA 1
ATOM 2773 C C . TYR A 1 351 ? -5.855 22.328 11.034 1.00 95.12 351 TYR A C 1
ATOM 2775 O O . TYR A 1 351 ? -6.039 23.548 11.038 1.00 95.12 351 TYR A O 1
ATOM 2783 N N . ASP A 1 352 ? -6.388 21.536 10.103 1.00 94.88 352 ASP A N 1
ATOM 2784 C CA . ASP A 1 352 ? -7.175 22.029 8.986 1.00 94.88 352 ASP A CA 1
ATOM 2785 C C . ASP A 1 352 ? -8.643 22.265 9.360 1.00 94.88 352 ASP A C 1
ATOM 2787 O O . ASP A 1 352 ? -9.204 21.750 10.336 1.00 94.88 352 ASP A O 1
ATOM 2791 N N . LYS A 1 353 ? -9.312 23.007 8.479 1.00 96.12 353 LYS A N 1
ATOM 2792 C CA . LYS A 1 353 ? -10.762 23.181 8.477 1.00 96.12 353 LYS A CA 1
ATOM 2793 C C . LYS A 1 353 ? -11.420 22.311 7.415 1.00 96.12 353 LYS A C 1
ATOM 2795 O O . LYS A 1 353 ? -10.787 21.888 6.451 1.00 96.12 353 LYS A O 1
ATOM 2800 N N . VAL A 1 354 ? -12.707 22.046 7.602 1.00 95.69 354 VAL A N 1
ATOM 2801 C CA . VAL A 1 354 ? -13.534 21.376 6.598 1.00 95.69 354 VAL A CA 1
ATOM 2802 C C . VAL A 1 354 ? -13.788 22.343 5.446 1.00 95.69 354 VAL A C 1
ATOM 2804 O O . VAL A 1 354 ? -14.307 23.442 5.651 1.00 95.69 354 VAL A O 1
ATOM 2807 N N . GLU A 1 355 ? -13.477 21.917 4.228 1.00 92.88 355 GLU A N 1
ATOM 2808 C CA . GLU A 1 355 ? -13.756 22.665 3.005 1.00 92.88 355 GLU A CA 1
ATOM 2809 C C . GLU A 1 355 ? -14.797 21.946 2.144 1.00 92.88 355 GLU A C 1
ATOM 2811 O O . GLU A 1 355 ? -14.901 20.719 2.154 1.00 92.88 355 GLU A O 1
ATOM 2816 N N . ILE A 1 356 ? -15.527 22.696 1.311 1.00 91.25 356 ILE A N 1
ATOM 2817 C CA . ILE A 1 356 ? -16.443 22.105 0.318 1.00 91.25 356 ILE A CA 1
ATOM 2818 C C . ILE A 1 356 ? -15.690 21.186 -0.654 1.00 91.25 356 ILE A C 1
ATOM 2820 O O . ILE A 1 356 ? -16.228 20.170 -1.089 1.00 91.25 356 ILE A O 1
ATOM 2824 N N . ALA A 1 357 ? -14.419 21.483 -0.933 1.00 86.94 357 ALA A N 1
ATOM 2825 C CA . ALA A 1 357 ? -13.556 20.621 -1.732 1.00 86.94 357 ALA A CA 1
ATOM 2826 C C . ALA A 1 357 ? -13.359 19.221 -1.119 1.00 86.94 357 ALA A C 1
ATOM 2828 O O . ALA A 1 357 ? -12.985 18.303 -1.837 1.00 86.94 357 ALA A O 1
ATOM 2829 N N . ASN A 1 358 ? -13.621 19.026 0.180 1.00 89.19 358 ASN A N 1
ATOM 2830 C CA . ASN A 1 358 ? -13.509 17.724 0.840 1.00 89.19 358 ASN A CA 1
ATOM 2831 C C . ASN A 1 358 ? -14.756 16.839 0.665 1.00 89.19 358 ASN A C 1
ATOM 2833 O O . ASN A 1 358 ? -14.719 15.678 1.060 1.00 89.19 358 ASN A O 1
ATOM 2837 N N . MET A 1 359 ? -15.836 17.339 0.051 1.00 88.88 359 MET A N 1
ATOM 2838 C CA . MET A 1 359 ? -17.098 16.597 -0.127 1.00 88.88 359 MET A CA 1
ATOM 2839 C C . MET A 1 359 ? -17.020 15.462 -1.162 1.00 88.88 359 MET A C 1
ATOM 2841 O O . MET A 1 359 ? -17.964 14.695 -1.318 1.00 88.88 359 MET A O 1
ATOM 2845 N N . ASN A 1 360 ? -15.902 15.330 -1.880 1.00 79.19 360 ASN A N 1
ATOM 2846 C CA . ASN A 1 360 ? -15.611 14.146 -2.693 1.00 79.19 360 ASN A CA 1
ATOM 2847 C C . ASN A 1 360 ? -15.135 12.946 -1.849 1.00 79.19 360 ASN A C 1
ATOM 2849 O O . ASN A 1 360 ? -14.925 11.861 -2.392 1.00 79.19 360 ASN A O 1
ATOM 2853 N N . ARG A 1 361 ? -14.909 13.151 -0.547 1.00 85.94 361 ARG A N 1
ATOM 2854 C CA . ARG A 1 361 ? -14.485 12.140 0.425 1.00 85.94 361 ARG A CA 1
ATOM 2855 C C . ARG A 1 361 ? -15.657 11.781 1.335 1.00 85.94 361 ARG A C 1
ATOM 2857 O O . ARG A 1 361 ? -16.678 12.461 1.363 1.00 85.94 361 ARG A O 1
ATOM 2864 N N . LEU A 1 362 ? -15.505 10.681 2.060 1.00 89.81 362 LEU A N 1
ATOM 2865 C CA . LEU A 1 362 ? -16.496 10.239 3.036 1.00 89.81 362 LEU A CA 1
ATOM 2866 C C . LEU A 1 362 ? -16.485 11.141 4.285 1.00 89.81 362 LEU A C 1
ATOM 2868 O O . LEU A 1 362 ? -15.612 11.996 4.444 1.00 89.81 362 LEU A O 1
ATOM 2872 N N . PHE A 1 363 ? -17.441 10.882 5.180 1.00 96.31 363 PHE A N 1
ATOM 2873 C CA . PHE A 1 363 ? -17.557 11.425 6.537 1.00 96.31 363 PHE A CA 1
ATOM 2874 C C . PHE A 1 363 ? -18.113 12.854 6.671 1.00 96.31 363 PHE A C 1
ATOM 2876 O O . PHE A 1 363 ? -19.191 13.024 7.243 1.00 96.31 363 PHE A O 1
ATOM 2883 N N . TYR A 1 364 ? -17.418 13.880 6.171 1.00 96.62 364 TYR A N 1
ATOM 2884 C CA . TYR A 1 364 ? -17.845 15.273 6.375 1.00 96.62 364 TYR A CA 1
ATOM 2885 C C . TYR A 1 364 ? -19.058 15.653 5.520 1.00 96.62 364 TYR A C 1
ATOM 2887 O O . TYR A 1 364 ? -19.237 15.162 4.407 1.00 96.62 364 TYR A O 1
ATOM 2895 N N . GLN A 1 365 ? -19.871 16.577 6.032 1.00 95.44 365 GLN A N 1
ATOM 2896 C CA . GLN A 1 365 ? -21.086 17.061 5.379 1.00 95.44 365 GLN A CA 1
ATOM 2897 C C . GLN A 1 365 ? -20.978 18.541 4.972 1.00 95.44 365 GLN A C 1
ATOM 2899 O O . GLN A 1 365 ? -20.255 19.307 5.615 1.00 95.44 365 GLN A O 1
ATOM 2904 N N . PRO A 1 366 ? -21.733 19.000 3.949 1.00 95.38 366 PRO A N 1
ATOM 2905 C CA . PRO A 1 366 ? -21.623 20.375 3.448 1.00 95.38 366 PRO A CA 1
ATOM 2906 C C . PRO A 1 366 ? -21.900 21.460 4.497 1.00 95.38 366 PRO A C 1
ATOM 2908 O O . PRO A 1 366 ? -21.314 22.537 4.449 1.00 95.38 366 PRO A O 1
ATOM 2911 N N . ASN A 1 367 ? -22.772 21.179 5.467 1.00 95.75 367 ASN A N 1
ATOM 2912 C CA . ASN A 1 367 ? -23.110 22.091 6.564 1.00 95.75 367 ASN A CA 1
ATOM 2913 C C . ASN A 1 367 ? -21.991 22.253 7.610 1.00 95.75 367 ASN A C 1
ATOM 2915 O O . ASN A 1 367 ? -22.104 23.123 8.468 1.00 95.75 367 ASN A O 1
ATOM 2919 N N . GLN A 1 368 ? -20.939 21.433 7.556 1.00 95.50 368 GLN A N 1
ATOM 2920 C CA . GLN A 1 368 ? -19.789 21.500 8.462 1.00 95.50 368 GLN A CA 1
ATOM 2921 C C . GLN A 1 368 ? -18.633 22.333 7.888 1.00 95.50 368 GLN A C 1
ATOM 2923 O O . GLN A 1 368 ? -17.630 22.533 8.573 1.00 95.50 368 GLN A O 1
ATOM 2928 N N . ALA A 1 369 ? -18.751 22.825 6.650 1.00 95.50 369 ALA A N 1
ATOM 2929 C CA . ALA A 1 369 ? -17.721 23.645 6.022 1.00 95.50 369 ALA A CA 1
ATOM 2930 C C . ALA A 1 369 ? -17.387 24.886 6.876 1.00 95.50 369 ALA A C 1
ATOM 2932 O O . ALA A 1 369 ? -18.274 25.623 7.305 1.00 95.50 369 ALA A O 1
ATOM 2933 N N . GLY A 1 370 ? -16.094 25.118 7.115 1.00 95.00 370 GLY A N 1
ATOM 2934 C CA . GLY A 1 370 ? -15.569 26.210 7.941 1.00 95.00 370 GLY A CA 1
ATOM 2935 C C . GLY A 1 370 ? -15.283 25.850 9.405 1.00 95.00 370 GLY A C 1
ATOM 2936 O O . GLY A 1 370 ? -14.530 26.579 10.057 1.00 95.00 370 GLY A O 1
ATOM 2937 N N . LEU A 1 371 ? -15.815 24.732 9.912 1.00 95.94 371 LEU A N 1
ATOM 2938 C CA . LEU A 1 371 ? -15.439 24.185 11.222 1.00 95.94 371 LEU A CA 1
ATOM 2939 C C . LEU A 1 371 ? -14.041 23.560 11.163 1.00 95.94 371 LEU A C 1
ATOM 2941 O O . LEU A 1 371 ? -13.583 23.165 10.087 1.00 95.94 371 LEU A O 1
ATOM 2945 N N . SER A 1 372 ? -13.359 23.439 12.306 1.00 98.00 372 SER A N 1
ATOM 2946 C CA . SER A 1 372 ? -12.145 22.618 12.345 1.00 98.00 372 SER A CA 1
ATOM 2947 C C . SER A 1 372 ? -12.496 21.154 12.074 1.00 98.00 372 SER A C 1
ATOM 2949 O O . SER A 1 372 ? -13.561 20.668 12.475 1.00 98.00 372 SER A O 1
ATOM 2951 N N . LYS A 1 373 ? -11.603 20.437 11.385 1.00 97.88 373 LYS A N 1
ATOM 2952 C CA . LYS A 1 373 ? -11.819 19.023 11.051 1.00 97.88 373 LYS A CA 1
ATOM 2953 C C . LYS A 1 373 ? -12.033 18.173 12.298 1.00 97.88 373 LYS A C 1
ATOM 2955 O O . LYS A 1 373 ? -12.921 17.318 12.299 1.00 97.88 373 LYS A O 1
ATOM 2960 N N . VAL A 1 374 ? -11.262 18.424 13.357 1.00 98.25 374 VAL A N 1
ATOM 2961 C CA . VAL A 1 374 ? -11.367 17.668 14.610 1.00 98.25 374 VAL A CA 1
ATOM 2962 C C . VAL A 1 374 ? -12.673 17.943 15.357 1.00 98.25 374 VAL A C 1
ATOM 2964 O O . VAL A 1 374 ? -13.295 16.998 15.832 1.00 98.25 374 VAL A O 1
ATOM 2967 N N . GLU A 1 375 ? -13.151 19.191 15.421 1.00 97.69 375 GLU A N 1
ATOM 2968 C CA . GLU A 1 375 ? -14.419 19.513 16.099 1.00 97.69 375 GLU A CA 1
ATOM 2969 C C . GLU A 1 375 ? -15.616 18.946 15.333 1.00 97.69 375 GLU A C 1
ATOM 2971 O O . GLU A 1 375 ? -16.462 18.280 15.928 1.00 97.69 375 GLU A O 1
ATOM 2976 N N . ALA A 1 376 ? -15.651 19.124 14.007 1.00 97.50 376 ALA A N 1
ATOM 2977 C CA . ALA A 1 376 ? -16.698 18.548 13.165 1.00 97.50 376 ALA A CA 1
ATOM 2978 C C . ALA A 1 376 ? -16.724 17.011 13.252 1.00 97.50 376 ALA A C 1
ATOM 2980 O O . ALA A 1 376 ? -17.800 16.400 13.278 1.00 97.50 376 ALA A O 1
ATOM 2981 N N . ALA A 1 377 ? -15.547 16.379 13.342 1.00 98.00 377 ALA A N 1
ATOM 2982 C CA . ALA A 1 377 ? -15.446 14.942 13.541 1.00 98.00 377 ALA A CA 1
ATOM 2983 C C . ALA A 1 377 ? -15.958 14.511 14.912 1.00 98.00 377 ALA A C 1
ATOM 2985 O O . ALA A 1 377 ? -16.809 13.629 14.978 1.00 98.00 377 ALA A O 1
ATOM 2986 N N . ARG A 1 378 ? -15.519 15.161 15.995 1.00 98.12 378 ARG A N 1
ATOM 2987 C CA . ARG A 1 378 ? -16.011 14.887 17.352 1.00 98.12 378 ARG A CA 1
ATOM 2988 C C . ARG A 1 378 ? -17.527 14.965 17.420 1.00 98.12 378 ARG A C 1
ATOM 2990 O O . ARG A 1 378 ? -18.158 14.032 17.910 1.00 98.12 378 ARG A O 1
ATOM 2997 N N . ASP A 1 379 ? -18.101 16.050 16.912 1.00 96.62 379 ASP A N 1
ATOM 2998 C CA . ASP A 1 379 ? -19.541 16.270 16.977 1.00 96.62 379 ASP A CA 1
ATOM 2999 C C . ASP A 1 379 ? -20.285 15.157 16.233 1.00 96.62 379 ASP A C 1
ATOM 3001 O O . ASP A 1 379 ? -21.253 14.618 16.755 1.00 96.62 379 ASP A O 1
ATOM 3005 N N . THR A 1 380 ? -19.794 14.720 15.073 1.00 97.12 380 THR A N 1
ATOM 3006 C CA . THR A 1 380 ? -20.385 13.593 14.331 1.00 97.12 380 THR A CA 1
ATOM 3007 C C . THR A 1 380 ? -20.248 12.269 15.092 1.00 97.12 380 THR A C 1
ATOM 3009 O O . THR A 1 380 ? -21.221 11.534 15.256 1.00 97.12 380 THR A O 1
ATOM 3012 N N . LEU A 1 381 ? -19.050 11.960 15.590 1.00 97.62 381 LEU A N 1
ATOM 3013 C CA . LEU A 1 381 ? -18.722 10.672 16.204 1.00 97.62 381 LEU A CA 1
ATOM 3014 C C . LEU A 1 381 ? -19.424 10.455 17.552 1.00 97.62 381 LEU A C 1
ATOM 3016 O O . LEU A 1 381 ? -19.854 9.336 17.825 1.00 97.62 381 LEU A O 1
ATOM 3020 N N . ILE A 1 382 ? -19.624 11.509 18.352 1.00 96.00 382 ILE A N 1
ATOM 3021 C CA . ILE A 1 382 ? -20.412 11.434 19.597 1.00 96.00 382 ILE A CA 1
ATOM 3022 C C . ILE A 1 382 ? -21.857 11.008 19.301 1.00 96.00 382 ILE A C 1
ATOM 3024 O O . ILE A 1 382 ? -22.427 10.218 20.052 1.00 96.00 382 ILE A O 1
ATOM 3028 N N . HIS A 1 383 ? -22.445 11.478 18.194 1.00 94.62 383 HIS A N 1
ATOM 3029 C CA . HIS A 1 383 ? -23.788 11.051 17.786 1.00 94.62 383 HIS A CA 1
ATOM 3030 C C . HIS A 1 383 ? -23.809 9.601 17.278 1.00 94.62 383 HIS A C 1
ATOM 3032 O O . HIS A 1 383 ? -24.801 8.901 17.475 1.00 94.62 383 HIS A O 1
ATOM 3038 N N . VAL A 1 384 ? -22.730 9.132 16.640 1.00 95.44 384 VAL A N 1
ATOM 3039 C CA . VAL A 1 384 ? -22.603 7.735 16.181 1.00 95.44 384 VAL A CA 1
ATOM 3040 C C . VAL A 1 384 ? -22.495 6.773 17.367 1.00 95.44 384 VAL A C 1
ATOM 3042 O O . VAL A 1 384 ? -23.147 5.722 17.391 1.00 95.44 384 VAL A O 1
ATOM 3045 N N . ASN A 1 385 ? -21.662 7.108 18.351 1.00 96.31 385 ASN A N 1
ATOM 3046 C CA . ASN A 1 385 ? -21.498 6.311 19.553 1.00 96.31 385 ASN A CA 1
ATOM 3047 C C . ASN A 1 385 ? -21.151 7.192 20.769 1.00 96.31 385 ASN A C 1
ATOM 3049 O O . ASN A 1 385 ? -19.984 7.549 20.944 1.00 96.31 385 ASN A O 1
ATOM 3053 N N . PRO A 1 386 ? -22.120 7.486 21.655 1.00 95.56 386 PRO A N 1
ATOM 3054 C CA . PRO A 1 386 ? -21.898 8.344 22.822 1.00 95.56 386 PRO A CA 1
ATOM 3055 C C . PRO A 1 386 ? -21.054 7.674 23.914 1.00 95.56 386 PRO A C 1
ATOM 3057 O O . PRO A 1 386 ? -20.691 8.314 24.906 1.00 95.56 386 PRO A O 1
ATOM 3060 N N . ASP A 1 387 ? -20.767 6.383 23.766 1.00 95.81 387 ASP A N 1
ATOM 3061 C CA . ASP A 1 387 ? -19.989 5.628 24.733 1.00 95.81 387 ASP A CA 1
ATOM 3062 C C . ASP A 1 387 ? -18.478 5.833 24.587 1.00 95.81 387 ASP A C 1
ATOM 3064 O O . ASP A 1 387 ? -17.727 5.412 25.459 1.00 95.81 387 ASP A O 1
ATOM 3068 N N . VAL A 1 388 ? -18.039 6.408 23.468 1.00 97.50 388 VAL A N 1
ATOM 3069 C CA . VAL A 1 388 ? -16.628 6.640 23.146 1.00 97.50 388 VAL A CA 1
ATOM 3070 C C . VAL A 1 388 ? -16.225 8.007 23.695 1.00 97.50 388 VAL A C 1
ATOM 3072 O O . VAL A 1 388 ? -16.895 9.005 23.422 1.00 97.50 388 VAL A O 1
ATOM 3075 N N . GLU A 1 389 ? -15.127 8.087 24.447 1.00 98.00 389 GLU A N 1
ATOM 3076 C CA . GLU A 1 389 ? -14.547 9.379 24.829 1.00 98.00 389 GLU A CA 1
ATOM 3077 C C . GLU A 1 389 ? -13.782 9.971 23.639 1.00 98.00 389 GLU A C 1
ATOM 3079 O O . GLU A 1 389 ? -12.929 9.307 23.054 1.00 98.00 389 GLU A O 1
ATOM 3084 N N . ILE A 1 390 ? -14.080 11.217 23.262 1.00 98.31 390 ILE A N 1
ATOM 3085 C CA . ILE A 1 390 ? -13.419 11.878 22.130 1.00 98.31 390 ILE A CA 1
ATOM 3086 C C . ILE A 1 390 ? -12.739 13.153 22.605 1.00 98.31 390 ILE A C 1
ATOM 3088 O O . ILE A 1 390 ? -13.391 14.129 22.979 1.00 98.31 390 ILE A O 1
ATOM 3092 N N . GLU A 1 391 ? -11.416 13.139 22.543 1.00 98.44 391 GLU A N 1
ATOM 3093 C CA . GLU A 1 391 ? -10.548 14.279 22.800 1.00 98.44 391 GLU A CA 1
ATOM 3094 C C . GLU A 1 391 ? -10.023 14.827 21.471 1.00 98.44 391 GLU A C 1
ATOM 3096 O O . GLU A 1 391 ? -9.691 14.064 20.566 1.00 98.44 391 GLU A O 1
ATOM 3101 N N . VAL A 1 392 ? -9.954 16.151 21.332 1.00 98.50 392 VAL A N 1
ATOM 3102 C CA . VAL A 1 392 ? -9.563 16.798 20.076 1.00 98.50 392 VAL A CA 1
ATOM 3103 C C . VAL A 1 392 ? -8.546 17.902 20.295 1.00 98.50 392 VAL A C 1
ATOM 3105 O O . VAL A 1 392 ? -8.642 18.657 21.260 1.00 98.50 392 VAL A O 1
ATOM 3108 N N . HIS A 1 393 ? -7.618 18.021 19.351 1.00 98.25 393 HIS A N 1
ATOM 3109 C CA . HIS A 1 393 ? -6.545 19.005 19.345 1.00 98.25 393 HIS A CA 1
ATOM 3110 C C . HIS A 1 393 ? -6.437 19.641 17.962 1.00 98.25 393 HIS A C 1
ATOM 3112 O O . HIS A 1 393 ? -6.052 18.982 16.996 1.00 98.25 393 HIS A O 1
ATOM 3118 N N . ASN A 1 394 ? -6.805 20.921 17.874 1.00 97.88 394 ASN A N 1
ATOM 3119 C CA . ASN A 1 394 ? -6.787 21.688 16.630 1.00 97.88 394 ASN A CA 1
ATOM 3120 C C . ASN A 1 394 ? -5.473 22.470 16.475 1.00 97.88 394 ASN A C 1
ATOM 3122 O O . ASN A 1 394 ? -5.445 23.686 16.675 1.00 97.88 394 ASN A O 1
ATOM 3126 N N . PHE A 1 395 ? -4.372 21.772 16.199 1.00 96.94 395 PHE A N 1
ATOM 3127 C CA . PHE A 1 395 ? -3.060 22.396 16.025 1.00 96.94 395 PHE A CA 1
ATOM 3128 C C . PHE A 1 395 ? -2.131 21.569 15.133 1.00 96.94 395 PHE A C 1
ATOM 3130 O O . PHE A 1 395 ? -2.319 20.367 14.948 1.00 96.94 395 PHE A O 1
ATOM 3137 N N . ASN A 1 396 ? -1.102 22.217 14.576 1.00 96.00 396 ASN A N 1
ATOM 3138 C CA . ASN A 1 396 ? -0.091 21.536 13.771 1.00 96.00 396 ASN A CA 1
ATOM 3139 C C . ASN A 1 396 ? 0.973 20.907 14.682 1.00 96.00 396 ASN A C 1
ATOM 3141 O O . ASN A 1 396 ? 1.690 21.622 15.380 1.00 96.00 396 ASN A O 1
ATOM 3145 N N . ILE A 1 397 ? 1.095 19.580 14.637 1.00 95.62 397 ILE A N 1
ATOM 3146 C CA . ILE A 1 397 ? 2.038 18.807 15.454 1.00 95.62 397 ILE A CA 1
ATOM 3147 C C . ILE A 1 397 ? 3.516 19.061 15.112 1.00 95.62 397 ILE A C 1
ATOM 3149 O O . ILE A 1 397 ? 4.375 18.686 15.901 1.00 95.62 397 ILE A O 1
ATOM 3153 N N . THR A 1 398 ? 3.839 19.664 13.958 1.00 93.12 398 THR A N 1
ATOM 3154 C CA . THR A 1 398 ? 5.238 19.867 13.524 1.00 93.12 398 THR A CA 1
ATOM 3155 C C . THR A 1 398 ? 5.890 21.116 14.117 1.00 93.12 398 THR A C 1
ATOM 3157 O O . THR A 1 398 ? 7.107 21.273 14.046 1.00 93.12 398 THR A O 1
ATOM 3160 N N . THR A 1 399 ? 5.114 22.018 14.724 1.00 93.50 399 THR A N 1
ATOM 3161 C CA . THR A 1 399 ? 5.662 23.225 15.357 1.00 93.50 399 THR A CA 1
ATOM 3162 C C . THR A 1 399 ? 6.176 22.908 16.758 1.00 93.50 399 THR A C 1
ATOM 3164 O O . THR A 1 399 ? 5.481 22.219 17.500 1.00 93.50 399 THR A O 1
ATOM 3167 N N . VAL A 1 400 ? 7.318 23.483 17.148 1.00 86.94 400 VAL A N 1
ATOM 3168 C CA . VAL A 1 400 ? 8.014 23.206 18.423 1.00 86.94 400 VAL A CA 1
ATOM 3169 C C . VAL A 1 400 ? 7.071 23.197 19.635 1.00 86.94 400 VAL A C 1
ATOM 3171 O O . VAL A 1 400 ? 6.978 22.182 20.315 1.00 86.94 400 VAL A O 1
ATOM 3174 N N . ASP A 1 401 ? 6.294 24.266 19.843 1.00 88.69 401 ASP A N 1
ATOM 3175 C CA . ASP A 1 401 ? 5.400 24.393 21.010 1.00 88.69 401 ASP A CA 1
ATOM 3176 C C . ASP A 1 401 ? 4.315 23.298 21.071 1.00 88.69 401 ASP A C 1
ATOM 3178 O O . ASP A 1 401 ? 3.903 22.840 22.140 1.00 88.69 401 ASP A O 1
ATOM 3182 N N . ASN A 1 402 ? 3.843 22.855 19.906 1.00 94.88 402 ASN A N 1
ATOM 3183 C CA . ASN A 1 402 ? 2.780 21.861 19.794 1.00 94.88 402 ASN A CA 1
ATOM 3184 C C . ASN A 1 402 ? 3.313 20.427 19.818 1.00 94.88 402 ASN A C 1
ATOM 3186 O O . ASN A 1 402 ? 2.588 19.521 20.227 1.00 94.88 402 ASN A O 1
ATOM 3190 N N . PHE A 1 403 ? 4.557 20.213 19.385 1.00 94.31 403 PHE A N 1
ATOM 3191 C CA . PHE A 1 403 ? 5.192 18.900 19.390 1.00 94.31 403 PHE A CA 1
ATOM 3192 C C . PHE A 1 403 ? 5.299 18.349 20.817 1.00 94.31 403 PHE A C 1
ATOM 3194 O O . PHE A 1 403 ? 4.899 17.212 21.066 1.00 94.31 403 PHE A O 1
ATOM 3201 N N . ASP A 1 404 ? 5.711 19.184 21.775 1.00 93.94 404 ASP A N 1
ATOM 3202 C CA . ASP A 1 404 ? 5.768 18.813 23.195 1.00 93.94 404 ASP A CA 1
ATOM 3203 C C . ASP A 1 404 ? 4.387 18.415 23.733 1.00 93.94 404 ASP A C 1
ATOM 3205 O O . ASP A 1 404 ? 4.237 17.403 24.424 1.00 93.94 404 ASP A O 1
ATOM 3209 N N . THR A 1 405 ? 3.352 19.174 23.360 1.00 95.31 405 THR A N 1
ATOM 3210 C CA . THR A 1 405 ? 1.963 18.864 23.727 1.00 95.31 405 THR A CA 1
ATOM 3211 C C . THR A 1 405 ? 1.520 17.531 23.117 1.00 95.31 405 THR A C 1
ATOM 3213 O O . THR A 1 405 ? 0.923 16.700 23.803 1.00 95.31 405 THR A O 1
ATOM 3216 N N . PHE A 1 406 ? 1.838 17.282 21.845 1.00 97.31 406 PHE A N 1
ATOM 3217 C CA . PHE A 1 406 ? 1.539 16.026 21.158 1.00 97.31 406 PHE A CA 1
ATOM 3218 C C . PHE A 1 406 ? 2.203 14.820 21.843 1.00 97.31 406 PHE A C 1
ATOM 3220 O O . PHE A 1 406 ? 1.515 13.851 22.177 1.00 97.31 406 PHE A O 1
ATOM 3227 N N . VAL A 1 407 ? 3.503 14.902 22.147 1.00 96.88 407 VAL A N 1
ATOM 3228 C CA . VAL A 1 407 ? 4.245 13.859 22.879 1.00 96.88 407 VAL A CA 1
ATOM 3229 C C . VAL A 1 407 ? 3.655 13.643 24.275 1.00 96.88 407 VAL A C 1
ATOM 3231 O O . VAL A 1 407 ? 3.447 12.502 24.697 1.00 96.88 407 VAL A O 1
ATOM 3234 N N . GLN A 1 408 ? 3.302 14.719 24.986 1.00 96.62 408 GLN A N 1
ATOM 3235 C CA . GLN A 1 408 ? 2.661 14.622 26.297 1.00 96.62 408 GLN A CA 1
ATOM 3236 C C . GLN A 1 408 ? 1.332 13.857 26.224 1.00 96.62 408 GLN A C 1
ATOM 3238 O O . GLN A 1 408 ? 1.063 13.005 27.077 1.00 96.62 408 GLN A O 1
ATOM 3243 N N . ARG A 1 409 ? 0.499 14.124 25.210 1.00 97.19 409 ARG A N 1
ATOM 3244 C CA . ARG A 1 409 ? -0.768 13.402 25.022 1.00 97.19 409 ARG A CA 1
ATOM 3245 C C . ARG A 1 409 ? -0.556 11.948 24.606 1.00 97.19 409 ARG A C 1
ATOM 3247 O O . ARG A 1 409 ? -1.319 11.103 25.057 1.00 97.19 409 ARG A O 1
ATOM 3254 N N . ILE A 1 410 ? 0.491 11.609 23.855 1.00 96.88 410 ILE A N 1
ATOM 3255 C CA . ILE A 1 410 ? 0.856 10.197 23.629 1.00 96.88 410 ILE A CA 1
ATOM 3256 C C . ILE A 1 410 ? 1.203 9.513 24.958 1.00 96.88 410 ILE A C 1
ATOM 3258 O O . ILE A 1 410 ? 0.751 8.399 25.218 1.00 96.88 410 ILE A O 1
ATOM 3262 N N . ARG A 1 411 ? 1.967 10.185 25.826 1.00 96.56 411 ARG A N 1
ATOM 3263 C CA . ARG A 1 411 ? 2.462 9.620 27.091 1.00 96.56 411 ARG A CA 1
ATOM 3264 C C . ARG A 1 411 ? 1.389 9.481 28.178 1.00 96.56 411 ARG A C 1
ATOM 3266 O O . ARG A 1 411 ? 1.528 8.616 29.037 1.00 96.56 411 ARG A O 1
ATOM 3273 N N . GLN A 1 412 ? 0.367 10.339 28.181 1.00 96.62 412 GLN A N 1
ATOM 3274 C CA . GLN A 1 412 ? -0.600 10.460 29.289 1.00 96.62 412 GLN A CA 1
ATOM 3275 C C . GLN A 1 412 ? -2.066 10.568 28.830 1.00 96.62 412 GLN A C 1
ATOM 3277 O O . GLN A 1 412 ? -2.939 10.923 29.619 1.00 96.62 412 GLN A O 1
ATOM 3282 N N . GLY A 1 413 ? -2.356 10.340 27.550 1.00 95.00 413 GLY A N 1
ATOM 3283 C CA . GLY A 1 413 ? -3.680 10.584 26.972 1.00 95.00 413 GLY A CA 1
ATOM 3284 C C . GLY A 1 413 ? -4.688 9.450 27.122 1.00 95.00 413 GLY A C 1
ATOM 3285 O O . GLY A 1 413 ? -5.867 9.670 26.836 1.00 95.00 413 GLY A O 1
ATOM 3286 N N . SER A 1 414 ? -4.260 8.260 27.555 1.00 95.56 414 SER A N 1
ATOM 3287 C CA . SER A 1 414 ? -5.165 7.115 27.716 1.00 95.56 414 SER A CA 1
ATOM 3288 C C . SER A 1 414 ? -6.248 7.346 28.773 1.00 95.56 414 SER A C 1
ATOM 3290 O O . SER A 1 414 ? -6.158 8.256 29.600 1.00 95.56 414 SER A O 1
ATOM 3292 N N . LEU A 1 415 ? -7.253 6.469 28.788 1.00 92.69 415 LEU A N 1
ATOM 3293 C CA . LEU A 1 415 ? -8.300 6.427 29.817 1.00 92.69 415 LEU A CA 1
ATOM 3294 C C . LEU A 1 415 ? -7.750 6.368 31.256 1.00 92.69 415 LEU A C 1
ATOM 3296 O O . LEU A 1 415 ? -8.397 6.849 32.183 1.00 92.69 415 LEU A O 1
ATOM 3300 N N . THR A 1 416 ? -6.551 5.813 31.457 1.00 92.62 416 THR A N 1
ATOM 3301 C CA . THR A 1 416 ? -5.898 5.695 32.773 1.00 92.62 416 THR A CA 1
ATOM 3302 C C . THR A 1 416 ? -4.840 6.776 33.032 1.00 92.62 416 THR A C 1
ATOM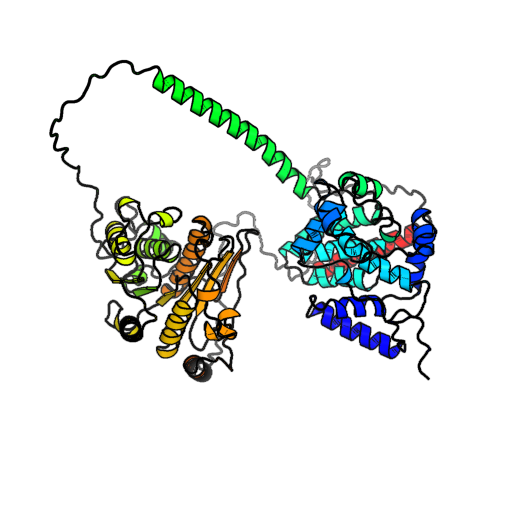 3304 O O . THR A 1 416 ? -4.078 6.667 33.990 1.00 92.62 416 THR A O 1
ATOM 3307 N N . ASN A 1 417 ? -4.779 7.830 32.204 1.00 92.75 417 ASN A N 1
ATOM 3308 C CA . ASN A 1 417 ? -3.718 8.853 32.203 1.00 92.75 417 ASN A CA 1
ATOM 3309 C C . ASN A 1 417 ? -2.302 8.277 32.011 1.00 92.75 417 ASN A C 1
ATOM 3311 O O . ASN A 1 417 ? -1.303 8.842 32.460 1.00 92.75 417 ASN A O 1
ATOM 3315 N N . SER A 1 418 ? -2.226 7.134 31.337 1.00 94.81 418 SER A N 1
ATOM 3316 C CA . SER A 1 418 ? -0.998 6.472 30.909 1.00 94.81 418 SER A CA 1
ATOM 3317 C C . SER A 1 418 ? -0.800 6.632 29.397 1.00 94.81 418 SER A C 1
ATOM 3319 O O . SER A 1 418 ? -1.546 7.365 28.732 1.00 94.81 418 SER A O 1
ATOM 3321 N N . ARG A 1 419 ? 0.187 5.936 28.843 1.00 96.50 419 ARG A N 1
ATOM 3322 C CA . ARG A 1 419 ? 0.470 5.935 27.410 1.00 96.50 419 ARG A CA 1
ATOM 3323 C C . ARG A 1 419 ? -0.723 5.419 26.600 1.00 96.50 419 ARG A C 1
ATOM 3325 O O . ARG A 1 419 ? -1.412 4.507 27.042 1.00 96.50 419 ARG A O 1
ATOM 3332 N N . VAL A 1 420 ? -0.962 5.993 25.423 1.00 98.19 420 VAL A N 1
ATOM 3333 C CA . VAL A 1 420 ? -1.984 5.487 24.489 1.00 98.19 420 VAL A CA 1
ATOM 3334 C C . VAL A 1 420 ? -1.614 4.095 23.959 1.00 98.19 420 VAL A C 1
ATOM 3336 O O . VAL A 1 420 ? -0.443 3.801 23.728 1.00 98.19 420 VAL A O 1
ATOM 3339 N N . ASP A 1 421 ? -2.598 3.229 23.719 1.00 98.56 421 ASP A N 1
ATOM 3340 C CA . ASP A 1 421 ? -2.324 1.871 23.231 1.00 98.56 421 ASP A CA 1
ATOM 3341 C C . ASP A 1 421 ? -1.759 1.878 21.803 1.00 98.56 421 ASP A C 1
ATOM 3343 O O . ASP A 1 421 ? -0.920 1.046 21.460 1.00 98.56 421 ASP A O 1
ATOM 3347 N N . LEU A 1 422 ? -2.199 2.821 20.962 1.00 98.69 422 LEU A N 1
ATOM 3348 C CA . LEU A 1 422 ? -1.762 2.916 19.570 1.00 98.69 422 LEU A CA 1
ATOM 3349 C C . LEU A 1 422 ? -1.861 4.350 19.030 1.00 98.69 422 LEU A C 1
ATOM 3351 O O . LEU A 1 422 ? -2.807 5.078 19.336 1.00 98.69 422 LEU A O 1
ATOM 3355 N N . VAL A 1 423 ? -0.912 4.732 18.173 1.00 98.88 423 VAL A N 1
ATOM 3356 C CA . VAL A 1 423 ? -0.993 5.950 17.348 1.00 98.88 423 VAL A CA 1
ATOM 3357 C C . VAL A 1 423 ? -1.234 5.558 15.888 1.00 98.88 423 VAL A C 1
ATOM 3359 O O . VAL A 1 423 ? -0.591 4.649 15.372 1.00 98.88 423 VAL A O 1
ATOM 3362 N N . LEU A 1 424 ? -2.145 6.243 15.204 1.00 98.88 424 LEU A N 1
ATOM 3363 C CA . LEU A 1 424 ? -2.465 6.050 13.792 1.00 98.88 424 LEU A CA 1
ATOM 3364 C C . LEU A 1 424 ? -2.136 7.326 13.016 1.00 98.88 424 LEU A C 1
ATOM 3366 O O . LEU A 1 424 ? -2.750 8.369 13.234 1.00 98.88 424 LEU A O 1
ATOM 3370 N N . SER A 1 425 ? -1.182 7.243 12.093 1.00 98.62 425 SER A N 1
ATOM 3371 C CA . SER A 1 425 ? -0.819 8.344 11.202 1.00 98.62 425 SER A CA 1
ATOM 3372 C C . SER A 1 425 ? -1.602 8.250 9.893 1.00 98.62 425 SER A C 1
ATOM 3374 O O . SER A 1 425 ? -1.448 7.303 9.121 1.00 98.62 425 SER A O 1
ATOM 3376 N N . CYS A 1 426 ? -2.456 9.241 9.656 1.00 98.06 426 CYS A N 1
ATOM 3377 C CA . CYS A 1 426 ? -3.317 9.388 8.479 1.00 98.06 426 CYS A CA 1
ATOM 3378 C C . CYS A 1 426 ? -3.091 10.747 7.785 1.00 98.06 426 CYS A C 1
ATOM 3380 O O . CYS A 1 426 ? -3.990 11.277 7.124 1.00 98.06 426 CYS A O 1
ATOM 3382 N N . VAL A 1 427 ? -1.906 11.334 7.977 1.00 96.31 427 VAL A N 1
ATOM 3383 C CA . VAL A 1 427 ? -1.504 12.636 7.425 1.00 96.31 427 VAL A CA 1
ATOM 3384 C C . VAL A 1 427 ? -1.129 12.536 5.945 1.00 96.31 427 VAL A C 1
ATOM 3386 O O . VAL A 1 427 ? -0.845 11.460 5.418 1.00 96.31 427 VAL A O 1
ATOM 3389 N N . ASP A 1 428 ? -1.098 13.666 5.247 1.00 91.62 428 ASP A N 1
ATOM 3390 C CA . ASP A 1 428 ? -0.881 13.723 3.798 1.00 91.62 428 ASP A CA 1
ATOM 3391 C C . ASP A 1 428 ? 0.512 14.215 3.377 1.00 91.62 428 ASP A C 1
ATOM 3393 O O . ASP A 1 428 ? 0.847 14.141 2.200 1.00 91.62 428 ASP A O 1
ATOM 3397 N N . ASN A 1 429 ? 1.354 14.635 4.320 1.00 91.06 429 ASN A N 1
ATOM 3398 C CA . ASN A 1 429 ? 2.690 15.176 4.061 1.00 91.06 429 ASN A CA 1
ATOM 3399 C C . ASN A 1 429 ? 3.778 14.411 4.832 1.00 91.06 429 ASN A C 1
ATOM 3401 O O . ASN A 1 429 ? 3.504 13.724 5.821 1.00 91.06 429 ASN A O 1
ATOM 3405 N N . PHE A 1 430 ? 5.019 14.470 4.353 1.00 93.31 430 PHE A N 1
ATOM 3406 C CA . PHE A 1 430 ? 6.141 13.747 4.954 1.00 93.31 430 PHE A CA 1
ATOM 3407 C C . PHE A 1 430 ? 6.654 14.410 6.235 1.00 93.31 430 PHE A C 1
ATOM 3409 O O . PHE A 1 430 ? 7.096 13.701 7.136 1.00 93.31 430 PHE A O 1
ATOM 3416 N N . GLU A 1 431 ? 6.542 15.737 6.353 1.00 93.00 431 GLU A N 1
ATOM 3417 C CA . GLU A 1 431 ? 6.939 16.499 7.549 1.00 93.00 431 GLU A CA 1
ATOM 3418 C C . GLU A 1 431 ? 6.208 15.976 8.800 1.00 93.00 431 GLU A C 1
ATOM 3420 O O . GLU A 1 431 ? 6.836 15.582 9.785 1.00 93.00 431 GLU A O 1
ATOM 3425 N N . ALA A 1 432 ? 4.880 15.855 8.727 1.00 95.38 432 ALA A N 1
ATOM 3426 C CA . ALA A 1 432 ? 4.064 15.326 9.813 1.00 95.38 432 ALA A CA 1
ATOM 3427 C C . ALA A 1 432 ? 4.318 13.833 10.078 1.00 95.38 432 ALA A C 1
ATOM 3429 O O . ALA A 1 432 ? 4.367 13.424 11.238 1.00 95.38 432 ALA A O 1
ATOM 3430 N N . ARG A 1 433 ? 4.550 13.011 9.038 1.00 97.81 433 ARG A N 1
ATOM 3431 C CA . ARG A 1 433 ? 4.958 11.602 9.229 1.00 97.81 433 ARG A CA 1
ATOM 3432 C C . ARG A 1 433 ? 6.260 11.501 10.015 1.00 97.81 433 ARG A C 1
ATOM 3434 O O . ARG A 1 433 ? 6.390 10.624 10.867 1.00 97.81 433 ARG A O 1
ATOM 3441 N N . MET A 1 434 ? 7.206 12.403 9.755 1.00 95.94 434 MET A N 1
ATOM 3442 C CA . MET A 1 434 ? 8.485 12.428 10.455 1.00 95.94 434 MET A CA 1
ATOM 3443 C C . MET A 1 434 ? 8.366 12.924 11.890 1.00 95.94 434 MET A C 1
ATOM 3445 O O . MET A 1 434 ? 9.000 12.335 12.764 1.00 95.94 434 MET A O 1
ATOM 3449 N N . ALA A 1 435 ? 7.491 13.894 12.159 1.00 96.81 435 ALA A N 1
ATOM 3450 C CA . ALA A 1 435 ? 7.153 14.287 13.525 1.00 96.81 435 ALA A CA 1
ATOM 3451 C C . ALA A 1 435 ? 6.546 13.114 14.321 1.00 96.81 435 ALA A C 1
ATOM 3453 O O . ALA A 1 435 ? 7.022 12.798 15.411 1.00 96.81 435 ALA A O 1
ATOM 3454 N N . VAL A 1 436 ? 5.563 12.396 13.760 1.00 98.31 436 VAL A N 1
ATOM 3455 C CA . VAL A 1 436 ? 4.984 11.206 14.417 1.00 98.31 436 VAL A CA 1
ATOM 3456 C C . VAL A 1 436 ? 6.047 10.130 14.653 1.00 98.31 436 VAL A C 1
ATOM 3458 O O . VAL A 1 436 ? 6.126 9.584 15.753 1.00 98.31 436 VAL A O 1
ATOM 3461 N N . ASN A 1 437 ? 6.894 9.852 13.656 1.00 98.31 437 ASN A N 1
ATOM 3462 C CA . ASN A 1 437 ? 7.984 8.886 13.778 1.00 98.31 437 ASN A CA 1
ATOM 3463 C C . ASN A 1 437 ? 8.963 9.252 14.903 1.00 98.31 437 ASN A C 1
ATOM 3465 O O . ASN A 1 437 ? 9.320 8.381 15.690 1.00 98.31 437 ASN A O 1
ATOM 3469 N N . MET A 1 438 ? 9.370 10.522 14.985 1.00 97.25 438 MET A N 1
ATOM 3470 C CA . MET A 1 438 ? 10.279 11.020 16.020 1.00 97.25 438 MET A CA 1
ATOM 3471 C C . MET A 1 438 ? 9.672 10.841 17.414 1.00 97.25 438 MET A C 1
ATOM 3473 O O . MET A 1 438 ? 10.280 10.192 18.261 1.00 97.25 438 MET A O 1
ATOM 3477 N N . ALA A 1 439 ? 8.436 11.312 17.613 1.00 97.38 439 ALA A N 1
ATOM 3478 C CA . ALA A 1 439 ? 7.713 11.159 18.875 1.00 97.38 439 ALA A CA 1
ATOM 3479 C C . ALA A 1 439 ? 7.579 9.683 19.285 1.00 97.38 439 ALA A C 1
ATOM 3481 O O . ALA A 1 439 ? 7.813 9.317 20.437 1.00 97.38 439 ALA A O 1
ATOM 3482 N N . CYS A 1 440 ? 7.235 8.807 18.337 1.00 98.44 440 CYS A N 1
ATOM 3483 C CA . CYS A 1 440 ? 7.030 7.394 18.634 1.00 98.44 440 CYS A CA 1
ATOM 3484 C C . CYS A 1 440 ? 8.341 6.648 18.908 1.00 98.44 440 CYS A C 1
ATOM 3486 O O . CYS A 1 440 ? 8.377 5.797 19.799 1.00 98.44 440 CYS A O 1
ATOM 3488 N N . ASN A 1 441 ? 9.425 6.975 18.197 1.00 97.88 441 ASN A N 1
ATOM 3489 C CA . ASN A 1 441 ? 10.745 6.417 18.482 1.00 97.88 441 ASN A CA 1
ATOM 3490 C C . ASN A 1 441 ? 11.265 6.885 19.840 1.00 97.88 441 ASN A C 1
ATOM 3492 O O . ASN A 1 441 ? 11.795 6.049 20.567 1.00 97.88 441 ASN A O 1
ATOM 3496 N N . GLU A 1 442 ? 11.087 8.159 20.202 1.00 96.31 442 GLU A N 1
ATOM 3497 C CA . GLU A 1 442 ? 11.487 8.712 21.503 1.00 96.31 442 GLU A CA 1
ATOM 3498 C C . GLU A 1 442 ? 10.707 8.074 22.655 1.00 96.31 442 GLU A C 1
ATOM 3500 O O . GLU A 1 442 ? 11.302 7.646 23.649 1.00 96.31 442 GLU A O 1
ATOM 3505 N N . GLU A 1 443 ? 9.398 7.890 22.487 1.00 96.69 443 GLU A N 1
ATOM 3506 C CA . GLU A 1 443 ? 8.566 7.279 23.516 1.00 96.69 443 GLU A CA 1
ATOM 3507 C C . GLU A 1 443 ? 8.663 5.752 23.539 1.00 96.69 443 GLU A C 1
ATOM 3509 O O . GLU A 1 443 ? 8.425 5.170 24.585 1.00 96.69 443 GLU A O 1
ATOM 3514 N N . ASN A 1 444 ? 9.062 5.064 22.468 1.00 97.00 444 ASN A N 1
ATOM 3515 C CA . ASN A 1 444 ? 8.832 3.616 22.299 1.00 97.00 444 ASN A CA 1
ATOM 3516 C C . ASN A 1 444 ? 7.330 3.308 22.160 1.00 97.00 444 ASN A C 1
ATOM 3518 O O . ASN A 1 444 ? 6.802 2.380 22.773 1.00 97.00 444 ASN A O 1
ATOM 3522 N N . GLN A 1 445 ? 6.615 4.169 21.440 1.00 98.31 445 GLN A N 1
ATOM 3523 C CA . GLN A 1 445 ? 5.192 4.026 21.161 1.00 98.31 445 GLN A CA 1
ATOM 3524 C C . GLN A 1 445 ? 5.006 3.214 19.881 1.00 98.31 445 GLN A C 1
ATOM 3526 O O . GLN A 1 445 ? 5.583 3.536 18.843 1.00 98.31 445 GLN A O 1
ATOM 3531 N N . ILE A 1 446 ? 4.161 2.187 19.941 1.00 98.69 446 ILE A N 1
ATOM 3532 C CA . ILE A 1 446 ? 3.748 1.441 18.752 1.00 98.69 446 ILE A CA 1
ATOM 3533 C C . ILE A 1 446 ? 2.753 2.292 17.968 1.00 98.69 446 ILE A C 1
ATOM 3535 O O . ILE A 1 446 ? 1.856 2.920 18.543 1.00 98.69 446 ILE A O 1
ATOM 3539 N N . TRP A 1 447 ? 2.915 2.317 16.650 1.00 98.75 447 TRP A N 1
ATOM 3540 C CA . TRP A 1 447 ? 2.063 3.100 15.772 1.00 98.75 447 TRP A CA 1
ATOM 3541 C C . TRP A 1 447 ? 1.870 2.425 14.420 1.00 98.75 447 TRP A C 1
ATOM 3543 O O . TRP A 1 447 ? 2.609 1.516 14.042 1.00 98.75 447 TRP A O 1
ATOM 3553 N N . MET A 1 448 ? 0.844 2.851 13.692 1.00 98.81 448 MET A N 1
ATOM 3554 C CA . MET A 1 448 ? 0.625 2.438 12.313 1.00 98.81 448 MET A CA 1
ATOM 3555 C C . MET A 1 448 ? 0.543 3.664 11.413 1.00 98.81 448 MET A C 1
ATOM 3557 O O . MET A 1 448 ? -0.101 4.659 11.744 1.00 98.81 448 MET A O 1
ATOM 3561 N N . GLU A 1 449 ? 1.201 3.588 10.269 1.00 98.50 449 GLU A N 1
ATOM 3562 C CA . GLU A 1 449 ? 1.169 4.600 9.225 1.00 98.50 449 GLU A CA 1
ATOM 3563 C C . GLU A 1 449 ? 0.208 4.173 8.114 1.00 98.50 449 GLU A C 1
ATOM 3565 O O . GLU A 1 449 ? -0.005 2.978 7.884 1.00 98.50 449 GLU A O 1
ATOM 3570 N N . SER A 1 450 ? -0.401 5.158 7.455 1.00 98.19 450 SER A N 1
ATOM 3571 C CA . SER A 1 450 ? -1.132 4.955 6.213 1.00 98.19 450 SER A CA 1
ATOM 3572 C C . SER A 1 450 ? -0.859 6.057 5.195 1.00 98.19 450 SER A C 1
ATOM 3574 O O . SER A 1 450 ? -0.703 7.239 5.523 1.00 98.19 450 SER A O 1
ATOM 3576 N N . GLY A 1 451 ? -0.894 5.671 3.923 1.00 96.06 451 GLY A N 1
ATOM 3577 C CA . GLY A 1 451 ? -0.729 6.590 2.807 1.00 96.06 451 GLY A CA 1
ATOM 3578 C C . GLY A 1 451 ? -1.582 6.198 1.612 1.00 96.06 451 GLY A C 1
ATOM 3579 O O . GLY A 1 451 ? -1.813 5.020 1.350 1.00 96.06 451 GLY A O 1
ATOM 3580 N N . VAL A 1 452 ? -2.022 7.204 0.863 1.00 95.94 452 VAL A N 1
ATOM 3581 C CA . VAL A 1 452 ? -2.702 7.070 -0.431 1.00 95.94 452 VAL A CA 1
ATOM 3582 C C . VAL A 1 452 ? -1.892 7.870 -1.444 1.00 95.94 452 VAL A C 1
ATOM 3584 O O . VAL A 1 452 ? -1.430 8.966 -1.131 1.00 95.94 452 VAL A O 1
ATOM 3587 N N . SER A 1 453 ? -1.684 7.327 -2.640 1.00 94.00 453 SER A N 1
ATOM 3588 C CA . SER A 1 453 ? -0.924 8.012 -3.686 1.00 94.00 453 SER A CA 1
ATOM 3589 C C . SER A 1 453 ? -1.674 9.221 -4.247 1.00 94.00 453 SER A C 1
ATOM 3591 O O . SER A 1 453 ? -2.903 9.249 -4.277 1.00 94.00 453 SER A O 1
ATOM 3593 N N . GLU A 1 454 ? -0.935 10.195 -4.784 1.00 89.81 454 GLU A N 1
ATOM 3594 C CA . GLU A 1 454 ? -1.506 11.419 -5.370 1.00 89.81 454 GLU A CA 1
ATOM 3595 C C . GLU A 1 454 ? -2.460 11.165 -6.544 1.00 89.81 454 GLU A C 1
ATOM 3597 O O . GLU A 1 454 ? -3.321 11.988 -6.833 1.00 89.81 454 GLU A O 1
ATOM 3602 N N . ASN A 1 455 ? -2.325 10.032 -7.234 1.00 91.62 455 ASN A N 1
ATOM 3603 C CA . ASN A 1 455 ? -3.220 9.619 -8.317 1.00 91.62 455 ASN A CA 1
ATOM 3604 C C . ASN A 1 455 ? -4.414 8.769 -7.830 1.00 91.62 455 ASN A C 1
ATOM 3606 O O . ASN A 1 455 ? -5.164 8.257 -8.655 1.00 91.62 455 ASN A O 1
ATOM 3610 N N . ALA A 1 456 ? -4.576 8.592 -6.514 1.00 92.88 456 ALA A N 1
ATOM 3611 C CA . ALA A 1 456 ? -5.636 7.837 -5.844 1.00 92.88 456 ALA A CA 1
ATOM 3612 C C . ALA A 1 456 ? -5.790 6.352 -6.216 1.00 92.88 456 ALA A C 1
ATOM 3614 O O . ALA A 1 456 ? -6.762 5.735 -5.790 1.00 92.88 456 ALA A O 1
ATOM 3615 N N . VAL A 1 457 ? -4.872 5.746 -6.972 1.00 95.25 457 VAL A N 1
ATOM 3616 C CA . VAL A 1 457 ? -4.981 4.334 -7.401 1.00 95.25 457 VAL A CA 1
ATOM 3617 C C . VAL A 1 457 ? -4.057 3.383 -6.639 1.00 95.25 457 VAL A C 1
ATOM 3619 O O . VAL A 1 457 ? -3.934 2.209 -6.988 1.00 95.25 457 VAL A O 1
ATOM 3622 N N . SER A 1 458 ? -3.402 3.864 -5.586 1.00 96.44 458 SER A N 1
ATOM 3623 C CA . SER A 1 458 ? -2.662 3.011 -4.664 1.00 96.44 458 SER A CA 1
ATOM 3624 C C . SER A 1 458 ? -2.666 3.571 -3.249 1.00 96.44 458 SER A C 1
ATOM 3626 O O . SER A 1 458 ? -2.923 4.755 -3.028 1.00 96.44 458 SER A O 1
ATOM 3628 N N . GLY A 1 459 ? -2.381 2.709 -2.287 1.00 97.31 459 GLY A N 1
ATOM 3629 C CA . GLY A 1 459 ? -2.230 3.073 -0.890 1.00 97.31 459 GLY A CA 1
ATOM 3630 C C . GLY A 1 459 ? -1.523 1.979 -0.111 1.00 97.31 459 GLY A C 1
ATOM 3631 O O . GLY A 1 459 ? -1.152 0.952 -0.674 1.00 97.31 459 GLY A O 1
ATOM 3632 N N . HIS A 1 460 ? -1.297 2.202 1.174 1.00 98.31 460 HIS A N 1
ATOM 3633 C CA . HIS A 1 460 ? -0.699 1.205 2.050 1.00 98.31 460 HIS A CA 1
ATOM 3634 C C . HIS A 1 460 ? -1.010 1.489 3.515 1.00 98.31 460 HIS A C 1
ATOM 3636 O O . HIS A 1 460 ? -1.419 2.597 3.871 1.00 98.31 460 HIS A O 1
ATOM 3642 N N . ILE A 1 461 ? -0.773 0.472 4.338 1.00 98.62 461 ILE A N 1
ATOM 3643 C CA . ILE A 1 461 ? -0.614 0.595 5.781 1.00 98.62 461 ILE A CA 1
ATOM 3644 C C . ILE A 1 461 ? 0.708 -0.045 6.209 1.00 98.62 461 ILE A C 1
ATOM 3646 O O . ILE A 1 461 ? 1.143 -1.039 5.618 1.00 98.62 461 ILE A O 1
ATOM 3650 N N . GLN A 1 462 ? 1.323 0.487 7.258 1.00 98.56 462 GLN A N 1
ATOM 3651 C CA . GLN A 1 462 ? 2.546 -0.059 7.841 1.00 98.56 462 GLN A CA 1
ATOM 3652 C C . GLN A 1 462 ? 2.459 -0.060 9.366 1.00 98.56 462 GLN A C 1
ATOM 3654 O O . GLN A 1 462 ? 2.189 0.968 9.973 1.00 98.56 462 GLN A O 1
ATOM 3659 N N . TYR A 1 463 ? 2.715 -1.204 9.994 1.00 98.62 463 TYR A N 1
ATOM 3660 C CA . TYR A 1 463 ? 2.852 -1.339 11.442 1.00 98.62 463 TYR A CA 1
ATOM 3661 C C . TYR A 1 463 ? 4.302 -1.116 11.874 1.00 98.62 463 TYR A C 1
ATOM 3663 O O . TYR A 1 463 ? 5.238 -1.738 11.355 1.00 98.62 463 TYR A O 1
ATOM 3671 N N . ILE A 1 464 ? 4.478 -0.234 12.853 1.00 98.62 464 ILE A N 1
ATOM 3672 C CA . ILE A 1 464 ? 5.776 0.241 13.312 1.00 98.62 464 ILE A CA 1
ATOM 3673 C C . ILE A 1 464 ? 5.878 0.021 14.823 1.00 98.62 464 ILE A C 1
ATOM 3675 O O . ILE A 1 464 ? 5.262 0.718 15.628 1.00 98.62 464 ILE A O 1
ATOM 3679 N N . GLU A 1 465 ? 6.694 -0.961 15.196 1.00 98.19 465 GLU A N 1
ATOM 3680 C CA . GLU A 1 465 ? 7.112 -1.236 16.568 1.00 98.19 465 GLU A CA 1
ATOM 3681 C C . GLU A 1 465 ? 8.585 -0.823 16.688 1.00 98.19 465 GLU A C 1
ATOM 3683 O O . GLU A 1 465 ? 9.449 -1.522 16.135 1.00 98.19 465 GLU A O 1
ATOM 3688 N N . PRO A 1 466 ? 8.886 0.322 17.338 1.00 98.19 466 PRO A N 1
ATOM 3689 C CA . PRO A 1 466 ? 10.241 0.857 17.412 1.00 98.19 466 PRO A CA 1
ATOM 3690 C C . PRO A 1 466 ? 11.256 -0.194 17.871 1.00 98.19 466 PRO A C 1
ATOM 3692 O O . PRO A 1 466 ? 11.081 -0.866 18.883 1.00 98.19 466 PRO A O 1
ATOM 3695 N N . GLY A 1 467 ? 12.322 -0.365 17.089 1.00 96.38 467 GLY A N 1
ATOM 3696 C CA . GLY A 1 467 ? 13.374 -1.350 17.351 1.00 96.38 467 GLY A CA 1
ATOM 3697 C C . GLY A 1 467 ? 13.133 -2.750 16.777 1.00 96.38 467 GLY A C 1
ATOM 3698 O O . GLY A 1 467 ? 14.104 -3.454 16.512 1.00 96.38 467 GLY A O 1
ATOM 3699 N N . LYS A 1 468 ? 11.882 -3.146 16.506 1.00 96.50 468 LYS A N 1
ATOM 3700 C CA . LYS A 1 468 ? 11.540 -4.470 15.948 1.00 96.50 468 LYS A CA 1
ATOM 3701 C C . LYS A 1 468 ? 11.224 -4.440 14.456 1.00 96.50 468 LYS A C 1
ATOM 3703 O O . LYS A 1 468 ? 11.640 -5.344 13.723 1.00 96.50 468 LYS A O 1
ATOM 3708 N N . THR A 1 469 ? 10.466 -3.443 14.004 1.00 97.94 469 THR A N 1
ATOM 3709 C CA . THR A 1 469 ? 10.144 -3.220 12.584 1.00 97.94 469 THR A CA 1
ATOM 3710 C C . THR A 1 469 ? 10.715 -1.887 12.109 1.00 97.94 469 THR A C 1
ATOM 3712 O O . THR A 1 469 ? 11.131 -1.050 12.912 1.00 97.94 469 THR A O 1
ATOM 3715 N N . ALA A 1 470 ? 10.815 -1.707 10.791 1.00 98.00 470 ALA A N 1
ATOM 3716 C CA . ALA A 1 470 ? 11.331 -0.470 10.215 1.00 98.00 470 ALA A CA 1
ATOM 3717 C C . ALA A 1 470 ? 10.505 0.740 10.665 1.00 98.00 470 ALA A C 1
ATOM 3719 O O . ALA A 1 470 ? 9.301 0.796 10.409 1.00 98.00 470 ALA A O 1
ATOM 3720 N N . CYS A 1 471 ? 11.167 1.719 11.285 1.00 98.00 471 CYS A N 1
ATOM 3721 C CA . CYS A 1 471 ? 10.582 3.042 11.464 1.00 98.00 471 CYS A CA 1
ATOM 3722 C C . CYS A 1 471 ? 10.535 3.773 10.111 1.00 98.00 4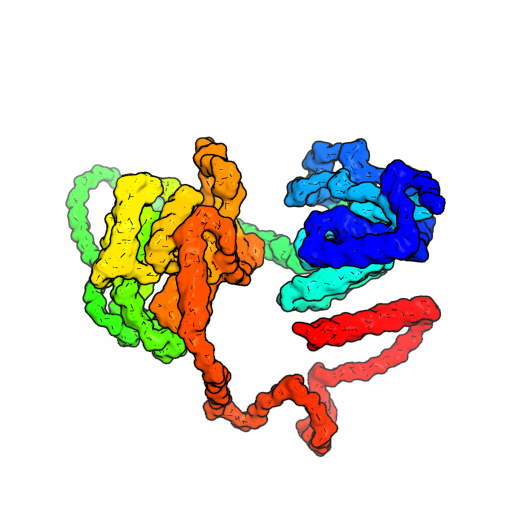71 CYS A C 1
ATOM 3724 O O . CYS A 1 471 ? 11.166 3.345 9.140 1.00 98.00 471 CYS A O 1
ATOM 3726 N N . PHE A 1 472 ? 9.818 4.890 10.027 1.00 97.62 472 PHE A N 1
ATOM 3727 C CA . PHE A 1 472 ? 9.676 5.614 8.761 1.00 97.62 472 PHE A CA 1
ATOM 3728 C C . PHE A 1 472 ? 11.024 6.153 8.246 1.00 97.62 472 PHE A C 1
ATOM 3730 O O . PHE A 1 472 ? 11.279 6.157 7.046 1.00 97.62 472 PHE A O 1
ATOM 3737 N N . ALA A 1 473 ? 11.934 6.520 9.156 1.00 97.00 473 ALA A N 1
ATOM 3738 C CA . ALA A 1 473 ? 13.287 6.973 8.819 1.00 97.00 473 ALA A CA 1
ATOM 3739 C C . ALA A 1 473 ? 14.246 5.834 8.408 1.00 97.00 473 ALA A C 1
ATOM 3741 O O . ALA A 1 473 ? 15.333 6.105 7.910 1.00 97.00 473 ALA A O 1
ATOM 3742 N N . CYS A 1 474 ? 13.870 4.559 8.580 1.00 97.12 474 CYS A N 1
ATOM 3743 C CA . CYS A 1 474 ? 14.690 3.436 8.106 1.00 97.12 474 CYS A CA 1
ATOM 3744 C C . CYS A 1 474 ? 14.666 3.309 6.578 1.00 97.12 474 CYS A C 1
ATOM 3746 O O . CYS A 1 474 ? 15.661 2.886 5.991 1.00 97.12 474 CYS A O 1
ATOM 3748 N N . VAL A 1 475 ? 13.531 3.643 5.952 1.00 94.31 475 VAL A N 1
ATOM 3749 C CA . VAL A 1 475 ? 13.327 3.585 4.496 1.00 94.31 475 VAL A CA 1
ATOM 3750 C C . VAL A 1 475 ? 12.696 4.905 4.030 1.00 94.31 475 VAL A C 1
ATOM 3752 O O . VAL A 1 475 ? 11.530 4.929 3.629 1.00 94.31 475 VAL A O 1
ATOM 3755 N N . PRO A 1 476 ? 13.432 6.028 4.123 1.00 92.38 476 PRO A N 1
ATOM 3756 C CA . PRO A 1 476 ? 12.878 7.333 3.810 1.00 92.38 476 PRO A CA 1
ATOM 3757 C C . PRO A 1 476 ? 12.588 7.448 2.304 1.00 92.38 476 PRO A C 1
ATOM 3759 O O . PRO A 1 476 ? 13.373 6.967 1.478 1.00 92.38 476 PRO A O 1
ATOM 3762 N N . PRO A 1 477 ? 11.491 8.116 1.908 1.00 90.75 477 PRO A N 1
ATOM 3763 C CA . PRO A 1 477 ? 11.251 8.428 0.506 1.00 90.75 477 PRO A CA 1
ATOM 3764 C C . PRO A 1 477 ? 12.332 9.384 -0.017 1.00 90.75 477 PRO A C 1
ATOM 3766 O O . PRO A 1 477 ? 12.926 10.152 0.741 1.00 90.75 477 PRO A O 1
ATOM 3769 N N . LEU A 1 478 ? 12.556 9.381 -1.335 1.00 90.00 478 LEU A N 1
ATOM 3770 C CA . LEU A 1 478 ? 13.645 10.133 -1.975 1.00 90.00 478 LEU A CA 1
ATOM 3771 C C . LEU A 1 478 ? 13.670 11.623 -1.598 1.00 90.00 478 LEU A C 1
ATOM 3773 O O . LEU A 1 478 ? 14.749 12.180 -1.405 1.00 90.00 478 LEU A O 1
ATOM 3777 N N . VAL A 1 479 ? 12.498 12.255 -1.481 1.00 87.75 479 VAL A N 1
ATOM 3778 C CA . VAL A 1 479 ? 12.364 13.671 -1.101 1.00 87.75 479 VAL A CA 1
ATOM 3779 C C . VAL A 1 479 ? 12.931 13.947 0.295 1.00 87.75 479 VAL A C 1
ATOM 3781 O O . VAL A 1 479 ? 13.689 14.899 0.462 1.00 87.75 479 VAL A O 1
ATOM 3784 N N . VAL A 1 480 ? 12.657 13.062 1.259 1.00 88.56 480 VAL A N 1
ATOM 3785 C CA . VAL A 1 480 ? 13.177 13.151 2.631 1.00 88.56 480 VAL A CA 1
ATOM 3786 C C . VAL A 1 480 ? 14.673 12.845 2.641 1.00 88.56 480 VAL A C 1
ATOM 3788 O O . VAL A 1 480 ? 15.451 13.633 3.164 1.00 88.56 480 VAL A O 1
ATOM 3791 N N . ALA A 1 481 ? 15.100 11.761 1.986 1.00 89.62 481 ALA A N 1
ATOM 3792 C CA . ALA A 1 481 ? 16.512 11.367 1.930 1.00 89.62 481 ALA A CA 1
ATOM 3793 C C . ALA A 1 481 ? 17.413 12.426 1.262 1.00 89.62 481 ALA A C 1
ATOM 3795 O O . ALA A 1 481 ? 18.592 12.544 1.587 1.00 89.62 481 ALA A O 1
ATOM 3796 N N . SER A 1 482 ? 16.859 13.202 0.324 1.00 90.12 482 SER A N 1
ATOM 3797 C CA . SER A 1 482 ? 17.574 14.266 -0.394 1.00 90.12 482 SER A CA 1
ATOM 3798 C C . SER A 1 482 ? 17.456 15.640 0.277 1.00 90.12 482 SER A C 1
ATOM 3800 O O . SER A 1 482 ? 17.981 16.608 -0.270 1.00 90.12 482 SER A O 1
ATOM 3802 N N . ASN A 1 483 ? 16.772 15.749 1.425 1.00 86.44 483 ASN A N 1
ATOM 3803 C CA . ASN A 1 483 ? 16.479 17.014 2.115 1.00 86.44 483 ASN A CA 1
ATOM 3804 C C . ASN A 1 483 ? 15.828 18.075 1.206 1.00 86.44 483 ASN A C 1
ATOM 3806 O O . ASN A 1 483 ? 16.124 19.267 1.305 1.00 86.44 483 ASN A O 1
ATOM 3810 N N . ILE A 1 484 ? 14.956 17.641 0.294 1.00 87.06 484 ILE A N 1
ATOM 3811 C CA . ILE A 1 484 ? 14.188 18.542 -0.567 1.00 87.06 484 ILE A CA 1
ATOM 3812 C C . ILE A 1 484 ? 12.906 18.920 0.175 1.00 87.06 484 ILE A C 1
ATOM 3814 O O . ILE A 1 484 ? 12.200 18.050 0.681 1.00 87.06 484 ILE A O 1
ATOM 3818 N N . ASP A 1 485 ? 12.582 20.211 0.219 1.00 81.56 485 ASP A N 1
ATOM 3819 C CA . ASP A 1 485 ? 11.321 20.672 0.803 1.00 81.56 485 ASP A CA 1
ATOM 3820 C C . ASP A 1 485 ? 10.140 20.233 -0.081 1.00 81.56 485 ASP A C 1
ATOM 3822 O O . ASP A 1 485 ? 10.037 20.631 -1.245 1.00 81.56 485 ASP A O 1
ATOM 3826 N N . GLU A 1 486 ? 9.230 19.428 0.474 1.00 80.62 486 GLU A N 1
ATOM 3827 C CA . GLU A 1 486 ? 8.023 18.929 -0.200 1.00 80.62 486 GLU A CA 1
ATOM 3828 C C . GLU A 1 486 ? 7.162 20.071 -0.766 1.00 80.62 486 GLU A C 1
ATOM 3830 O O . GLU A 1 486 ? 6.524 19.916 -1.810 1.00 80.62 486 GLU A O 1
ATOM 3835 N N . ARG A 1 487 ? 7.187 21.254 -0.136 1.00 78.88 487 ARG A N 1
ATOM 3836 C CA . ARG A 1 487 ? 6.443 22.438 -0.595 1.00 78.88 487 ARG A CA 1
ATOM 3837 C C . ARG A 1 487 ? 6.893 22.905 -1.978 1.00 78.88 487 ARG A C 1
ATOM 3839 O O . ARG A 1 487 ? 6.098 23.487 -2.703 1.00 78.88 487 ARG A O 1
ATOM 3846 N N . THR A 1 488 ? 8.130 22.603 -2.376 1.00 77.31 488 THR A N 1
ATOM 3847 C CA . THR A 1 488 ? 8.647 22.923 -3.718 1.00 77.31 488 THR A CA 1
ATOM 3848 C C . THR A 1 488 ? 8.099 22.006 -4.814 1.00 77.31 488 THR A C 1
ATOM 3850 O O . THR A 1 488 ? 8.141 22.367 -5.990 1.00 77.31 488 THR A O 1
ATOM 3853 N N . LEU A 1 489 ? 7.567 20.833 -4.446 1.00 73.56 489 LEU A N 1
ATOM 3854 C CA . LEU A 1 489 ? 6.975 19.868 -5.377 1.00 73.56 489 LEU A CA 1
ATOM 3855 C C . LEU A 1 489 ? 5.493 20.165 -5.643 1.00 73.56 489 LEU A C 1
ATOM 3857 O O . LEU A 1 489 ? 4.984 19.853 -6.723 1.00 73.56 489 LEU A O 1
ATOM 3861 N N . LYS A 1 490 ? 4.804 20.795 -4.684 1.00 69.00 490 LYS A N 1
ATOM 3862 C CA . LYS A 1 490 ? 3.397 21.184 -4.816 1.00 69.00 490 LYS A CA 1
ATOM 3863 C C . LYS A 1 490 ? 3.289 22.428 -5.698 1.00 69.00 490 LYS A C 1
ATOM 3865 O O . LYS A 1 490 ? 3.777 23.499 -5.354 1.00 69.00 490 LYS A O 1
ATOM 3870 N N . ARG A 1 491 ? 2.650 22.283 -6.862 1.00 68.56 491 ARG A N 1
ATOM 3871 C CA . ARG A 1 491 ? 2.309 23.408 -7.745 1.00 68.56 491 ARG A CA 1
ATOM 3872 C C . ARG A 1 491 ? 0.963 23.996 -7.339 1.00 68.56 491 ARG A C 1
ATOM 3874 O O . ARG A 1 491 ? -0.021 23.262 -7.252 1.00 68.56 491 ARG A O 1
ATOM 3881 N N . ASP A 1 492 ? 0.912 25.314 -7.167 1.00 55.00 492 ASP A N 1
ATOM 3882 C CA . ASP A 1 492 ? -0.333 26.028 -6.877 1.00 55.00 492 ASP A CA 1
ATOM 3883 C C . ASP A 1 492 ? -1.404 25.718 -7.937 1.00 55.00 492 ASP A C 1
ATOM 3885 O O . ASP A 1 492 ? -1.162 25.812 -9.143 1.00 55.00 492 ASP A O 1
ATOM 3889 N N . GLY A 1 493 ? -2.593 25.317 -7.480 1.00 56.09 493 GLY A N 1
ATOM 3890 C CA . GLY A 1 493 ? -3.725 24.952 -8.339 1.00 56.09 493 GLY A CA 1
ATOM 3891 C C . GLY A 1 493 ? -3.761 23.493 -8.818 1.00 56.09 493 GLY A C 1
ATOM 3892 O O . GLY A 1 493 ? -4.706 23.123 -9.514 1.00 56.09 493 GLY A O 1
ATOM 3893 N N . VAL A 1 494 ? -2.790 22.650 -8.444 1.00 64.62 494 VAL A N 1
ATOM 3894 C CA . VAL A 1 494 ? -2.811 21.204 -8.726 1.00 64.62 494 VAL A CA 1
ATOM 3895 C C . VAL A 1 494 ? -3.180 20.446 -7.452 1.00 64.62 494 VAL A C 1
ATOM 3897 O O . VAL A 1 494 ? -2.389 20.357 -6.516 1.00 64.62 494 VAL A O 1
ATOM 3900 N N . CYS A 1 495 ? -4.392 19.892 -7.402 1.00 63.12 495 CYS A N 1
ATOM 3901 C CA . CYS A 1 495 ? -4.820 19.037 -6.297 1.00 63.12 495 CYS A CA 1
ATOM 3902 C C . CYS A 1 495 ? -4.448 17.577 -6.570 1.00 63.12 495 CYS A C 1
ATOM 3904 O O . CYS A 1 495 ? -4.643 17.084 -7.683 1.00 63.12 495 CYS A O 1
ATOM 3906 N N . ALA A 1 496 ? -3.990 16.866 -5.536 1.00 73.50 496 ALA A N 1
ATOM 3907 C CA . ALA A 1 496 ? -3.904 15.412 -5.582 1.00 73.50 496 ALA A CA 1
ATOM 3908 C C . ALA A 1 496 ? -5.291 14.830 -5.897 1.00 73.50 496 ALA A C 1
ATOM 3910 O O . ALA A 1 496 ? -6.298 15.220 -5.290 1.00 73.50 496 ALA A O 1
ATOM 3911 N N . ALA A 1 497 ? -5.345 13.891 -6.840 1.00 76.50 497 ALA A N 1
ATOM 3912 C CA . ALA A 1 497 ? -6.552 13.126 -7.077 1.00 76.50 497 ALA A CA 1
ATOM 3913 C C . ALA A 1 497 ? -6.908 12.372 -5.791 1.00 76.50 497 ALA A C 1
ATOM 3915 O O . ALA A 1 497 ? -6.055 11.880 -5.054 1.00 76.50 497 ALA A O 1
ATOM 3916 N N . SER A 1 498 ? -8.199 12.309 -5.497 1.00 77.62 498 SER A N 1
ATOM 3917 C CA . SER A 1 498 ? -8.705 11.737 -4.259 1.00 77.62 498 SER A CA 1
ATOM 3918 C C . SER A 1 498 ? -9.958 10.954 -4.584 1.00 77.62 498 SER A C 1
ATOM 3920 O O . SER A 1 498 ? -10.960 11.545 -4.989 1.00 77.62 498 SER A O 1
ATOM 3922 N N . LEU A 1 499 ? -9.897 9.639 -4.385 1.00 89.25 499 LEU A N 1
ATOM 3923 C CA . LEU A 1 499 ? -11.013 8.737 -4.621 1.00 89.25 499 LEU A CA 1
ATOM 3924 C C . LEU A 1 499 ? -11.493 8.159 -3.279 1.00 89.25 499 LEU A C 1
ATOM 3926 O O . LEU A 1 499 ? -10.682 7.574 -2.552 1.00 89.25 499 LEU A O 1
ATOM 3930 N N . PRO A 1 500 ? -12.786 8.302 -2.932 1.00 93.88 500 PRO A N 1
ATOM 3931 C CA . PRO A 1 500 ? -13.309 7.843 -1.646 1.00 93.88 500 PRO A CA 1
ATOM 3932 C C . PRO A 1 500 ? -13.181 6.326 -1.471 1.00 93.88 500 PRO A C 1
ATOM 3934 O O . PRO A 1 500 ? -13.023 5.855 -0.349 1.00 93.88 500 PRO A O 1
ATOM 3937 N N . THR A 1 501 ? -13.184 5.558 -2.565 1.00 96.00 501 THR A N 1
ATOM 3938 C CA . THR A 1 501 ? -13.019 4.098 -2.537 1.00 96.00 501 THR A CA 1
ATOM 3939 C C . THR A 1 501 ? -11.638 3.692 -2.031 1.00 96.00 501 THR A C 1
ATOM 3941 O O . THR A 1 501 ? -11.541 2.899 -1.099 1.00 96.00 501 THR A O 1
ATOM 3944 N N . THR A 1 502 ? -10.568 4.277 -2.573 1.00 95.75 502 THR A N 1
ATOM 3945 C CA . THR A 1 502 ? -9.192 3.981 -2.148 1.00 95.75 502 THR A CA 1
ATOM 3946 C C . THR A 1 502 ? -8.971 4.363 -0.691 1.00 95.75 502 THR A C 1
ATOM 3948 O O . THR A 1 502 ? -8.375 3.599 0.064 1.00 95.75 502 THR A O 1
ATOM 3951 N N . MET A 1 503 ? -9.513 5.509 -0.270 1.00 95.56 503 MET A N 1
ATOM 3952 C CA . MET A 1 503 ? -9.456 5.943 1.127 1.00 95.56 503 MET A CA 1
ATOM 3953 C C . MET A 1 503 ? -10.184 4.969 2.056 1.00 95.56 503 MET A C 1
ATOM 3955 O O . MET A 1 503 ? -9.643 4.621 3.101 1.00 95.56 503 MET A O 1
ATOM 3959 N N . ALA A 1 504 ? -11.363 4.481 1.661 1.00 97.12 504 ALA A N 1
ATOM 3960 C CA . ALA A 1 504 ? -12.126 3.504 2.434 1.00 97.12 504 ALA A CA 1
ATOM 3961 C C . ALA A 1 504 ? -11.413 2.146 2.540 1.00 97.12 504 ALA A C 1
ATOM 3963 O O . ALA A 1 504 ? -11.400 1.555 3.617 1.00 97.12 504 ALA A O 1
ATOM 3964 N N . VAL A 1 505 ? -10.782 1.666 1.460 1.00 98.00 505 VAL A N 1
ATOM 3965 C CA . VAL A 1 505 ? -9.998 0.416 1.470 1.00 98.00 505 VAL A CA 1
ATOM 3966 C C . VAL A 1 505 ? -8.805 0.534 2.419 1.00 98.00 505 VAL A C 1
ATOM 3968 O O . VAL A 1 505 ? -8.604 -0.336 3.265 1.00 98.00 505 VAL A O 1
ATOM 3971 N N . VAL A 1 506 ? -8.043 1.628 2.331 1.00 98.31 506 VAL A N 1
ATOM 3972 C CA . VAL A 1 506 ? -6.884 1.865 3.208 1.00 98.31 506 VAL A CA 1
ATOM 3973 C C . VAL A 1 506 ? -7.316 2.036 4.667 1.00 98.31 506 VAL A C 1
ATOM 3975 O O . VAL A 1 506 ? -6.720 1.418 5.547 1.00 98.31 506 VAL A O 1
ATOM 3978 N N . ALA A 1 507 ? -8.384 2.796 4.932 1.00 98.50 507 ALA A N 1
ATOM 3979 C CA . ALA A 1 507 ? -8.954 2.940 6.273 1.00 98.50 507 ALA A CA 1
ATOM 3980 C C . ALA A 1 507 ? -9.419 1.591 6.845 1.00 98.50 507 ALA A C 1
ATOM 3982 O O . ALA A 1 507 ? -9.122 1.271 7.995 1.00 98.50 507 ALA A O 1
ATOM 3983 N N . GLY A 1 508 ? -10.085 0.771 6.026 1.00 98.50 508 GLY A N 1
ATOM 3984 C CA . GLY A 1 508 ? -10.516 -0.574 6.395 1.00 98.50 508 GLY A CA 1
ATOM 3985 C C . GLY A 1 508 ? -9.343 -1.482 6.762 1.00 98.50 508 GLY A C 1
ATOM 3986 O O . GLY A 1 508 ? -9.386 -2.138 7.803 1.00 98.50 508 GLY A O 1
ATOM 3987 N N . PHE A 1 509 ? -8.262 -1.479 5.972 1.00 98.50 509 PHE A N 1
ATOM 3988 C CA . PHE A 1 509 ? -7.046 -2.213 6.333 1.00 98.50 509 PHE A CA 1
ATOM 3989 C C . PHE A 1 509 ? -6.435 -1.711 7.635 1.00 98.50 509 PHE A C 1
ATOM 3991 O O . PHE A 1 509 ? -6.081 -2.529 8.485 1.00 98.50 509 PHE A O 1
ATOM 3998 N N . LEU A 1 510 ? -6.334 -0.392 7.811 1.00 98.75 510 LEU A N 1
ATOM 3999 C CA . LEU A 1 510 ? -5.725 0.209 8.994 1.00 98.75 510 LEU A CA 1
ATOM 4000 C C . LEU A 1 510 ? -6.488 -0.163 10.270 1.00 98.75 510 LEU A C 1
ATOM 4002 O O . LEU A 1 510 ? -5.885 -0.607 11.249 1.00 98.75 510 LEU A O 1
ATOM 4006 N N . VAL A 1 511 ? -7.818 -0.051 10.250 1.00 98.75 511 VAL A N 1
ATOM 4007 C CA . VAL A 1 511 ? -8.667 -0.401 11.396 1.00 98.75 511 VAL A CA 1
ATOM 4008 C C . VAL A 1 511 ? -8.671 -1.904 11.638 1.00 98.75 511 VAL A C 1
ATOM 4010 O O . VAL A 1 511 ? -8.536 -2.327 12.781 1.00 98.75 511 VAL A O 1
ATOM 4013 N N . MET A 1 512 ? -8.738 -2.734 10.594 1.00 98.44 512 MET A N 1
ATOM 4014 C CA . MET A 1 512 ? -8.656 -4.187 10.764 1.00 98.44 512 MET A CA 1
ATOM 4015 C C . MET A 1 512 ? -7.323 -4.602 11.401 1.00 98.44 512 MET A C 1
ATOM 4017 O O . MET A 1 512 ? -7.298 -5.438 12.301 1.00 98.44 512 MET A O 1
ATOM 4021 N N . ASN A 1 513 ? -6.207 -3.999 10.983 1.00 98.56 513 ASN A N 1
ATOM 4022 C CA . ASN A 1 513 ? -4.902 -4.264 11.587 1.00 98.56 513 ASN A CA 1
ATOM 4023 C C . ASN A 1 513 ? -4.822 -3.756 13.035 1.00 98.56 513 ASN A C 1
ATOM 4025 O O . ASN A 1 513 ? -4.250 -4.437 13.884 1.00 98.56 513 ASN A O 1
ATOM 4029 N N . THR A 1 514 ? -5.455 -2.614 13.322 1.00 98.62 514 THR A N 1
ATOM 4030 C CA . THR A 1 514 ? -5.612 -2.065 14.679 1.00 98.62 514 THR A CA 1
ATOM 4031 C C . THR A 1 514 ? -6.374 -3.030 15.584 1.00 98.62 514 THR A C 1
ATOM 4033 O O . THR A 1 514 ? -5.910 -3.325 16.679 1.00 98.62 514 THR A O 1
ATOM 4036 N N . LEU A 1 515 ? -7.506 -3.574 15.128 1.00 98.31 515 LEU A N 1
ATOM 4037 C CA . LEU A 1 515 ? -8.300 -4.526 15.905 1.00 98.31 515 LEU A CA 1
ATOM 4038 C C . LEU A 1 515 ? -7.529 -5.824 16.159 1.00 98.31 515 LEU A C 1
ATOM 4040 O O . LEU A 1 515 ? -7.468 -6.255 17.306 1.00 98.31 515 LEU A O 1
ATOM 4044 N N . LYS A 1 516 ? -6.889 -6.405 15.132 1.00 98.12 516 LYS A N 1
ATOM 4045 C CA . LYS A 1 516 ? -6.039 -7.601 15.292 1.00 98.12 516 LYS A CA 1
ATOM 4046 C C . LYS A 1 516 ? -4.962 -7.397 16.357 1.00 98.12 516 LYS A C 1
ATOM 4048 O O . LYS A 1 516 ? -4.736 -8.281 17.175 1.00 98.12 516 LYS A O 1
ATOM 4053 N N . TYR A 1 517 ? -4.332 -6.220 16.364 1.00 98.25 517 TYR A N 1
ATOM 4054 C CA . TYR A 1 517 ? -3.312 -5.858 17.345 1.00 98.25 517 TYR A CA 1
ATOM 4055 C C . TYR A 1 517 ? -3.890 -5.681 18.756 1.00 98.25 517 TYR A C 1
ATOM 4057 O O . TYR A 1 517 ? -3.401 -6.292 19.700 1.00 98.25 517 TYR A O 1
ATOM 4065 N N . LEU A 1 518 ? -4.944 -4.875 18.911 1.00 97.69 518 LEU A N 1
ATOM 4066 C CA . LEU A 1 518 ? -5.501 -4.533 20.224 1.00 97.69 518 LEU A CA 1
ATOM 4067 C C . LEU A 1 518 ? -6.248 -5.691 20.899 1.00 97.69 518 LEU A C 1
ATOM 4069 O O . LEU A 1 518 ? -6.288 -5.743 22.127 1.00 97.69 518 LEU A O 1
ATOM 4073 N N . LEU A 1 519 ? -6.852 -6.579 20.106 1.00 96.81 519 LEU A N 1
ATOM 4074 C CA . LEU A 1 519 ? -7.682 -7.698 20.568 1.00 96.81 519 LEU A CA 1
ATOM 4075 C C . LEU A 1 519 ? -6.999 -9.063 20.403 1.00 96.81 519 LEU A C 1
ATOM 4077 O O . LEU A 1 519 ? -7.619 -10.088 20.669 1.00 96.81 519 LEU A O 1
ATOM 4081 N N . ASN A 1 520 ? -5.736 -9.074 19.965 1.00 95.69 520 ASN A N 1
ATOM 4082 C CA . ASN A 1 520 ? -4.888 -10.258 19.842 1.00 95.69 520 ASN A CA 1
ATOM 4083 C C . ASN A 1 520 ? -5.554 -11.432 19.095 1.00 95.69 520 ASN A C 1
ATOM 4085 O O . ASN A 1 520 ? -5.607 -12.556 19.593 1.00 95.69 520 ASN A O 1
ATOM 4089 N N . PHE A 1 521 ? -6.074 -11.162 17.895 1.00 94.56 521 PHE A N 1
ATOM 4090 C CA . PHE A 1 521 ? -6.637 -12.185 17.009 1.00 94.56 521 PHE A CA 1
ATOM 4091 C C . PHE A 1 521 ? -6.063 -12.080 15.597 1.00 94.56 521 PHE A C 1
ATOM 4093 O O . PHE A 1 521 ? -5.683 -11.003 15.131 1.00 94.56 521 PHE A O 1
ATOM 4100 N N . GLY A 1 522 ? -6.044 -13.210 14.887 1.00 93.69 522 GLY A N 1
ATOM 4101 C CA . GLY A 1 522 ? -5.448 -13.301 13.558 1.00 93.69 522 GLY A CA 1
ATOM 4102 C C . GLY A 1 522 ? -3.969 -12.892 13.545 1.00 93.69 522 GLY A C 1
ATOM 4103 O O . GLY A 1 522 ? -3.277 -12.932 14.556 1.00 93.69 522 GLY A O 1
ATOM 4104 N N . GLU A 1 523 ? -3.474 -12.489 12.375 1.00 95.50 523 GLU A N 1
ATOM 4105 C CA . GLU A 1 523 ? -2.070 -12.110 12.189 1.00 95.50 523 GLU A CA 1
ATOM 4106 C C . GLU A 1 523 ? -1.940 -10.609 11.890 1.00 95.50 523 GLU A C 1
ATOM 4108 O O . GLU A 1 523 ? -2.449 -10.121 10.873 1.00 95.50 523 GLU A O 1
ATOM 4113 N N . VAL A 1 524 ? -1.239 -9.860 12.747 1.00 97.12 524 VAL A N 1
ATOM 4114 C CA . VAL A 1 524 ? -0.932 -8.440 12.506 1.00 97.12 524 VAL A CA 1
ATOM 4115 C C . VAL A 1 524 ? 0.025 -8.315 11.323 1.00 97.12 524 VAL A C 1
ATOM 4117 O O . VAL A 1 524 ? 1.085 -8.929 11.274 1.00 97.12 524 VAL A O 1
ATOM 4120 N N . SER A 1 525 ? -0.346 -7.503 10.340 1.00 97.69 525 SER A N 1
ATOM 4121 C CA . SER A 1 525 ? 0.468 -7.281 9.149 1.00 97.69 525 SER A CA 1
ATOM 4122 C C . SER A 1 525 ? 1.445 -6.130 9.376 1.00 97.69 525 SER A C 1
ATOM 4124 O O . SER A 1 525 ? 1.030 -5.031 9.740 1.00 97.69 525 SER A O 1
ATOM 4126 N N . HIS A 1 526 ? 2.735 -6.376 9.130 1.00 97.88 526 HIS A N 1
ATOM 4127 C CA . HIS A 1 526 ? 3.781 -5.350 9.213 1.00 97.88 526 HIS A CA 1
ATOM 4128 C C . HIS A 1 526 ? 3.675 -4.312 8.091 1.00 97.88 526 HIS A C 1
ATOM 4130 O O . HIS A 1 526 ? 3.874 -3.128 8.329 1.00 97.88 526 HIS A O 1
ATOM 4136 N N . TYR A 1 527 ? 3.335 -4.745 6.881 1.00 98.38 527 TYR A N 1
ATOM 4137 C CA . TYR A 1 527 ? 3.051 -3.878 5.744 1.00 98.38 527 TYR A CA 1
ATOM 4138 C C . TYR A 1 527 ? 1.974 -4.526 4.878 1.00 98.38 527 TYR A C 1
ATOM 4140 O O . TYR A 1 527 ? 2.036 -5.732 4.621 1.00 98.38 527 TYR A O 1
ATOM 4148 N N . VAL A 1 528 ? 1.008 -3.732 4.420 1.00 98.19 528 VAL A N 1
ATOM 4149 C CA . VAL A 1 528 ? 0.037 -4.131 3.396 1.00 98.19 528 VAL A CA 1
ATOM 4150 C C . VAL A 1 528 ? -0.086 -3.000 2.390 1.00 98.19 528 VAL A C 1
ATOM 4152 O O . VAL A 1 528 ? -0.515 -1.903 2.740 1.00 98.19 528 VAL A O 1
ATOM 4155 N N . GLY A 1 529 ? 0.279 -3.263 1.141 1.00 97.69 529 GLY A N 1
ATOM 4156 C CA . GLY A 1 529 ? 0.002 -2.356 0.034 1.00 97.69 529 GLY A CA 1
ATOM 4157 C C . GLY A 1 529 ? -1.388 -2.592 -0.549 1.00 97.69 529 GLY A C 1
ATOM 4158 O O . GLY A 1 529 ? -1.970 -3.663 -0.403 1.00 97.69 529 GLY A O 1
ATOM 4159 N N . TYR A 1 530 ? -1.896 -1.603 -1.266 1.00 98.06 530 TYR A N 1
ATOM 4160 C CA . TYR A 1 530 ? -3.080 -1.692 -2.102 1.00 98.06 530 TYR A CA 1
ATOM 4161 C C . TYR A 1 530 ? -2.777 -1.046 -3.449 1.00 98.06 530 TYR A C 1
ATOM 4163 O O . TYR A 1 530 ? -2.423 0.128 -3.521 1.00 98.06 530 TYR A O 1
ATOM 4171 N N . ASN A 1 531 ? -2.924 -1.811 -4.524 1.00 97.44 531 ASN A N 1
ATOM 4172 C CA . ASN A 1 531 ? -2.893 -1.309 -5.889 1.00 97.44 531 ASN A CA 1
ATOM 4173 C C . ASN A 1 531 ? -4.270 -1.522 -6.520 1.00 97.44 531 ASN A C 1
ATOM 4175 O O . ASN A 1 531 ? -4.626 -2.649 -6.869 1.00 97.44 531 ASN A O 1
ATOM 4179 N N . ALA A 1 532 ? -5.016 -0.429 -6.680 1.00 95.56 532 ALA A N 1
ATOM 4180 C CA . ALA A 1 532 ? -6.383 -0.435 -7.187 1.00 95.56 532 ALA A CA 1
ATOM 4181 C C . ALA A 1 532 ? -6.476 -0.791 -8.676 1.00 95.56 532 ALA A C 1
ATOM 4183 O O . ALA A 1 532 ? -7.523 -1.221 -9.135 1.00 95.56 532 ALA A O 1
ATOM 4184 N N . LEU A 1 533 ? -5.396 -0.627 -9.448 1.00 94.25 533 LEU A N 1
ATOM 4185 C CA . LEU A 1 533 ? -5.401 -0.959 -10.879 1.00 94.25 533 LEU A CA 1
ATOM 4186 C C . LEU A 1 533 ? -5.294 -2.463 -11.144 1.00 94.25 533 LEU A C 1
ATOM 4188 O O . LEU A 1 533 ? -5.577 -2.908 -12.254 1.00 94.25 533 LEU A O 1
ATOM 4192 N N . ALA A 1 534 ? -4.804 -3.226 -10.168 1.00 95.88 534 ALA A N 1
ATOM 4193 C CA . ALA A 1 534 ? -4.512 -4.649 -10.316 1.00 95.88 534 ALA A CA 1
ATOM 4194 C C . ALA A 1 534 ? -5.166 -5.513 -9.230 1.00 95.88 534 ALA A C 1
ATOM 4196 O O . ALA A 1 534 ? -4.860 -6.703 -9.160 1.00 95.88 534 ALA A O 1
ATOM 4197 N N . ASP A 1 535 ? -5.986 -4.912 -8.361 1.00 96.12 535 ASP A N 1
ATOM 4198 C CA . ASP A 1 535 ? -6.554 -5.535 -7.160 1.00 96.12 535 ASP A CA 1
ATOM 4199 C C . ASP A 1 535 ? -5.512 -6.335 -6.367 1.00 96.12 535 ASP A C 1
ATOM 4201 O O . ASP A 1 535 ? -5.724 -7.474 -5.944 1.00 96.12 535 ASP A O 1
ATOM 4205 N N . PHE A 1 536 ? -4.326 -5.739 -6.223 1.00 96.50 536 PHE A N 1
ATOM 4206 C CA . PHE A 1 536 ? -3.162 -6.404 -5.655 1.00 96.50 536 PHE A CA 1
ATOM 4207 C C . PHE A 1 536 ? -2.844 -5.863 -4.262 1.00 96.50 536 PHE A C 1
ATOM 4209 O O . PHE A 1 536 ? -2.714 -4.652 -4.070 1.00 96.50 536 PHE A O 1
ATOM 4216 N N . PHE A 1 537 ? -2.675 -6.788 -3.314 1.00 97.56 537 PHE A N 1
ATOM 4217 C CA . PHE A 1 537 ? -2.479 -6.503 -1.895 1.00 97.56 537 PHE A CA 1
ATOM 4218 C C . PHE A 1 537 ? -1.180 -7.143 -1.375 1.00 97.56 537 PHE A C 1
ATOM 4220 O O . PHE A 1 537 ? -1.227 -8.197 -0.735 1.00 97.56 537 PHE A O 1
ATOM 4227 N N . PRO A 1 538 ? 0.005 -6.587 -1.697 1.00 96.62 538 PRO A N 1
ATOM 4228 C CA . PRO A 1 538 ? 1.269 -7.154 -1.240 1.00 96.62 538 PRO A CA 1
ATOM 4229 C C . PRO A 1 538 ? 1.387 -7.050 0.280 1.00 96.62 538 PRO A C 1
ATOM 4231 O O . PRO A 1 538 ? 1.142 -5.985 0.847 1.00 96.62 538 PRO A O 1
ATOM 4234 N N . ARG A 1 539 ? 1.807 -8.140 0.928 1.00 96.94 539 ARG A N 1
ATOM 4235 C CA . ARG A 1 539 ? 2.167 -8.168 2.349 1.00 96.94 539 ARG A CA 1
ATOM 4236 C C . ARG A 1 539 ? 3.668 -8.350 2.473 1.00 96.94 539 ARG A C 1
ATOM 4238 O O . ARG A 1 539 ? 4.216 -9.261 1.867 1.00 96.94 539 ARG A O 1
ATOM 4245 N N . GLU A 1 540 ? 4.305 -7.507 3.271 1.00 94.69 540 GLU A N 1
ATOM 4246 C CA . GLU A 1 540 ? 5.751 -7.550 3.485 1.00 94.69 540 GLU A CA 1
ATOM 4247 C C . GLU A 1 540 ? 6.082 -7.313 4.961 1.00 94.69 540 GLU A C 1
ATOM 4249 O O . GLU A 1 540 ? 5.264 -6.811 5.736 1.00 94.69 540 GLU A O 1
ATOM 4254 N N . SER A 1 541 ? 7.303 -7.663 5.361 1.00 95.12 541 SER A N 1
ATOM 4255 C CA . SER A 1 541 ? 7.840 -7.332 6.682 1.00 95.12 541 SER A CA 1
ATOM 4256 C C . SER A 1 541 ? 9.158 -6.585 6.536 1.00 95.12 541 SER A C 1
ATOM 4258 O O . SER A 1 541 ? 10.202 -7.191 6.303 1.00 95.12 541 SER A O 1
ATOM 4260 N N . ILE A 1 542 ? 9.124 -5.276 6.767 1.00 94.19 542 ILE A N 1
ATOM 4261 C CA . ILE A 1 542 ? 10.294 -4.405 6.649 1.00 94.19 542 ILE A CA 1
ATOM 4262 C C . ILE A 1 542 ? 11.033 -4.361 7.995 1.00 94.19 542 ILE A C 1
ATOM 4264 O O . ILE A 1 542 ? 10.439 -4.075 9.039 1.00 94.19 542 ILE A O 1
ATOM 4268 N N . LYS A 1 543 ? 12.329 -4.686 7.987 1.00 97.06 543 LYS A N 1
ATOM 4269 C CA . LYS A 1 543 ? 13.178 -4.707 9.189 1.00 97.06 543 LYS A CA 1
ATOM 4270 C C . LYS A 1 543 ? 13.852 -3.350 9.438 1.00 97.06 543 LYS A C 1
ATOM 4272 O O . LYS A 1 543 ? 14.077 -2.619 8.474 1.00 97.06 543 LYS A O 1
ATOM 4277 N N . PRO A 1 544 ? 14.182 -3.019 10.701 1.00 97.69 544 PRO A N 1
ATOM 4278 C CA . PRO A 1 544 ? 14.912 -1.801 11.029 1.00 97.69 544 PRO A CA 1
ATOM 4279 C C . PRO A 1 544 ? 16.235 -1.700 10.267 1.00 97.69 544 PRO A C 1
ATOM 4281 O O . PRO A 1 544 ? 16.912 -2.705 10.052 1.00 97.69 544 PRO A O 1
ATOM 4284 N N . ASN A 1 545 ? 16.605 -0.479 9.887 1.00 97.56 545 ASN A N 1
ATOM 4285 C CA . ASN A 1 545 ? 17.927 -0.170 9.360 1.00 97.56 545 ASN A CA 1
ATOM 4286 C C . ASN A 1 545 ? 18.914 -0.020 10.541 1.00 97.56 545 ASN A C 1
ATOM 4288 O O . ASN A 1 545 ? 18.717 0.888 11.357 1.00 97.56 545 ASN A O 1
ATOM 4292 N N . PRO A 1 546 ? 19.990 -0.832 10.625 1.00 97.06 546 PRO A N 1
ATOM 4293 C CA . PRO A 1 546 ? 21.020 -0.705 11.666 1.00 97.06 546 PRO A CA 1
ATOM 4294 C C . PRO A 1 546 ? 21.787 0.625 11.639 1.00 97.06 546 PRO A C 1
ATOM 4296 O O . PRO A 1 546 ? 22.499 0.951 12.585 1.00 97.06 546 PRO A O 1
ATOM 4299 N N . PHE A 1 547 ? 21.654 1.383 10.550 1.00 96.62 547 PHE A N 1
ATOM 4300 C CA . PHE A 1 547 ? 22.259 2.695 10.334 1.00 96.62 547 PHE A CA 1
ATOM 4301 C C . PHE A 1 547 ? 21.189 3.773 10.104 1.00 96.62 547 PHE A C 1
ATOM 4303 O O . PHE A 1 547 ? 21.379 4.672 9.294 1.00 96.62 547 PHE A O 1
ATOM 4310 N N . CYS A 1 548 ? 20.027 3.637 10.748 1.00 96.31 548 CYS A N 1
ATOM 4311 C CA . CYS A 1 548 ? 18.960 4.634 10.696 1.00 96.31 548 CYS A CA 1
ATOM 4312 C C . CYS A 1 548 ? 19.453 6.007 11.188 1.00 96.31 548 CYS A C 1
ATOM 4314 O O . CYS A 1 548 ? 20.128 6.080 12.214 1.00 96.31 548 CYS A O 1
ATOM 4316 N N . ASP A 1 549 ? 19.055 7.080 10.498 1.00 94.12 549 ASP A N 1
ATOM 4317 C CA . ASP A 1 549 ? 19.423 8.463 10.847 1.00 94.12 549 ASP A CA 1
ATOM 4318 C C . ASP A 1 549 ? 18.823 8.916 12.193 1.00 94.12 549 ASP A C 1
ATOM 4320 O O . ASP A 1 549 ? 19.360 9.788 12.875 1.00 94.12 549 ASP A O 1
ATOM 4324 N N . ASP A 1 550 ? 17.705 8.308 12.599 1.00 94.88 550 ASP A N 1
ATOM 4325 C CA . ASP A 1 550 ? 17.078 8.543 13.899 1.00 94.88 550 ASP A CA 1
ATOM 4326 C C . ASP A 1 550 ? 17.805 7.775 15.022 1.00 94.88 550 ASP A C 1
ATOM 4328 O O . ASP A 1 550 ? 17.712 6.546 15.133 1.00 94.88 550 ASP A O 1
ATOM 4332 N N . ASN A 1 551 ? 18.485 8.517 15.900 1.00 96.62 551 ASN A N 1
ATOM 4333 C CA . ASN A 1 551 ? 19.212 7.970 17.049 1.00 96.62 551 ASN A CA 1
ATOM 4334 C C . ASN A 1 551 ? 18.317 7.189 18.021 1.00 96.62 551 ASN A C 1
ATOM 4336 O O . ASN A 1 551 ? 18.761 6.181 18.576 1.00 96.62 551 ASN A O 1
ATOM 4340 N N . HIS A 1 552 ? 17.068 7.616 18.233 1.00 97.81 552 HIS A N 1
ATOM 4341 C CA . HIS A 1 552 ? 16.151 6.887 19.103 1.00 97.81 552 HIS A CA 1
ATOM 4342 C C . HIS A 1 552 ? 15.799 5.536 18.490 1.00 97.81 552 HIS A C 1
ATOM 4344 O O . HIS A 1 552 ? 15.769 4.545 19.211 1.00 97.81 552 HIS A O 1
ATOM 4350 N N . CYS A 1 553 ? 15.657 5.441 17.164 1.00 97.88 553 CYS A N 1
ATOM 4351 C CA . CYS A 1 553 ? 15.476 4.148 16.504 1.00 97.88 553 CYS A CA 1
ATOM 4352 C C . CYS A 1 553 ? 16.638 3.185 16.807 1.00 97.88 553 CYS A C 1
ATOM 4354 O O . CYS A 1 553 ? 16.396 2.033 17.162 1.00 97.88 553 CYS A O 1
ATOM 4356 N N . LEU A 1 554 ? 17.889 3.655 16.747 1.00 97.88 554 LEU A N 1
ATOM 4357 C CA . LEU A 1 554 ? 19.069 2.840 17.072 1.00 97.88 554 LEU A CA 1
ATOM 4358 C C . LEU A 1 554 ? 19.094 2.393 18.542 1.00 97.88 554 LEU A C 1
ATOM 4360 O O . LEU A 1 554 ? 19.488 1.265 18.840 1.00 97.88 554 LEU A O 1
ATOM 4364 N N . ILE A 1 555 ? 18.672 3.261 19.467 1.00 97.94 555 ILE A N 1
ATOM 4365 C CA . ILE A 1 555 ? 18.533 2.916 20.891 1.00 97.94 555 ILE A CA 1
ATOM 4366 C C . ILE A 1 555 ? 17.482 1.813 21.060 1.00 97.94 555 ILE A C 1
ATOM 4368 O O . ILE A 1 555 ? 17.769 0.784 21.671 1.00 97.94 555 ILE A O 1
ATOM 4372 N N . ARG A 1 556 ? 16.303 1.980 20.449 1.00 98.00 556 ARG A N 1
ATOM 4373 C CA . ARG A 1 556 ? 15.200 1.011 20.516 1.00 98.00 556 ARG A CA 1
ATOM 4374 C C . ARG A 1 556 ? 15.573 -0.341 19.905 1.00 98.00 556 ARG A C 1
ATOM 4376 O O . ARG A 1 556 ? 15.179 -1.375 20.434 1.00 98.00 556 ARG A O 1
ATOM 4383 N N . GLN A 1 557 ? 16.366 -0.361 18.831 1.00 97.69 557 GLN A N 1
ATOM 4384 C CA . GLN A 1 557 ? 16.892 -1.602 18.243 1.00 97.69 557 GLN A CA 1
ATOM 4385 C C . GLN A 1 557 ? 17.751 -2.380 19.248 1.00 97.69 557 GLN A C 1
ATOM 4387 O O . GLN A 1 557 ? 17.537 -3.574 19.443 1.00 97.69 557 GLN A O 1
ATOM 4392 N N . LYS A 1 558 ? 18.663 -1.698 19.952 1.00 96.88 558 LYS A N 1
ATOM 4393 C CA . LYS A 1 558 ? 19.499 -2.326 20.990 1.00 96.88 558 LYS A CA 1
ATOM 4394 C C . LYS A 1 558 ? 18.671 -2.834 22.168 1.00 96.88 558 LYS A C 1
ATOM 4396 O O . LYS A 1 558 ? 18.931 -3.923 22.671 1.00 96.88 558 LYS A O 1
ATOM 4401 N N . GLU A 1 559 ? 17.675 -2.063 22.604 1.00 96.25 559 GLU A N 1
ATOM 4402 C CA . GLU A 1 559 ? 16.739 -2.476 23.660 1.00 96.25 559 GLU A CA 1
ATOM 4403 C C . GLU A 1 559 ? 15.948 -3.728 23.248 1.00 96.25 559 GLU A C 1
ATOM 4405 O O . GLU A 1 559 ? 15.807 -4.661 24.038 1.00 96.25 559 GLU A O 1
ATOM 4410 N N . TYR A 1 560 ? 15.484 -3.785 21.996 1.00 95.19 560 TYR A N 1
ATOM 4411 C CA . TYR A 1 560 ? 14.791 -4.947 21.444 1.00 95.19 560 TYR A CA 1
ATOM 4412 C C . TYR A 1 560 ? 15.695 -6.185 21.368 1.00 95.19 560 TYR A C 1
ATOM 4414 O O . TYR A 1 560 ? 15.281 -7.271 21.772 1.00 95.19 560 TYR A O 1
ATOM 4422 N N . GLU A 1 561 ? 16.933 -6.038 20.892 1.00 94.00 561 GLU A N 1
ATOM 4423 C CA . GLU A 1 561 ? 17.912 -7.131 20.846 1.00 94.00 561 GLU A CA 1
ATOM 4424 C C . GLU A 1 561 ? 18.255 -7.651 22.245 1.00 94.00 561 GLU A C 1
ATOM 4426 O O . GLU A 1 561 ? 18.284 -8.863 22.454 1.00 94.00 561 GLU A O 1
ATOM 4431 N N . ALA A 1 562 ? 18.452 -6.752 23.214 1.00 93.00 562 ALA A N 1
ATOM 4432 C CA . ALA A 1 562 ? 18.700 -7.117 24.606 1.00 93.00 562 ALA A CA 1
ATOM 4433 C C . ALA A 1 562 ? 17.506 -7.864 25.218 1.00 93.00 562 ALA A C 1
ATOM 4435 O O . ALA A 1 562 ? 17.699 -8.893 25.865 1.00 93.00 562 ALA A O 1
ATOM 4436 N N . ARG A 1 563 ? 16.275 -7.397 24.961 1.00 91.75 563 ARG A N 1
ATOM 4437 C CA . ARG A 1 563 ? 15.050 -8.086 25.388 1.00 91.75 563 ARG A CA 1
ATOM 4438 C C . ARG A 1 563 ? 14.962 -9.483 24.778 1.00 91.75 563 ARG A C 1
ATOM 4440 O O . ARG A 1 563 ? 14.816 -10.449 25.518 1.00 91.75 563 ARG A O 1
ATOM 4447 N N . LYS A 1 564 ? 15.143 -9.601 23.461 1.00 89.38 564 LYS A N 1
ATOM 4448 C CA . LYS A 1 564 ? 15.118 -10.884 22.746 1.00 89.38 564 LYS A CA 1
ATOM 4449 C C . LYS A 1 564 ? 16.206 -11.851 23.233 1.00 89.38 564 LYS A C 1
ATOM 4451 O O . LYS A 1 564 ? 15.991 -13.053 23.242 1.00 89.38 564 LYS A O 1
ATOM 4456 N N . ALA A 1 565 ? 17.372 -11.342 23.629 1.00 86.50 565 ALA A N 1
ATOM 4457 C CA . ALA A 1 565 ? 18.446 -12.153 24.204 1.00 86.50 565 ALA A CA 1
ATOM 4458 C C . ALA A 1 565 ? 18.167 -12.586 25.657 1.00 86.50 565 ALA A C 1
ATOM 4460 O O . ALA A 1 565 ? 18.697 -13.605 26.094 1.00 86.50 565 ALA A O 1
ATOM 4461 N N . SER A 1 566 ? 17.370 -11.812 26.403 1.00 80.69 566 SER A N 1
ATOM 4462 C CA . SER A 1 566 ? 16.951 -12.129 27.777 1.00 80.69 566 SER A CA 1
ATOM 4463 C C . SER A 1 566 ? 15.728 -13.041 27.861 1.00 80.69 566 SER A C 1
ATOM 4465 O O . SER A 1 566 ? 15.512 -13.670 28.893 1.00 80.69 566 SER A O 1
ATOM 4467 N N . GLU A 1 567 ? 14.934 -13.112 26.790 1.00 79.44 567 GLU A N 1
ATOM 4468 C CA . GLU A 1 567 ? 13.855 -14.082 26.646 1.00 79.44 567 GLU A CA 1
ATOM 4469 C C . GLU A 1 567 ? 14.493 -15.476 26.593 1.00 79.44 567 GLU A C 1
ATOM 4471 O O . GLU A 1 567 ? 15.129 -15.856 25.608 1.00 79.44 567 GLU A O 1
ATOM 4476 N N . THR A 1 568 ? 14.383 -16.228 27.693 1.00 52.53 568 THR A N 1
ATOM 4477 C CA . THR A 1 568 ? 14.696 -17.656 27.706 1.00 52.53 568 THR A CA 1
ATOM 4478 C C . THR A 1 568 ? 13.907 -18.289 26.574 1.00 52.53 568 THR A C 1
ATOM 4480 O O . THR A 1 568 ? 12.683 -18.178 26.533 1.00 52.53 568 THR A O 1
ATOM 4483 N N . ILE A 1 569 ? 14.609 -18.912 25.629 1.00 53.62 569 ILE A N 1
ATOM 4484 C CA . ILE A 1 569 ? 13.968 -19.769 24.643 1.00 53.62 569 ILE A CA 1
ATOM 4485 C C . ILE A 1 569 ? 13.448 -20.962 25.442 1.00 53.62 569 ILE A C 1
ATOM 4487 O O . ILE A 1 569 ? 14.179 -21.931 25.651 1.00 53.62 569 ILE A O 1
ATOM 4491 N N . ASP A 1 570 ? 12.214 -20.875 25.931 1.00 44.50 570 ASP A N 1
ATOM 4492 C CA . ASP A 1 570 ? 11.457 -22.064 26.276 1.00 44.50 570 ASP A CA 1
ATOM 4493 C C . ASP A 1 570 ? 11.296 -22.821 24.959 1.00 44.50 570 ASP A C 1
ATOM 4495 O O . ASP A 1 570 ? 10.448 -22.522 24.124 1.00 44.50 570 ASP A O 1
ATOM 4499 N N . LEU A 1 571 ? 12.192 -23.784 24.736 1.00 41.84 571 LEU A N 1
ATOM 4500 C CA . LEU A 1 571 ? 12.079 -24.812 23.705 1.00 41.84 571 LEU A CA 1
ATOM 4501 C C . LEU A 1 571 ? 10.938 -25.786 24.057 1.00 41.84 571 LEU A C 1
ATOM 4503 O O . LEU A 1 571 ? 11.050 -26.985 23.820 1.00 41.84 571 LEU A O 1
ATOM 4507 N N . GLU A 1 572 ? 9.835 -25.294 24.616 1.00 38.84 572 GLU A N 1
ATOM 4508 C CA . GLU A 1 572 ? 8.552 -25.941 24.422 1.00 38.84 572 GLU A CA 1
ATOM 4509 C C . GLU A 1 572 ? 8.108 -25.537 23.023 1.00 38.84 572 GLU A C 1
ATOM 4511 O O . GLU A 1 572 ? 7.439 -24.529 22.798 1.00 38.84 572 GLU A O 1
ATOM 4516 N N . ILE A 1 573 ? 8.525 -26.343 22.048 1.00 41.75 573 ILE A N 1
ATOM 4517 C CA . ILE A 1 573 ? 7.729 -26.517 20.843 1.00 41.75 573 ILE A CA 1
ATOM 4518 C C . ILE A 1 573 ? 6.400 -27.086 21.356 1.00 41.75 573 ILE A C 1
ATOM 4520 O O . ILE A 1 573 ? 6.227 -28.298 21.440 1.00 41.75 573 ILE A O 1
ATOM 4524 N N . GLN A 1 574 ? 5.481 -26.218 21.774 1.00 39.06 574 GLN A N 1
ATOM 4525 C CA . GLN A 1 574 ? 4.073 -26.537 21.653 1.00 39.06 574 GLN A CA 1
ATOM 4526 C C . GLN A 1 574 ? 3.857 -26.567 20.146 1.00 39.06 574 GLN A C 1
ATOM 4528 O O . GLN A 1 574 ? 3.620 -25.536 19.514 1.00 39.06 574 GLN A O 1
ATOM 4533 N N . GLU A 1 575 ? 4.061 -27.744 19.544 1.00 41.75 575 GLU A N 1
ATOM 4534 C CA . GLU A 1 575 ? 3.357 -28.047 18.308 1.00 41.75 575 GLU A CA 1
ATOM 4535 C C . GLU A 1 575 ? 1.912 -27.654 18.612 1.00 41.75 575 GLU A C 1
ATOM 4537 O O . GLU A 1 575 ? 1.413 -28.069 19.665 1.00 41.75 575 GLU A O 1
ATOM 4542 N N . PRO A 1 576 ? 1.286 -26.755 17.829 1.00 43.06 576 PRO A N 1
ATOM 4543 C CA . PRO A 1 576 ? -0.129 -26.514 18.024 1.00 43.06 576 PRO A CA 1
ATOM 4544 C C . PRO A 1 576 ? -0.757 -27.901 17.996 1.00 43.06 576 PRO A C 1
ATOM 4546 O O . PRO A 1 576 ? -0.612 -28.603 16.996 1.00 43.06 576 PRO A O 1
ATOM 4549 N N . GLU A 1 577 ? -1.327 -28.339 19.122 1.00 44.00 577 GLU A N 1
ATOM 4550 C CA . GLU A 1 577 ? -2.179 -29.516 19.132 1.00 44.00 577 GLU A CA 1
ATOM 4551 C C . GLU A 1 577 ? -3.295 -29.144 18.162 1.00 44.00 577 GLU A C 1
ATOM 4553 O O . GLU A 1 577 ? -4.221 -28.408 18.503 1.00 44.00 577 GLU A O 1
ATOM 4558 N N . GLU A 1 578 ? -3.136 -29.531 16.897 1.00 49.72 578 GLU A N 1
ATOM 4559 C CA . GLU A 1 578 ? -4.223 -29.526 15.945 1.00 49.72 578 GLU A CA 1
ATOM 4560 C C . GLU A 1 578 ? -5.204 -30.524 16.534 1.00 49.72 578 GLU A C 1
ATOM 4562 O O . GLU A 1 578 ? -5.026 -31.738 16.412 1.00 49.72 578 GLU A O 1
ATOM 4567 N N . GLU A 1 579 ? -6.181 -30.006 17.283 1.00 57.28 579 GLU A N 1
ATOM 4568 C CA . GLU A 1 579 ? -7.296 -30.812 17.739 1.00 57.28 579 GLU A CA 1
ATOM 4569 C C . GLU A 1 579 ? -7.801 -31.562 16.504 1.00 57.28 579 GLU A C 1
ATOM 4571 O O . GLU A 1 579 ? -8.121 -30.923 15.491 1.00 57.28 579 GLU A O 1
ATOM 4576 N N . PRO A 1 580 ? -7.796 -32.905 16.525 1.00 67.31 580 PRO A N 1
ATOM 4577 C CA . PRO A 1 580 ? -8.172 -33.673 15.357 1.00 67.31 580 PRO A CA 1
ATOM 4578 C C . PRO A 1 580 ? -9.574 -33.236 14.952 1.00 67.31 580 PRO A C 1
ATOM 4580 O O . PRO A 1 580 ? -10.479 -33.216 15.787 1.00 67.31 580 PRO A O 1
ATOM 4583 N N . VAL A 1 581 ? -9.749 -32.847 13.687 1.00 76.19 581 VAL A N 1
ATOM 4584 C CA . VAL A 1 581 ? -11.042 -32.375 13.185 1.00 76.19 581 VAL A CA 1
ATOM 4585 C C . VAL A 1 581 ? -12.070 -33.488 13.391 1.00 76.19 581 VAL A C 1
ATOM 4587 O O . VAL A 1 581 ? -12.045 -34.513 12.711 1.00 76.19 581 VAL A O 1
ATOM 4590 N N . VAL A 1 582 ? -12.965 -33.306 14.364 1.00 81.56 582 VAL A N 1
ATOM 4591 C CA . VAL A 1 582 ? -14.030 -34.267 14.657 1.00 81.56 582 VAL A CA 1
ATOM 4592 C C . VAL A 1 582 ? -15.186 -33.997 13.704 1.00 81.56 582 VAL A C 1
ATOM 4594 O O . VAL A 1 582 ? -15.822 -32.945 13.756 1.00 81.56 582 VAL A O 1
ATOM 4597 N N . HIS A 1 583 ? -15.474 -34.955 12.830 1.00 82.75 583 HIS A N 1
ATOM 4598 C CA . HIS A 1 583 ? -16.661 -34.915 11.985 1.00 82.75 583 HIS A CA 1
ATOM 4599 C C . HIS A 1 583 ? -17.854 -35.473 12.770 1.00 82.75 583 HIS A C 1
ATOM 4601 O O . HIS A 1 583 ? -17.839 -36.642 13.149 1.00 82.75 583 HIS A O 1
ATOM 4607 N N . GLU A 1 584 ? -18.880 -34.648 13.015 1.00 83.56 584 GLU A N 1
ATOM 4608 C CA . GLU A 1 584 ? -20.111 -35.077 13.709 1.00 83.56 584 GLU A CA 1
ATOM 4609 C C . GLU A 1 584 ? -20.798 -36.249 12.990 1.00 83.56 584 GLU A C 1
ATOM 4611 O O . GLU A 1 584 ? -21.368 -37.131 13.630 1.00 83.56 584 GLU A O 1
ATOM 4616 N N . GLU A 1 585 ? -20.682 -36.291 11.661 1.00 79.81 585 GLU A N 1
ATOM 4617 C CA . GLU A 1 585 ? -21.218 -37.341 10.805 1.00 79.81 585 GLU A CA 1
ATOM 4618 C C . GLU A 1 585 ? -20.159 -37.776 9.784 1.00 79.81 585 GLU A C 1
ATOM 4620 O O . GLU A 1 585 ? -19.552 -36.957 9.094 1.00 79.81 585 GLU A O 1
ATOM 4625 N N . ASN A 1 586 ? -19.951 -39.088 9.664 1.00 85.75 586 ASN A N 1
ATOM 4626 C CA . ASN A 1 586 ? -19.143 -39.697 8.608 1.00 85.75 586 ASN A CA 1
ATOM 4627 C C . ASN A 1 586 ? -19.776 -41.024 8.161 1.00 85.75 586 ASN A C 1
ATOM 4629 O O . ASN A 1 586 ? -19.163 -42.089 8.200 1.00 85.75 586 ASN A O 1
ATOM 4633 N N . GLU A 1 587 ? -21.053 -40.966 7.780 1.00 81.31 587 GLU A N 1
ATOM 4634 C CA . GLU A 1 587 ? -21.842 -42.146 7.391 1.00 81.31 587 GLU A CA 1
ATOM 4635 C C . GLU A 1 587 ? -21.261 -42.891 6.178 1.00 81.31 587 GLU A C 1
ATOM 4637 O O . GLU A 1 587 ? -21.496 -44.085 5.998 1.00 81.31 587 GLU A O 1
ATOM 4642 N N . TRP A 1 588 ? -20.484 -42.186 5.355 1.00 84.81 588 TRP A N 1
ATOM 4643 C CA . TRP A 1 588 ? -19.900 -42.688 4.114 1.00 84.81 588 TRP A CA 1
ATOM 4644 C C . TRP A 1 588 ? -18.497 -43.277 4.293 1.00 84.81 588 TRP A C 1
ATOM 4646 O O . TRP A 1 588 ? -17.896 -43.695 3.305 1.00 84.81 588 TRP A O 1
ATOM 4656 N N . GLY A 1 589 ? -17.976 -43.316 5.527 1.00 80.69 589 GLY A N 1
ATOM 4657 C CA . GLY A 1 589 ? -16.653 -43.870 5.824 1.00 80.69 589 GLY A CA 1
ATOM 4658 C C . GLY A 1 589 ? -15.524 -43.144 5.092 1.00 80.69 589 GLY A C 1
ATOM 4659 O O . GLY A 1 589 ? -14.569 -43.779 4.658 1.00 80.69 589 GLY A O 1
ATOM 4660 N N . ILE A 1 590 ? -15.659 -41.830 4.906 1.00 84.06 590 ILE A N 1
ATOM 4661 C CA . ILE A 1 590 ? -14.664 -40.998 4.231 1.00 84.06 590 ILE A CA 1
ATOM 4662 C C . ILE A 1 590 ? -13.422 -40.951 5.118 1.00 84.06 590 ILE A C 1
ATOM 4664 O O . ILE A 1 590 ? -13.489 -40.511 6.266 1.00 84.06 590 ILE A O 1
ATOM 4668 N N . GLU A 1 591 ? -12.299 -41.413 4.586 1.00 83.19 591 GLU A N 1
ATOM 4669 C CA . GLU A 1 591 ? -11.003 -41.391 5.256 1.00 83.19 591 GLU A CA 1
ATOM 4670 C C . GLU A 1 591 ? -10.120 -40.278 4.685 1.00 83.19 591 GLU A C 1
ATOM 4672 O O . GLU A 1 591 ? -10.127 -40.001 3.483 1.00 83.19 591 GLU A O 1
ATOM 4677 N N . LEU A 1 592 ? -9.365 -39.620 5.564 1.00 80.56 592 LEU A N 1
ATOM 4678 C CA . LEU A 1 592 ? -8.341 -38.668 5.159 1.00 80.56 592 LEU A CA 1
ATOM 4679 C C . LEU A 1 592 ? -7.083 -39.459 4.793 1.00 80.56 592 LEU A C 1
ATOM 4681 O O . LEU A 1 592 ? -6.400 -39.979 5.674 1.00 80.56 592 LEU A O 1
ATOM 4685 N N . VAL A 1 593 ? -6.797 -39.574 3.498 1.00 80.31 593 VAL A N 1
ATOM 4686 C CA . VAL A 1 593 ? -5.571 -40.215 3.011 1.00 80.31 593 VAL A CA 1
ATOM 4687 C C . VAL A 1 593 ? -4.448 -39.183 3.003 1.00 80.31 593 VAL A C 1
ATOM 4689 O O . VAL A 1 593 ? -4.594 -38.109 2.419 1.00 80.31 593 VAL A O 1
ATOM 4692 N N . ASP A 1 594 ? -3.331 -39.512 3.644 1.00 65.50 594 ASP A N 1
ATOM 4693 C CA . ASP A 1 594 ? -2.118 -38.699 3.616 1.00 65.50 594 ASP A CA 1
ATOM 4694 C C . ASP A 1 594 ? -1.525 -38.699 2.194 1.00 65.50 594 ASP A C 1
ATOM 4696 O O . ASP A 1 594 ? -1.141 -39.743 1.665 1.00 65.50 594 ASP A O 1
ATOM 4700 N N . GLU A 1 595 ? -1.449 -37.526 1.555 1.00 59.59 595 GLU A N 1
ATOM 4701 C CA . GLU A 1 595 ? -0.891 -37.368 0.202 1.00 59.59 595 GLU A CA 1
ATOM 4702 C C . GLU A 1 595 ? 0.610 -37.720 0.119 1.00 59.59 595 GLU A C 1
ATOM 4704 O O . GLU A 1 595 ? 1.162 -37.819 -0.982 1.00 59.59 595 GLU A O 1
ATOM 4709 N N . SER A 1 596 ? 1.288 -37.903 1.259 1.00 58.88 596 SER A N 1
ATOM 4710 C CA . SER A 1 596 ? 2.696 -38.302 1.323 1.00 58.88 596 SER A CA 1
ATOM 4711 C C . SER A 1 596 ? 2.928 -39.817 1.233 1.00 58.88 596 SER A C 1
ATOM 4713 O O . SER A 1 596 ? 4.054 -40.235 0.933 1.00 58.88 596 SER A O 1
ATOM 4715 N N . GLU A 1 597 ? 1.886 -40.642 1.384 1.00 45.44 597 GLU A N 1
ATOM 4716 C CA . GLU A 1 597 ? 1.977 -42.084 1.159 1.00 45.44 597 GLU A CA 1
ATOM 4717 C C . GLU A 1 597 ? 1.538 -42.449 -0.272 1.00 45.44 597 GLU A C 1
ATOM 4719 O O . GLU A 1 597 ? 0.431 -42.117 -0.706 1.00 45.44 597 GLU A O 1
ATOM 4724 N N . PRO A 1 598 ? 2.376 -43.149 -1.062 1.00 46.22 598 PRO A N 1
ATOM 4725 C CA . PRO A 1 598 ? 1.940 -43.655 -2.351 1.00 46.22 598 PRO A CA 1
ATOM 4726 C C . PRO A 1 598 ? 0.818 -44.664 -2.118 1.00 46.22 598 PRO A C 1
ATOM 4728 O O . PRO A 1 598 ? 1.018 -45.642 -1.401 1.00 46.22 598 PRO A O 1
ATOM 4731 N N . VAL A 1 599 ? -0.333 -44.456 -2.766 1.00 45.88 599 VAL A N 1
ATOM 4732 C CA . VAL A 1 599 ? -1.436 -45.425 -2.798 1.00 45.88 599 VAL A CA 1
ATOM 4733 C C . VAL A 1 599 ? -0.882 -46.766 -3.279 1.00 45.88 599 VAL A C 1
ATOM 4735 O O . VAL A 1 599 ? -0.693 -47.002 -4.478 1.00 45.88 599 VAL A O 1
ATOM 4738 N N . LEU A 1 600 ? -0.578 -47.650 -2.331 1.00 40.44 600 LEU A N 1
ATOM 4739 C CA . LEU A 1 600 ? -0.264 -49.037 -2.605 1.00 40.44 600 LEU A CA 1
ATOM 4740 C C . LEU A 1 600 ? -1.557 -49.651 -3.126 1.00 40.44 600 LEU A C 1
ATOM 4742 O O . LEU A 1 600 ? -2.490 -49.937 -2.383 1.00 40.44 600 LEU A O 1
ATOM 4746 N N . SER A 1 601 ? -1.611 -49.837 -4.442 1.00 39.84 601 SER A N 1
ATOM 4747 C CA . SER A 1 601 ? -2.598 -50.686 -5.103 1.00 39.84 601 SER A CA 1
ATOM 4748 C C . SER A 1 601 ? -2.320 -52.147 -4.744 1.00 39.84 601 SER A C 1
ATOM 4750 O O . SER A 1 601 ? -1.886 -52.955 -5.560 1.00 39.84 601 SER A O 1
ATOM 4752 N N . SER A 1 602 ? -2.548 -52.493 -3.486 1.00 39.47 602 SER A N 1
ATOM 4753 C CA . SER A 1 602 ? -2.539 -53.862 -3.001 1.00 39.47 602 SER A CA 1
ATOM 4754 C C . SER A 1 602 ? -3.828 -54.118 -2.249 1.00 39.47 602 SER A C 1
ATOM 4756 O O . SER A 1 602 ? -3.820 -54.296 -1.043 1.00 39.47 602 SER A O 1
ATOM 4758 N N . GLU A 1 603 ? -4.932 -54.092 -2.987 1.00 32.81 603 GLU A N 1
ATOM 4759 C CA . GLU A 1 603 ? -6.015 -55.064 -2.883 1.00 32.81 603 GLU A CA 1
ATOM 4760 C C . GLU A 1 603 ? -7.003 -54.771 -4.009 1.00 32.81 603 GLU A C 1
ATOM 4762 O O . GLU A 1 603 ? -7.501 -53.663 -4.168 1.00 32.81 603 GLU A O 1
ATOM 4767 N N . SER A 1 604 ? -7.223 -55.756 -4.874 1.00 34.41 604 SER A N 1
ATOM 4768 C CA . SER A 1 604 ? -8.296 -55.721 -5.859 1.00 34.41 604 SER A CA 1
ATOM 4769 C C . SER A 1 604 ? -9.566 -56.243 -5.187 1.00 34.41 604 SER A C 1
ATOM 4771 O O . SER A 1 604 ? -9.640 -57.453 -4.958 1.00 34.41 604 SER A O 1
ATOM 4773 N N . PRO A 1 605 ? -10.609 -55.433 -4.935 1.00 35.25 605 PRO A N 1
ATOM 4774 C CA . PRO A 1 605 ? -11.940 -55.980 -4.820 1.00 35.25 605 PRO A C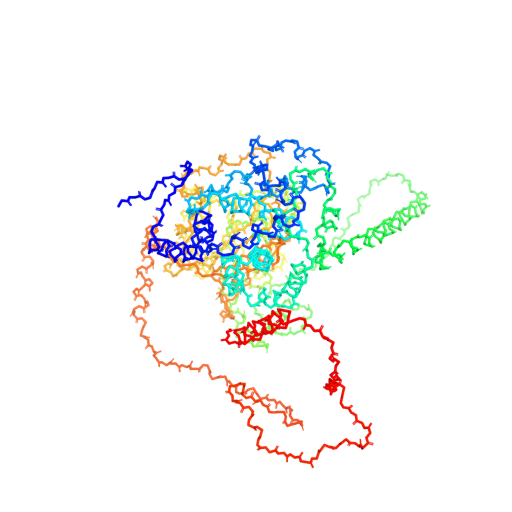A 1
ATOM 4775 C C . PRO A 1 605 ? -12.467 -56.130 -6.247 1.00 35.25 605 PRO A C 1
ATOM 4777 O O . PRO A 1 605 ? -12.868 -55.167 -6.899 1.00 35.25 605 PRO A O 1
ATOM 4780 N N . ASN A 1 606 ? -12.461 -57.366 -6.741 1.00 38.03 606 ASN A N 1
ATOM 4781 C CA . ASN A 1 606 ? -13.257 -57.799 -7.890 1.00 38.03 606 ASN A CA 1
ATOM 4782 C C . ASN A 1 606 ? -14.760 -57.664 -7.578 1.00 38.03 606 ASN A C 1
ATOM 4784 O O . ASN A 1 606 ? -15.466 -58.661 -7.448 1.00 38.03 606 ASN A O 1
ATOM 4788 N N . ASN A 1 607 ? -15.262 -56.441 -7.416 1.00 41.22 607 ASN A N 1
ATOM 4789 C CA . ASN A 1 607 ? -16.693 -56.185 -7.332 1.00 41.22 607 ASN A CA 1
ATOM 4790 C C . ASN A 1 607 ? -17.019 -54.744 -7.750 1.00 41.22 607 ASN A C 1
ATOM 4792 O O . ASN A 1 607 ? -17.435 -53.909 -6.950 1.00 41.22 607 ASN A O 1
ATOM 4796 N N . SER A 1 608 ? -16.825 -54.436 -9.033 1.00 40.72 608 SER A N 1
ATOM 4797 C CA . SER A 1 608 ? -17.501 -53.290 -9.638 1.00 40.72 608 SER A CA 1
ATOM 4798 C C . SER A 1 608 ? -18.980 -53.653 -9.779 1.00 40.72 608 SER A C 1
ATOM 4800 O O . SER A 1 608 ? -19.383 -54.377 -10.683 1.00 40.72 608 SER A O 1
ATOM 4802 N N . GLY A 1 609 ? -19.798 -53.174 -8.841 1.00 43.44 609 GLY A N 1
ATOM 4803 C CA . GLY A 1 609 ? -21.259 -53.263 -8.873 1.00 43.44 609 GLY A CA 1
ATOM 4804 C C . GLY A 1 609 ? -21.876 -52.398 -9.975 1.00 43.44 609 GLY A C 1
ATOM 4805 O O . GLY A 1 609 ? -22.712 -51.544 -9.699 1.00 43.44 609 GLY A O 1
ATOM 4806 N N . VAL A 1 610 ? -21.452 -52.592 -11.223 1.00 50.66 610 VAL A N 1
ATOM 4807 C CA . VAL A 1 610 ? -22.001 -51.924 -12.402 1.00 50.66 610 VAL A CA 1
ATOM 4808 C C . VAL A 1 610 ? -22.502 -53.011 -13.346 1.00 50.66 610 VAL A C 1
ATOM 4810 O O . VAL A 1 610 ? -21.746 -53.887 -13.757 1.00 50.66 610 VAL A O 1
ATOM 4813 N N . ALA A 1 611 ? -23.803 -52.990 -13.641 1.00 45.38 611 ALA A N 1
ATOM 4814 C CA . ALA A 1 611 ? -24.431 -53.974 -14.514 1.00 45.38 611 ALA A CA 1
ATOM 4815 C C . ALA A 1 611 ? -23.801 -53.963 -15.918 1.00 45.38 611 ALA A C 1
ATOM 4817 O O . ALA A 1 611 ? -23.393 -52.915 -16.427 1.00 45.38 611 ALA A O 1
ATOM 4818 N N . GLU A 1 612 ? -23.758 -55.138 -16.545 1.00 38.16 612 GLU A N 1
ATOM 4819 C CA . GLU A 1 612 ? -23.179 -55.355 -17.870 1.00 38.16 612 GLU A CA 1
ATOM 4820 C C . GLU A 1 612 ? -23.861 -54.431 -18.904 1.00 38.16 612 GLU A C 1
ATOM 4822 O O . GLU A 1 612 ? -25.028 -54.612 -19.248 1.00 38.16 612 GLU A O 1
ATOM 4827 N N . GLY A 1 613 ? -23.152 -53.380 -19.342 1.00 52.25 613 GLY A N 1
ATOM 4828 C CA . GLY A 1 613 ? -23.659 -52.364 -20.278 1.00 52.25 613 GLY A CA 1
ATOM 4829 C C . GLY A 1 613 ? -23.593 -50.905 -19.799 1.00 52.25 613 GLY A C 1
ATOM 4830 O O . GLY A 1 613 ? -23.839 -50.007 -20.603 1.00 52.25 613 GLY A O 1
ATOM 4831 N N . LEU A 1 614 ? -23.231 -50.641 -18.539 1.00 44.59 614 LEU A N 1
ATOM 4832 C CA . LEU A 1 614 ? -23.006 -49.285 -18.014 1.00 44.59 614 LEU A CA 1
ATOM 4833 C C . LEU A 1 614 ? -21.507 -48.954 -17.927 1.00 44.59 614 LEU A C 1
ATOM 4835 O O . LEU A 1 614 ? -20.688 -49.812 -17.611 1.00 44.59 614 LEU A O 1
ATOM 4839 N N . LYS A 1 615 ? -21.156 -47.692 -18.199 1.00 43.47 615 LYS A N 1
ATOM 4840 C CA . LYS A 1 615 ? -19.786 -47.158 -18.130 1.00 43.47 615 LYS A CA 1
ATOM 4841 C C . LYS A 1 615 ? -19.746 -45.865 -17.326 1.00 43.47 615 LYS A C 1
ATOM 4843 O O . LYS A 1 615 ? -20.685 -45.072 -17.389 1.00 43.47 615 LYS A O 1
ATOM 4848 N N . PHE A 1 616 ? -18.645 -45.633 -16.616 1.00 52.69 616 PHE A N 1
ATOM 4849 C CA . PHE A 1 616 ? -18.398 -44.360 -15.942 1.00 52.69 616 PHE A CA 1
ATOM 4850 C C . PHE A 1 616 ? -18.103 -43.250 -16.960 1.00 52.69 616 PHE A C 1
ATOM 4852 O O . PHE A 1 616 ? -17.422 -43.474 -17.959 1.00 52.69 616 PHE A O 1
ATOM 4859 N N . ALA A 1 617 ? -18.577 -42.030 -16.684 1.00 40.81 617 ALA A N 1
ATOM 4860 C CA . ALA A 1 617 ? -18.430 -40.864 -17.566 1.00 40.81 617 ALA A CA 1
ATOM 4861 C C . ALA A 1 617 ? -16.966 -40.455 -17.844 1.00 40.81 617 ALA A C 1
ATOM 4863 O O . ALA A 1 617 ? -16.704 -39.657 -18.739 1.00 40.81 617 ALA A O 1
ATOM 4864 N N . TYR A 1 618 ? -16.023 -41.002 -17.081 1.00 47.06 618 TYR A N 1
ATOM 4865 C CA . TYR A 1 618 ? -14.591 -40.723 -17.143 1.00 47.06 618 TYR A CA 1
ATOM 4866 C C . TYR A 1 618 ? -13.759 -41.928 -17.608 1.00 47.06 618 TYR A C 1
ATOM 4868 O O . TYR A 1 618 ? -12.540 -41.914 -17.460 1.00 47.06 618 TYR A O 1
ATOM 4876 N N . GLU A 1 619 ? -14.370 -42.961 -18.202 1.00 42.72 619 GLU A N 1
ATOM 4877 C CA . GLU A 1 619 ? -13.589 -43.976 -18.916 1.00 42.72 619 GLU A CA 1
ATOM 4878 C C . GLU A 1 619 ? -12.900 -43.345 -20.143 1.00 42.72 619 GLU A C 1
ATOM 4880 O O . GLU A 1 619 ? -13.584 -42.887 -21.065 1.00 42.72 619 GLU A O 1
ATOM 4885 N N . PRO A 1 620 ? -11.556 -43.319 -20.204 1.00 36.66 620 PRO A N 1
ATOM 4886 C CA . PRO A 1 620 ? -10.854 -42.760 -21.348 1.00 36.66 620 PRO A CA 1
ATOM 4887 C C . PRO A 1 620 ? -11.114 -43.610 -22.597 1.00 36.66 620 PRO A C 1
ATOM 4889 O O . PRO A 1 620 ? -11.043 -44.842 -22.569 1.00 36.66 620 PRO A O 1
ATOM 4892 N N . ALA A 1 621 ? -11.397 -42.944 -23.719 1.00 35.31 621 ALA A N 1
ATOM 4893 C CA . ALA A 1 621 ? -11.576 -43.608 -25.003 1.00 35.31 621 ALA A CA 1
ATOM 4894 C C . ALA A 1 621 ? -10.314 -44.406 -25.377 1.00 35.31 621 ALA A C 1
ATOM 4896 O O . ALA A 1 621 ? -9.189 -43.905 -25.270 1.00 35.31 621 ALA A O 1
ATOM 4897 N N . LYS A 1 622 ? -10.498 -45.649 -25.844 1.00 39.16 622 LYS A N 1
ATOM 4898 C CA . LYS A 1 622 ? -9.410 -46.426 -26.448 1.00 39.16 622 LYS A CA 1
ATOM 4899 C C . LYS A 1 622 ? -8.864 -45.629 -27.632 1.00 39.16 622 LYS A C 1
ATOM 4901 O O . LYS A 1 622 ? -9.605 -45.309 -28.555 1.00 39.16 622 LYS A O 1
ATOM 4906 N N . LYS A 1 623 ? -7.575 -45.291 -27.575 1.00 31.48 623 LYS A N 1
ATOM 4907 C CA . LYS A 1 623 ? -6.866 -44.645 -28.680 1.00 31.48 623 LYS A CA 1
ATOM 4908 C C . LYS A 1 623 ? -6.802 -45.616 -29.856 1.00 31.48 623 LYS A C 1
ATOM 4910 O O . LYS A 1 623 ? -6.077 -46.607 -29.790 1.00 31.48 623 LYS A O 1
ATOM 4915 N N . ASP A 1 624 ? -7.538 -45.314 -30.917 1.00 29.44 624 ASP A N 1
ATOM 4916 C CA . ASP A 1 624 ? -7.295 -45.910 -32.223 1.00 29.44 624 ASP A CA 1
ATOM 4917 C C . ASP A 1 624 ? -5.973 -45.361 -32.772 1.00 29.44 624 ASP A C 1
ATOM 4919 O O . ASP A 1 624 ? -5.777 -44.150 -32.905 1.00 29.44 624 ASP A O 1
ATOM 4923 N N . ASN A 1 625 ? -5.036 -46.265 -33.058 1.00 31.44 625 ASN A N 1
ATOM 4924 C CA . ASN A 1 625 ? -3.778 -45.943 -33.719 1.00 31.44 625 ASN A CA 1
ATOM 4925 C C . ASN A 1 625 ? -4.058 -45.561 -35.177 1.00 31.44 625 ASN A C 1
ATOM 4927 O O . ASN A 1 625 ? -4.193 -46.433 -36.033 1.00 31.44 625 ASN A O 1
ATOM 4931 N N . VAL A 1 626 ? -4.100 -44.262 -35.473 1.00 30.30 626 VAL A N 1
ATOM 4932 C CA . VAL A 1 626 ? -4.019 -43.761 -36.850 1.00 30.30 626 VAL A CA 1
ATOM 4933 C C . VAL A 1 626 ? -2.561 -43.417 -37.142 1.00 30.30 626 VAL A C 1
ATOM 4935 O O . VAL A 1 626 ? -2.061 -42.357 -36.775 1.00 30.30 626 VAL A O 1
ATOM 4938 N N . SER A 1 627 ? -1.867 -44.354 -37.783 1.00 32.78 627 SER A N 1
ATOM 4939 C CA . SER A 1 627 ? -0.552 -44.152 -38.386 1.00 32.78 627 SER A CA 1
ATOM 4940 C C . SER A 1 627 ? -0.695 -43.341 -39.679 1.00 32.78 627 SER A C 1
ATOM 4942 O O . SER A 1 627 ? -1.199 -43.856 -40.677 1.00 32.78 627 SER A O 1
ATOM 4944 N N . GLY A 1 628 ? -0.251 -42.085 -39.660 1.00 32.78 628 GLY A N 1
ATOM 4945 C CA . GLY A 1 628 ? 0.029 -41.285 -40.853 1.00 32.78 628 GLY A CA 1
ATOM 4946 C C . GLY A 1 628 ? 1.501 -40.878 -40.848 1.00 32.78 628 GLY A C 1
ATOM 4947 O O . GLY A 1 628 ? 1.978 -40.342 -39.850 1.00 32.78 628 GLY A O 1
ATOM 4948 N N . ASP A 1 629 ? 2.211 -41.186 -41.933 1.00 39.53 629 ASP A N 1
ATOM 4949 C CA . ASP A 1 629 ? 3.661 -41.026 -42.088 1.00 39.53 629 ASP A CA 1
ATOM 4950 C C . ASP A 1 629 ? 4.149 -39.595 -41.801 1.00 39.53 629 ASP A C 1
ATOM 4952 O O . ASP A 1 629 ? 3.885 -38.657 -42.556 1.00 39.53 629 ASP A O 1
ATOM 4956 N N . LEU A 1 630 ? 4.930 -39.442 -40.728 1.00 35.78 630 LEU A N 1
ATOM 4957 C CA . LEU A 1 630 ? 5.736 -38.255 -40.441 1.00 35.78 630 LEU A CA 1
ATOM 4958 C C . LEU A 1 630 ? 7.192 -38.542 -40.812 1.00 35.78 630 LEU A C 1
ATOM 4960 O O . LEU A 1 630 ? 7.715 -39.625 -40.547 1.00 35.78 630 LEU A O 1
ATOM 4964 N N . SER A 1 631 ? 7.874 -37.563 -41.411 1.00 45.34 631 SER A N 1
ATOM 4965 C CA . SER A 1 631 ? 9.295 -37.707 -41.744 1.00 45.34 631 SER A CA 1
ATOM 4966 C C . SER A 1 631 ? 10.153 -37.907 -40.475 1.00 45.34 631 SER A C 1
ATOM 4968 O O . SER A 1 631 ? 9.792 -37.398 -39.409 1.00 45.34 631 SER A O 1
ATOM 4970 N N . PRO A 1 632 ? 11.323 -38.576 -40.552 1.00 41.69 632 PRO A N 1
ATOM 4971 C CA . PRO A 1 632 ? 12.157 -38.877 -39.378 1.00 41.69 632 PRO A CA 1
ATOM 4972 C C . PRO A 1 632 ? 12.553 -37.644 -38.549 1.00 41.69 632 PRO A C 1
ATOM 4974 O O . PRO A 1 632 ? 12.717 -37.730 -37.334 1.00 41.69 632 PRO A O 1
ATOM 4977 N N . ALA A 1 633 ? 12.662 -36.476 -39.191 1.00 38.44 633 ALA A N 1
ATOM 4978 C CA . ALA A 1 633 ? 12.943 -35.209 -38.521 1.00 38.44 633 ALA A CA 1
ATOM 4979 C C . ALA A 1 633 ? 11.731 -34.666 -37.737 1.00 38.44 633 ALA A C 1
ATOM 4981 O O . ALA A 1 633 ? 11.899 -34.076 -36.672 1.00 38.44 633 ALA A O 1
ATOM 4982 N N . GLN A 1 634 ? 10.507 -34.891 -38.223 1.00 34.03 634 GLN A N 1
ATOM 4983 C CA . GLN A 1 634 ? 9.274 -34.465 -37.551 1.00 34.03 634 GLN A CA 1
ATOM 4984 C C . GLN A 1 634 ? 8.944 -35.362 -36.352 1.00 34.03 634 GLN A C 1
ATOM 4986 O O . GLN A 1 634 ? 8.537 -34.845 -35.316 1.00 34.03 634 GLN A O 1
ATOM 4991 N N . ALA A 1 635 ? 9.214 -36.667 -36.449 1.00 36.03 635 ALA A N 1
ATOM 4992 C CA . ALA A 1 635 ? 9.077 -37.601 -35.330 1.00 36.03 635 ALA A CA 1
ATOM 4993 C C . ALA A 1 635 ? 10.051 -37.271 -34.183 1.00 36.03 635 ALA A C 1
ATOM 4995 O O . ALA A 1 635 ? 9.635 -37.149 -33.036 1.00 36.03 635 ALA A O 1
ATOM 4996 N N . ALA A 1 636 ? 11.324 -36.997 -34.497 1.00 39.66 636 ALA A N 1
ATOM 4997 C CA . ALA A 1 636 ? 12.321 -36.633 -33.487 1.00 39.66 636 ALA A CA 1
ATOM 4998 C C . ALA A 1 636 ? 12.012 -35.294 -32.789 1.00 39.66 636 ALA A C 1
ATOM 5000 O O . ALA A 1 636 ? 12.277 -35.132 -31.599 1.00 39.66 636 ALA A O 1
ATOM 5001 N N . THR A 1 637 ? 11.432 -34.337 -33.520 1.00 38.34 637 THR A N 1
ATOM 5002 C CA . THR A 1 637 ? 11.050 -33.029 -32.964 1.00 38.34 637 THR A CA 1
ATOM 5003 C C . THR A 1 637 ? 9.795 -33.142 -32.097 1.00 38.34 637 THR A C 1
ATOM 5005 O O . THR A 1 637 ? 9.731 -32.527 -31.035 1.00 38.34 637 THR A O 1
ATOM 5008 N N . HIS A 1 638 ? 8.827 -33.966 -32.505 1.00 40.12 638 HIS A N 1
ATOM 5009 C CA . HIS A 1 638 ? 7.624 -34.255 -31.727 1.00 40.12 638 HIS A CA 1
ATOM 5010 C C . HIS A 1 638 ? 7.953 -35.009 -30.428 1.00 40.12 638 HIS A C 1
ATOM 5012 O O . HIS A 1 638 ? 7.497 -34.604 -29.362 1.00 40.12 638 HIS A O 1
ATOM 5018 N N . ASP A 1 639 ? 8.815 -36.027 -30.482 1.00 42.16 639 ASP A N 1
ATOM 5019 C CA . ASP A 1 639 ? 9.238 -36.789 -29.298 1.00 42.16 639 ASP A CA 1
ATOM 5020 C C . ASP A 1 639 ? 10.074 -35.947 -28.325 1.00 42.16 639 ASP A C 1
ATOM 5022 O O . ASP A 1 639 ? 9.920 -36.058 -27.106 1.00 42.16 639 ASP A O 1
ATOM 5026 N N . LEU A 1 640 ? 10.916 -35.042 -28.839 1.00 42.50 640 LEU A N 1
ATOM 5027 C CA . LEU A 1 640 ? 11.660 -34.098 -28.006 1.00 42.50 640 LEU A CA 1
ATOM 5028 C C . LEU A 1 640 ? 10.725 -33.079 -27.336 1.00 42.50 640 LEU A C 1
ATOM 5030 O O . LEU A 1 640 ? 10.872 -32.803 -26.147 1.00 42.50 640 LEU A O 1
ATOM 5034 N N . MET A 1 641 ? 9.743 -32.550 -28.071 1.00 40.59 641 MET A N 1
ATOM 5035 C CA . MET A 1 641 ? 8.745 -31.608 -27.547 1.00 40.59 641 MET A CA 1
ATOM 5036 C C . MET A 1 641 ? 7.843 -32.263 -26.497 1.00 40.59 641 MET A C 1
ATOM 5038 O O . MET A 1 641 ? 7.575 -31.660 -25.457 1.00 40.59 641 MET A O 1
ATOM 5042 N N . GLN A 1 642 ? 7.439 -33.515 -26.720 1.00 41.12 642 GLN A N 1
ATOM 5043 C CA . GLN A 1 642 ? 6.657 -34.291 -25.764 1.00 41.12 642 GLN A CA 1
ATOM 5044 C C . GLN A 1 642 ? 7.481 -34.611 -24.506 1.00 41.12 642 GLN A C 1
ATOM 5046 O O . GLN A 1 642 ? 7.012 -34.385 -23.394 1.00 41.12 642 GLN A O 1
ATOM 5051 N N . SER A 1 643 ? 8.753 -35.001 -24.659 1.00 43.41 643 SER A N 1
ATOM 5052 C CA . SER A 1 643 ? 9.657 -35.225 -23.522 1.00 43.41 643 SER A CA 1
ATOM 5053 C C . SER A 1 643 ? 9.922 -33.955 -22.708 1.00 43.41 643 SER A C 1
ATOM 5055 O O . SER A 1 643 ? 10.086 -34.043 -21.489 1.00 43.41 643 SER A O 1
ATOM 5057 N N . ILE A 1 644 ? 10.003 -32.789 -23.352 1.00 45.66 644 ILE A N 1
ATOM 5058 C CA . ILE A 1 644 ? 10.176 -31.504 -22.665 1.00 45.66 644 ILE A CA 1
ATOM 5059 C C . ILE A 1 644 ? 8.895 -31.146 -21.912 1.00 45.66 644 ILE A C 1
ATOM 5061 O O . ILE A 1 644 ? 8.970 -30.757 -20.749 1.00 45.66 644 ILE A O 1
ATOM 5065 N N . LYS A 1 645 ? 7.725 -31.344 -22.527 1.00 42.94 645 LYS A N 1
ATOM 5066 C CA . LYS A 1 645 ? 6.423 -31.136 -21.884 1.00 42.94 645 LYS A CA 1
ATOM 5067 C C . LYS A 1 645 ? 6.266 -32.006 -20.634 1.00 42.94 645 LYS A C 1
ATOM 5069 O O . LYS A 1 645 ? 5.937 -31.479 -19.575 1.00 42.94 645 LYS A O 1
ATOM 5074 N N . ASP A 1 646 ? 6.581 -33.294 -20.728 1.00 48.50 646 ASP A N 1
ATOM 5075 C CA . ASP A 1 646 ? 6.441 -34.234 -19.612 1.00 48.50 646 ASP A CA 1
ATOM 5076 C C . ASP A 1 646 ? 7.417 -33.916 -18.465 1.00 48.50 646 ASP A C 1
ATOM 5078 O O . ASP A 1 646 ? 7.047 -33.988 -17.292 1.00 48.50 646 ASP A O 1
ATOM 5082 N N . LYS A 1 647 ? 8.642 -33.471 -18.781 1.00 48.16 647 LYS A N 1
ATOM 5083 C CA . LYS A 1 647 ? 9.617 -33.024 -17.770 1.00 48.16 647 LYS A CA 1
ATOM 5084 C C . LYS A 1 647 ? 9.221 -31.710 -17.101 1.00 48.16 647 LYS A C 1
ATOM 5086 O O . LYS A 1 647 ? 9.384 -31.582 -15.892 1.00 48.16 647 LYS A O 1
ATOM 5091 N N . LEU A 1 648 ? 8.677 -30.757 -17.857 1.00 42.75 648 LEU A N 1
ATOM 5092 C CA . LEU A 1 648 ? 8.201 -29.480 -17.317 1.00 42.75 648 LEU A CA 1
ATOM 5093 C C . LEU A 1 648 ? 6.987 -29.670 -16.397 1.00 42.75 648 LEU A C 1
ATOM 5095 O O . LEU A 1 648 ? 6.889 -28.994 -15.376 1.00 42.75 648 LEU A O 1
ATOM 5099 N N . VAL A 1 649 ? 6.103 -30.623 -16.709 1.00 43.28 649 VAL A N 1
ATOM 5100 C CA . VAL A 1 649 ? 4.983 -31.003 -15.832 1.00 43.28 649 VAL A CA 1
ATOM 5101 C C . VAL A 1 649 ? 5.490 -31.689 -14.557 1.00 43.28 649 VAL A C 1
ATOM 5103 O O . VAL A 1 649 ? 5.060 -31.328 -13.464 1.00 43.28 649 VAL A O 1
ATOM 5106 N N . GLN A 1 650 ? 6.460 -32.605 -14.665 1.00 43.47 650 GLN A N 1
ATOM 5107 C CA . GLN A 1 650 ? 7.062 -33.268 -13.499 1.00 43.47 650 GLN A CA 1
ATOM 5108 C C . GLN A 1 650 ? 7.834 -32.311 -12.575 1.00 43.47 650 GLN A C 1
ATOM 5110 O O . GLN A 1 650 ? 7.809 -32.487 -11.357 1.00 43.47 650 GLN A O 1
ATOM 5115 N N . GLU A 1 651 ? 8.523 -31.301 -13.113 1.00 45.47 651 GLU A N 1
ATOM 5116 C CA . GLU A 1 651 ? 9.209 -30.289 -12.296 1.00 45.47 651 GLU A CA 1
ATOM 5117 C C . GLU A 1 651 ? 8.237 -29.290 -11.657 1.00 45.47 651 GLU A C 1
ATOM 5119 O O . GLU A 1 651 ? 8.476 -28.847 -10.533 1.00 45.47 651 GLU A O 1
ATOM 5124 N N . ALA A 1 652 ? 7.126 -28.968 -12.328 1.00 37.56 652 ALA A N 1
ATOM 5125 C CA . ALA A 1 652 ? 6.078 -28.106 -11.783 1.00 37.56 652 ALA A CA 1
ATOM 5126 C C . ALA A 1 652 ? 5.288 -28.762 -10.636 1.00 37.56 652 ALA A C 1
ATOM 5128 O O . ALA A 1 652 ? 4.743 -28.045 -9.806 1.00 37.56 652 ALA A O 1
ATOM 5129 N N . GLN A 1 653 ? 5.249 -30.096 -10.575 1.00 35.69 653 GLN A N 1
ATOM 5130 C CA . GLN A 1 653 ? 4.605 -30.863 -9.500 1.00 35.69 653 GLN A CA 1
ATOM 5131 C C . GLN A 1 653 ? 5.520 -31.116 -8.287 1.00 35.69 653 GLN A C 1
ATOM 5133 O O . GLN A 1 653 ? 5.042 -31.543 -7.243 1.00 35.69 653 GLN A O 1
ATOM 5138 N N . LYS A 1 654 ? 6.832 -30.853 -8.397 1.00 38.81 654 LYS A N 1
ATOM 5139 C CA . LYS A 1 654 ? 7.829 -31.093 -7.332 1.00 38.81 654 LYS A CA 1
ATOM 5140 C C . LYS A 1 654 ? 8.196 -29.852 -6.496 1.00 38.81 654 LYS A C 1
ATOM 5142 O O . LYS A 1 654 ? 9.149 -29.913 -5.720 1.00 38.81 654 LYS A O 1
ATOM 5147 N N . LYS A 1 655 ? 7.490 -28.728 -6.648 1.00 32.59 655 LYS A N 1
ATOM 5148 C CA . LYS A 1 655 ? 7.673 -27.474 -5.890 1.00 32.59 655 LYS A CA 1
ATOM 5149 C C . LYS A 1 655 ? 6.350 -26.751 -5.723 1.00 32.59 655 LYS A C 1
ATOM 5151 O O . LYS A 1 655 ? 6.245 -25.969 -4.756 1.00 32.59 655 LYS A O 1
#

Radius of gyration: 33.68 Å; chains: 1; bounding box: 100×92×82 Å

Sequence (655 aa):
MSAPKLYASHVPLAPLSRLFLGIGSAVTAITDPRRGDMVAAMGETTAIGPVLENIRKRMDSDIVGKRLLEEKPRISNETIDRKWLADLPEGTLGKHYSNFLDRLNTSPDARPAVKYINDLDHLYVMQRYRETHDFTHIALEQKTNMLGEVTVKYFEGIQYGLPMCVSGGIFGGARLLRKHRQELIDKYLPWVVEQASNARFFMAFDWENHFEKQLSEVQKELNVARMKKQQDELTGFAENIDDLANRLKNALNKLEERKAESPDAPGNQLGNSQQEKQPTPYREKIGKLSGEVVDSNPYSRLMALQRMGIVQDYEIIREKTVAVVGVGGVGSVVAEMLTRCGIGKLILFDYDKVEIANMNRLFYQPNQAGLSKVEAARDTLIHVNPDVEIEVHNFNITTVDNFDTFVQRIRQGSLTNSRVDLVLSCVDNFEARMAVNMACNEENQIWMESGVSENAVSGHIQYIEPGKTACFACVPPLVVASNIDERTLKRDGVCAASLPTTMAVVAGFLVMNTLKYLLNFGEVSHYVGYNALADFFPRESIKPNPFCDDNHCLIRQKEYEARKASETIDLEIQEPEEEPVVHEENEWGIELVDESEPVLSSESPNNSGVAEGLKFAYEPAKKDNVSGDLSPAQAATHDLMQSIKDKLVQEAQKK

pLDDT: mean 82.68, std 19.81, range [29.44, 98.88]

Organism: Caenorhabditis remanei (NCBI:txid31234)